Protein AF-0000000083951510 (afdb_homodimer)

Sequence (556 aa):
MFELKSGAHQLLLDEPKVMGILNVTPDSFSDGGRFSSFELACRHADQMVADGAVFIDIGGESTRPGAADVSVDEERSRVVPLVEYIVAKYPQIWISLDTSKAEVMRAGINAGAHLINDVRALQEPGALQAAAELQVPVCLMHMQGQPRTMQNAPHYEDLLAEVNDFFAKRIEACIDAGIAREAILLDPGFGFGKTLEHNYHLLAHLQELAKFDLPLLIGLSRKSMIGNLLERSVDNRLAGSLAGAMLAAQRGAHIIRVHDVAETSDVLKVMAATKQFGMFELKSGAHQLLLDEPKVMGILNVTPDSFSDGGRFSSFELACRHADQMVADGAVFIDIGGESTRPGAADVSVDEERSRVVPLVEYIVAKYPQIWISLDTSKAEVMRAGINAGAHLINDVRALQEPGALQAAAELQVPVCLMHMQGQPRTMQNAPHYEDLLAEVNDFFAKRIEACIDAGIAREAILLDPGFGFGKTLEHNYHLLAHLQELAKFDLPLLIGLSRKSMIGNLLERSVDNRLAGSLAGAMLAAQRGAHIIRVHDVAETSDVLKVMAATKQFG

Structure (mmCIF, N/CA/C/O backbone):
data_AF-0000000083951510-model_v1
#
loop_
_entity.id
_entity.type
_entity.pdbx_description
1 polymer 'Dihydropteroate synthase'
#
loop_
_atom_site.group_PDB
_atom_site.id
_atom_site.type_symbol
_atom_site.label_atom_id
_atom_site.label_alt_id
_atom_site.label_comp_id
_atom_site.label_asym_id
_atom_site.label_entity_id
_atom_site.label_seq_id
_atom_site.pdbx_PDB_ins_code
_atom_site.Cartn_x
_atom_site.Cartn_y
_atom_site.Cartn_z
_atom_site.occupancy
_atom_site.B_iso_or_equiv
_atom_site.auth_seq_id
_atom_site.auth_comp_id
_atom_site.auth_asym_id
_atom_site.auth_atom_id
_atom_site.pdbx_PDB_model_num
ATOM 1 N N . MET A 1 1 ? -11.211 5.391 22.188 1 87.81 1 MET A N 1
ATOM 2 C CA . MET A 1 1 ? -11.75 6.016 20.984 1 87.81 1 MET A CA 1
ATOM 3 C C . MET A 1 1 ? -11.781 7.535 21.125 1 87.81 1 MET A C 1
ATOM 5 O O . MET A 1 1 ? -12.125 8.055 22.188 1 87.81 1 MET A O 1
ATOM 9 N N . PHE A 1 2 ? -11.234 8.25 20.094 1 96.75 2 PHE A N 1
ATOM 10 C CA . PHE A 1 2 ? -11.117 9.695 20.156 1 96.75 2 PHE A CA 1
ATOM 11 C C . PHE A 1 2 ? -12.234 10.375 19.375 1 96.75 2 PHE A C 1
ATOM 13 O O . PHE A 1 2 ? -12.719 9.828 18.375 1 96.75 2 PHE A O 1
ATOM 20 N N . GLU A 1 3 ? -12.633 11.508 19.875 1 97.94 3 GLU A N 1
ATOM 21 C CA . GLU A 1 3 ? -13.617 12.352 19.203 1 97.94 3 GLU A CA 1
ATOM 22 C C . GLU A 1 3 ? -13.117 13.789 19.062 1 97.94 3 GLU A C 1
ATOM 24 O O . GLU A 1 3 ? -12.602 14.359 20.031 1 97.94 3 GLU A O 1
ATOM 29 N N . LEU A 1 4 ? -13.242 14.359 17.875 1 98.25 4 LEU A N 1
ATOM 30 C CA . LEU A 1 4 ? -12.914 15.766 17.641 1 98.25 4 LEU A CA 1
ATOM 31 C C . LEU A 1 4 ? -14.18 16.609 17.625 1 98.25 4 LEU A C 1
ATOM 33 O O . LEU A 1 4 ? -15.203 16.203 17.078 1 98.25 4 LEU A O 1
ATOM 37 N N . LYS A 1 5 ? -14.047 17.75 18.219 1 98.06 5 LYS A N 1
ATOM 38 C CA . LYS A 1 5 ? -15.156 18.703 18.234 1 98.06 5 LYS A CA 1
ATOM 39 C C . LYS A 1 5 ? -14.68 20.094 17.844 1 98.06 5 LYS A C 1
ATOM 41 O O . LYS A 1 5 ? -13.617 20.547 18.281 1 98.06 5 LYS A O 1
ATOM 46 N N . SER A 1 6 ? -15.383 20.766 16.984 1 97.75 6 SER A N 1
ATOM 47 C CA . SER A 1 6 ? -15.172 22.156 16.562 1 97.75 6 SER A CA 1
ATOM 48 C C . SER A 1 6 ? -16.5 22.844 16.234 1 97.75 6 SER A C 1
ATOM 50 O O . SER A 1 6 ? -17.047 22.656 15.156 1 97.75 6 SER A O 1
ATOM 52 N N . GLY A 1 7 ? -16.953 23.641 17.172 1 94.94 7 GLY A N 1
ATOM 53 C CA . GLY A 1 7 ? -18.297 24.172 17.016 1 94.94 7 GLY A CA 1
ATOM 54 C C . GLY A 1 7 ? -19.359 23.094 16.922 1 94.94 7 GLY A C 1
ATOM 55 O O . GLY A 1 7 ? -19.438 22.219 17.781 1 94.94 7 GLY A O 1
ATOM 56 N N . ALA A 1 8 ? -20 23.109 15.82 1 93.56 8 ALA A N 1
ATOM 57 C CA . ALA A 1 8 ? -21.094 22.141 15.641 1 93.56 8 ALA A CA 1
ATOM 58 C C . ALA A 1 8 ? -20.578 20.844 15.039 1 93.56 8 ALA A C 1
ATOM 60 O O . ALA A 1 8 ? -21.297 19.844 14.969 1 93.56 8 ALA A O 1
ATOM 61 N N . HIS A 1 9 ? -19.359 20.828 14.688 1 96.31 9 HIS A N 1
ATOM 62 C CA . HIS A 1 9 ? -18.781 19.641 14.055 1 96.31 9 HIS A CA 1
ATOM 63 C C . HIS A 1 9 ? -18.281 18.656 15.102 1 96.31 9 HIS A C 1
ATOM 65 O O . HIS A 1 9 ? -17.656 19.047 16.094 1 96.31 9 HIS A O 1
ATOM 71 N N . GLN A 1 10 ? -18.609 17.422 14.844 1 97.56 10 GLN A N 1
ATOM 72 C CA . GLN A 1 10 ? -18.125 16.312 15.648 1 97.56 10 GLN A CA 1
ATOM 73 C C . GLN A 1 10 ? -17.688 15.148 14.766 1 97.56 10 GLN A C 1
ATOM 75 O O . GLN A 1 10 ? -18.344 14.828 13.773 1 97.56 10 GLN A O 1
ATOM 80 N N . LEU A 1 11 ? -16.562 14.562 15.133 1 98.19 11 LEU A N 1
ATOM 81 C CA . LEU A 1 11 ? -16.031 13.453 14.344 1 98.19 11 LEU A CA 1
ATOM 82 C C . LEU A 1 11 ? -15.406 12.391 15.242 1 98.19 11 LEU A C 1
ATOM 84 O O . LEU A 1 11 ? -14.5 12.688 16.031 1 98.19 11 LEU A O 1
ATOM 88 N N . LEU A 1 12 ? -15.93 11.172 15.141 1 98.12 12 LEU A N 1
ATOM 89 C CA . LEU A 1 12 ? -15.32 10.031 15.82 1 98.12 12 LEU A CA 1
ATOM 90 C C . LEU A 1 12 ? -14.141 9.492 15.023 1 98.12 12 LEU A C 1
ATOM 92 O O . LEU A 1 12 ? -14.25 9.266 13.82 1 98.12 12 LEU A O 1
ATOM 96 N N . LEU A 1 13 ? -13.023 9.367 15.695 1 98 13 LEU A N 1
ATOM 97 C CA . LEU A 1 13 ? -11.836 8.789 15.07 1 98 13 LEU A CA 1
ATOM 98 C C . LEU A 1 13 ? -11.727 7.301 15.375 1 98 13 LEU A C 1
ATOM 100 O O . LEU A 1 13 ? -10.734 6.852 15.953 1 98 13 LEU A O 1
ATOM 104 N N . ASP A 1 14 ? -12.656 6.5 14.883 1 95.88 14 ASP A N 1
ATOM 105 C CA . ASP A 1 14 ? -12.781 5.07 15.141 1 95.88 14 ASP A CA 1
ATOM 106 C C . ASP A 1 14 ? -12.031 4.25 14.094 1 95.88 14 ASP A C 1
ATOM 108 O O . ASP A 1 14 ? -11.766 3.064 14.297 1 95.88 14 ASP A O 1
ATOM 112 N N . GLU A 1 15 ? -11.734 4.828 13.031 1 97.06 15 GLU A N 1
ATOM 113 C CA . GLU A 1 15 ? -10.883 4.324 11.961 1 97.06 15 GLU A CA 1
ATOM 114 C C . GLU A 1 15 ? -10.047 5.445 11.344 1 97.06 15 GLU A C 1
ATOM 116 O O . GLU A 1 15 ? -10.383 6.621 11.484 1 97.06 15 GLU A O 1
ATOM 121 N N . PRO A 1 16 ? -8.977 5.117 10.688 1 98.44 16 PRO A N 1
ATOM 122 C CA . PRO A 1 16 ? -8.156 6.172 10.086 1 98.44 16 PRO A CA 1
ATOM 123 C C . PRO A 1 16 ? -8.922 7.016 9.07 1 98.44 16 PRO A C 1
ATOM 125 O O . PRO A 1 16 ? -9.664 6.469 8.242 1 98.44 16 PRO A O 1
ATOM 128 N N . LYS A 1 17 ? -8.789 8.305 9.211 1 98.81 17 LYS A N 1
ATOM 129 C CA . LYS A 1 17 ? -9.43 9.242 8.297 1 98.81 17 LYS A CA 1
ATOM 130 C C . LYS A 1 17 ? -8.406 9.875 7.355 1 98.81 17 LYS A C 1
ATOM 132 O O . LYS A 1 17 ? -7.273 10.156 7.754 1 98.81 17 LYS A O 1
ATOM 137 N N . VAL A 1 18 ? -8.852 10.125 6.129 1 98.94 18 VAL A N 1
ATOM 138 C CA . VAL A 1 18 ? -7.953 10.688 5.125 1 98.94 18 VAL A CA 1
ATOM 139 C C . VAL A 1 18 ? -8.062 12.211 5.141 1 98.94 18 VAL A C 1
ATOM 141 O O . VAL A 1 18 ? -9.164 12.766 5.125 1 98.94 18 VAL A O 1
ATOM 144 N N . MET A 1 19 ? -6.914 12.859 5.219 1 98.94 19 MET A N 1
ATOM 145 C CA . MET A 1 19 ? -6.785 14.305 5.102 1 98.94 19 MET A CA 1
ATOM 146 C C . MET A 1 19 ? -6.039 14.68 3.824 1 98.94 19 MET A C 1
ATOM 148 O O . MET A 1 19 ? -4.855 14.375 3.678 1 98.94 19 MET A O 1
ATOM 152 N N . GLY A 1 20 ? -6.762 15.328 2.932 1 98.81 20 GLY A N 1
ATOM 153 C CA . GLY A 1 20 ? -6.129 15.766 1.698 1 98.81 20 GLY A CA 1
ATOM 154 C C . GLY A 1 20 ? -5.355 17.062 1.852 1 98.81 20 GLY A C 1
ATOM 155 O O . GLY A 1 20 ? -5.836 18 2.475 1 98.81 20 GLY A O 1
ATOM 156 N N . ILE A 1 21 ? -4.184 17.125 1.292 1 98.06 21 ILE A N 1
ATOM 157 C CA . ILE A 1 21 ? -3.34 18.312 1.32 1 98.06 21 ILE A CA 1
ATOM 158 C C . ILE A 1 21 ? -3.715 19.234 0.167 1 98.06 21 ILE A C 1
ATOM 160 O O . ILE A 1 21 ? -3.719 18.828 -0.995 1 98.06 21 ILE A O 1
ATOM 164 N N . LEU A 1 22 ? -4.016 20.422 0.43 1 96.62 22 LEU A N 1
ATOM 165 C CA . LEU A 1 22 ? -4.324 21.438 -0.576 1 96.62 22 LEU A CA 1
ATOM 166 C C . LEU A 1 22 ? -3.484 22.688 -0.359 1 96.62 22 LEU A C 1
ATOM 168 O O . LEU A 1 22 ? -3.877 23.578 0.399 1 96.62 22 LEU A O 1
ATOM 172 N N . ASN A 1 23 ? -2.4 22.75 -1.039 1 91.44 23 ASN A N 1
ATOM 173 C CA . ASN A 1 23 ? -1.545 23.938 -0.99 1 91.44 23 ASN A CA 1
ATOM 174 C C . ASN A 1 23 ? -1.95 24.969 -2.041 1 91.44 23 ASN A C 1
ATOM 176 O O . ASN A 1 23 ? -2.09 24.625 -3.221 1 91.44 23 ASN A O 1
ATOM 180 N N . VAL A 1 24 ? -2.135 26.125 -1.587 1 88.88 24 VAL A N 1
ATOM 181 C CA . VAL A 1 24 ? -2.477 27.219 -2.502 1 88.88 24 VAL A CA 1
ATOM 182 C C . VAL A 1 24 ? -1.268 28.125 -2.697 1 88.88 24 VAL A C 1
ATOM 184 O O . VAL A 1 24 ? -1.132 29.141 -2.014 1 88.88 24 VAL A O 1
ATOM 187 N N . THR A 1 25 ? -0.385 27.719 -3.512 1 77.94 25 THR A N 1
ATOM 188 C CA . THR A 1 25 ? 0.802 28.5 -3.848 1 77.94 25 THR A CA 1
ATOM 189 C C . THR A 1 25 ? 0.841 28.797 -5.344 1 77.94 25 THR A C 1
ATOM 191 O O . THR A 1 25 ? 0.183 28.125 -6.137 1 77.94 25 THR A O 1
ATOM 194 N N . PRO A 1 26 ? 1.405 29.906 -5.641 1 69.75 26 PRO A N 1
ATOM 195 C CA . PRO A 1 26 ? 1.471 30.25 -7.062 1 69.75 26 PRO A CA 1
ATOM 196 C C . PRO A 1 26 ? 2.059 29.125 -7.914 1 69.75 26 PRO A C 1
ATOM 198 O O . PRO A 1 26 ? 1.636 28.922 -9.055 1 69.75 26 PRO A O 1
ATOM 201 N N . ASP A 1 27 ? 2.977 28.422 -7.406 1 61.5 27 ASP A N 1
ATOM 202 C CA . ASP A 1 27 ? 3.654 27.375 -8.188 1 61.5 27 ASP A CA 1
ATOM 203 C C . ASP A 1 27 ? 2.797 26.125 -8.289 1 61.5 27 ASP A C 1
ATOM 205 O O . ASP A 1 27 ? 2.979 25.312 -9.203 1 61.5 27 ASP A O 1
ATOM 209 N N . SER A 1 28 ? 1.996 25.953 -7.391 1 58.12 28 SER A N 1
ATOM 210 C CA . SER A 1 28 ? 1.27 24.688 -7.305 1 58.12 28 SER A CA 1
ATOM 211 C C . SER A 1 28 ? 0.313 24.516 -8.477 1 58.12 28 SER A C 1
ATOM 213 O O . SER A 1 28 ? -0.035 23.391 -8.844 1 58.12 28 SER A O 1
ATOM 215 N N . PHE A 1 29 ? -0.101 25.672 -9.047 1 55.56 29 PHE A N 1
ATOM 216 C CA . PHE A 1 29 ? -1.169 25.562 -10.031 1 55.56 29 PHE A CA 1
ATOM 217 C C . PHE A 1 29 ? -0.756 26.188 -11.359 1 55.56 29 PHE A C 1
ATOM 219 O O . PHE A 1 29 ? -1.608 26.578 -12.156 1 55.56 29 PHE A O 1
ATOM 226 N N . SER A 1 30 ? 0.591 26.297 -11.469 1 46.09 30 SER A N 1
ATOM 227 C CA . SER A 1 30 ? 0.967 26.969 -12.703 1 46.09 30 SER A CA 1
ATOM 228 C C . SER A 1 30 ? 0.752 26.078 -13.914 1 46.09 30 SER A C 1
ATOM 230 O O . SER A 1 30 ? 1.595 25.219 -14.227 1 46.09 30 SER A O 1
ATOM 232 N N . ASP A 1 31 ? -0.191 25.453 -13.945 1 46.09 31 ASP A N 1
ATOM 233 C CA . ASP A 1 31 ? -0.296 24.672 -15.18 1 46.09 31 ASP A CA 1
ATOM 234 C C . ASP A 1 31 ? -0.375 25.594 -16.391 1 46.09 31 ASP A C 1
ATOM 236 O O . ASP A 1 31 ? -0.829 25.172 -17.469 1 46.09 31 ASP A O 1
ATOM 240 N N . GLY A 1 32 ? 0.352 26.672 -16.391 1 46.19 32 GLY A N 1
ATOM 241 C CA . GLY A 1 32 ? 0.413 27.484 -17.594 1 46.19 32 GLY A CA 1
ATOM 242 C C . GLY A 1 32 ? -0.856 28.281 -17.844 1 46.19 32 GLY A C 1
ATOM 243 O O . GLY A 1 32 ? -0.875 29.188 -18.688 1 46.19 32 GLY A O 1
ATOM 244 N N . GLY A 1 33 ? -2.057 27.656 -17.969 1 44.34 33 GLY A N 1
ATOM 245 C CA . GLY A 1 33 ? -3.168 28.234 -18.703 1 44.34 33 GLY A CA 1
ATOM 246 C C . GLY A 1 33 ? -4.008 29.188 -17.875 1 44.34 33 GLY A C 1
ATOM 247 O O . GLY A 1 33 ? -3.547 29.688 -16.844 1 44.34 33 GLY A O 1
ATOM 248 N N . ARG A 1 34 ? -5.547 29 -18.078 1 51.5 34 ARG A N 1
ATOM 249 C CA . ARG A 1 34 ? -6.711 29.875 -18.125 1 51.5 34 ARG A CA 1
ATOM 250 C C . ARG A 1 34 ? -7.281 30.094 -16.719 1 51.5 34 ARG A C 1
ATOM 252 O O . ARG A 1 34 ? -8.117 30.984 -16.516 1 51.5 34 ARG A O 1
ATOM 259 N N . PHE A 1 35 ? -6.918 29.25 -15.727 1 55.75 35 PHE A N 1
ATOM 260 C CA . PHE A 1 35 ? -7.621 29.391 -14.461 1 55.75 35 PHE A CA 1
ATOM 261 C C . PHE A 1 35 ? -6.727 30.047 -13.406 1 55.75 35 PHE A C 1
ATOM 263 O O . PHE A 1 35 ? -5.508 29.875 -13.43 1 55.75 35 PHE A O 1
ATOM 270 N N . SER A 1 36 ? -7.398 30.781 -12.68 1 74.38 36 SER A N 1
ATOM 271 C CA . SER A 1 36 ? -6.699 31.375 -11.539 1 74.38 36 SER A CA 1
ATOM 272 C C . SER A 1 36 ? -6.289 30.297 -10.531 1 74.38 36 SER A C 1
ATOM 274 O O . SER A 1 36 ? -6.801 29.172 -10.562 1 74.38 36 SER A O 1
ATOM 276 N N . SER A 1 37 ? -5.289 30.578 -9.859 1 81.56 37 SER A N 1
ATOM 277 C CA . SER A 1 37 ? -4.832 29.734 -8.773 1 81.56 37 SER A CA 1
ATOM 278 C C . SER A 1 37 ? -5.984 29.344 -7.855 1 81.56 37 SER A C 1
ATOM 280 O O . SER A 1 37 ? -6.066 28.203 -7.398 1 81.56 37 SER A O 1
ATOM 282 N N . PHE A 1 38 ? -6.898 30.234 -7.758 1 89 38 PHE A N 1
ATOM 283 C CA . PHE A 1 38 ? -8.047 30 -6.898 1 89 38 PHE A CA 1
ATOM 284 C C . PHE A 1 38 ? -8.984 28.969 -7.52 1 89 38 PHE A C 1
ATOM 286 O O . PHE A 1 38 ? -9.414 28.031 -6.848 1 89 38 PHE A O 1
ATOM 293 N N . GLU A 1 39 ? -9.273 29.109 -8.742 1 91.69 39 GLU A N 1
ATOM 294 C CA . GLU A 1 39 ? -10.172 28.188 -9.422 1 91.69 39 GLU A CA 1
ATOM 295 C C . GLU A 1 39 ? -9.602 26.766 -9.438 1 91.69 39 GLU A C 1
ATOM 297 O O . GLU A 1 39 ? -10.336 25.797 -9.258 1 91.69 39 GLU A O 1
ATOM 302 N N . LEU A 1 40 ? -8.367 26.703 -9.641 1 92.38 40 LEU A N 1
ATOM 303 C CA . LEU A 1 40 ? -7.711 25.406 -9.641 1 92.38 40 LEU A CA 1
ATOM 304 C C . LEU A 1 40 ? -7.766 24.766 -8.258 1 92.38 40 LEU A C 1
ATOM 306 O O . LEU A 1 40 ? -8 23.562 -8.125 1 92.38 40 LEU A O 1
ATOM 310 N N . ALA A 1 41 ? -7.547 25.547 -7.246 1 94.75 41 ALA A N 1
ATOM 311 C CA . ALA A 1 41 ? -7.633 25.078 -5.867 1 94.75 41 ALA A CA 1
ATOM 312 C C . ALA A 1 41 ? -9.039 24.562 -5.551 1 94.75 41 ALA A C 1
ATOM 314 O O . ALA A 1 41 ? -9.203 23.531 -4.902 1 94.75 41 ALA A O 1
ATOM 315 N N . CYS A 1 42 ? -10.016 25.297 -6.043 1 96.62 42 CYS A N 1
ATOM 316 C CA . CYS A 1 42 ? -11.398 24.875 -5.836 1 96.62 42 CYS A CA 1
ATOM 317 C C . CYS A 1 42 ? -11.664 23.531 -6.492 1 96.62 42 CYS A C 1
ATOM 319 O O . CYS A 1 42 ? -12.258 22.641 -5.879 1 96.62 42 CYS A O 1
ATOM 321 N N . ARG A 1 43 ? -11.203 23.406 -7.656 1 96.44 43 ARG A N 1
ATOM 322 C CA . ARG A 1 43 ? -11.391 22.141 -8.375 1 96.44 43 ARG A CA 1
ATOM 323 C C . ARG A 1 43 ? -10.703 21 -7.656 1 96.44 43 ARG A C 1
ATOM 325 O O . ARG A 1 43 ? -11.242 19.891 -7.59 1 96.44 43 ARG A O 1
ATOM 332 N N . HIS A 1 44 ? -9.586 21.281 -7.191 1 96.62 44 HIS A N 1
ATOM 333 C CA . HIS A 1 44 ? -8.859 20.25 -6.449 1 96.62 44 HIS A CA 1
ATOM 334 C C . HIS A 1 44 ? -9.609 19.859 -5.18 1 96.62 44 HIS A C 1
ATOM 336 O O . HIS A 1 44 ? -9.68 18.672 -4.84 1 96.62 44 HIS A O 1
ATOM 342 N N . ALA A 1 45 ? -10.094 20.828 -4.492 1 98.12 45 ALA A N 1
ATOM 343 C CA . ALA A 1 45 ? -10.906 20.547 -3.309 1 98.12 45 ALA A CA 1
ATOM 344 C C . ALA A 1 45 ? -12.102 19.672 -3.658 1 98.12 45 ALA A C 1
ATOM 346 O O . ALA A 1 45 ? -12.391 18.703 -2.961 1 98.12 45 ALA A O 1
ATOM 347 N N . ASP A 1 46 ? -12.742 20.031 -4.777 1 98.69 46 ASP A N 1
ATOM 348 C CA . ASP A 1 46 ? -13.891 19.25 -5.242 1 98.69 46 ASP A CA 1
ATOM 349 C C . ASP A 1 46 ? -13.5 17.797 -5.477 1 98.69 46 ASP A C 1
ATOM 351 O O . ASP A 1 46 ? -14.227 16.891 -5.078 1 98.69 46 ASP A O 1
ATOM 355 N N . GLN A 1 47 ? -12.391 17.672 -6.086 1 98.25 47 GLN A N 1
ATOM 356 C CA . GLN A 1 47 ? -11.914 16.328 -6.398 1 98.25 47 GLN A CA 1
ATOM 357 C C . GLN A 1 47 ? -11.602 15.547 -5.125 1 98.25 47 GLN A C 1
ATOM 359 O O . GLN A 1 47 ? -11.906 14.352 -5.027 1 98.25 47 GLN A O 1
ATOM 364 N N . MET A 1 48 ? -10.984 16.172 -4.164 1 98.56 48 MET A N 1
ATOM 365 C CA . MET A 1 48 ? -10.641 15.508 -2.91 1 98.56 48 MET A CA 1
ATOM 366 C C . MET A 1 48 ? -11.891 15.016 -2.193 1 98.56 48 MET A C 1
ATOM 368 O O . MET A 1 48 ? -11.906 13.914 -1.636 1 98.56 48 MET A O 1
ATOM 372 N N . VAL A 1 49 ? -12.891 15.852 -2.182 1 98.62 49 VAL A N 1
ATOM 373 C CA . VAL A 1 49 ? -14.148 15.461 -1.565 1 98.62 49 VAL A CA 1
ATOM 374 C C . VAL A 1 49 ? -14.719 14.234 -2.281 1 98.62 49 VAL A C 1
ATOM 376 O O . VAL A 1 49 ? -15.109 13.258 -1.641 1 98.62 49 VAL A O 1
ATOM 379 N N . ALA A 1 50 ? -14.695 14.266 -3.611 1 98.19 50 ALA A N 1
ATOM 380 C CA . ALA A 1 50 ? -15.195 13.148 -4.41 1 98.19 50 ALA A CA 1
ATOM 381 C C . ALA A 1 50 ? -14.383 11.883 -4.156 1 98.19 50 ALA A C 1
ATOM 383 O O . ALA A 1 50 ? -14.914 10.773 -4.199 1 98.19 50 ALA A O 1
ATOM 384 N N . ASP A 1 51 ? -13.156 12.078 -3.834 1 98.19 51 ASP A N 1
ATOM 385 C CA . ASP A 1 51 ? -12.227 10.969 -3.646 1 98.19 51 ASP A CA 1
ATOM 386 C C . ASP A 1 51 ? -12.344 10.391 -2.238 1 98.19 51 ASP A C 1
ATOM 388 O O . ASP A 1 51 ? -11.742 9.359 -1.935 1 98.19 51 ASP A O 1
ATOM 392 N N . GLY A 1 52 ? -13.047 11.078 -1.318 1 97.56 52 GLY A N 1
ATOM 393 C CA . GLY A 1 52 ? -13.336 10.477 -0.025 1 97.56 52 GLY A CA 1
ATOM 394 C C . GLY A 1 52 ? -12.625 11.164 1.124 1 97.56 52 GLY A C 1
ATOM 395 O O . GLY A 1 52 ? -12.578 10.641 2.236 1 97.56 52 GLY A O 1
ATOM 396 N N . ALA A 1 53 ? -12.117 12.352 0.925 1 98.75 53 ALA A N 1
ATOM 397 C CA . ALA A 1 53 ? -11.461 13.086 2.004 1 98.75 53 ALA A CA 1
ATOM 398 C C . ALA A 1 53 ? -12.453 13.453 3.104 1 98.75 53 ALA A C 1
ATOM 400 O O . ALA A 1 53 ? -13.562 13.906 2.82 1 98.75 53 ALA A O 1
ATOM 401 N N . VAL A 1 54 ? -12.016 13.188 4.336 1 98.69 54 VAL A N 1
ATOM 402 C CA . VAL A 1 54 ? -12.789 13.617 5.492 1 98.69 54 VAL A CA 1
ATOM 403 C C . VAL A 1 54 ? -12.328 15.008 5.938 1 98.69 54 VAL A C 1
ATOM 405 O O . VAL A 1 54 ? -13.133 15.812 6.418 1 98.69 54 VAL A O 1
ATOM 408 N N . PHE A 1 55 ? -11.023 15.227 5.715 1 98.88 55 PHE A N 1
ATOM 409 C CA . PHE A 1 55 ? -10.383 16.5 5.996 1 98.88 55 PHE A CA 1
ATOM 410 C C . PHE A 1 55 ? -9.742 17.078 4.738 1 98.88 55 PHE A C 1
ATOM 412 O O . PHE A 1 55 ? -9.273 16.328 3.877 1 98.88 55 PHE A O 1
ATOM 419 N N . ILE A 1 56 ? -9.719 18.344 4.66 1 98.81 56 ILE A N 1
ATOM 420 C CA . ILE A 1 56 ? -8.859 19.047 3.719 1 98.81 56 ILE A CA 1
ATOM 421 C C . ILE A 1 56 ? -7.949 20.016 4.477 1 98.81 56 ILE A C 1
ATOM 423 O O . ILE A 1 56 ? -8.422 20.859 5.238 1 98.81 56 ILE A O 1
ATOM 427 N N . ASP A 1 57 ? -6.672 19.844 4.324 1 98.75 57 ASP A N 1
ATOM 428 C CA . ASP A 1 57 ? -5.664 20.688 4.961 1 98.75 57 ASP A CA 1
ATOM 429 C C . ASP A 1 57 ? -5.176 21.781 4.012 1 98.75 57 ASP A C 1
ATOM 431 O O . ASP A 1 57 ? -4.434 21.5 3.066 1 98.75 57 ASP A O 1
ATOM 435 N N . ILE A 1 58 ? -5.52 22.969 4.312 1 98 58 ILE A N 1
ATOM 436 C CA . ILE A 1 58 ? -5.23 24.109 3.438 1 98 58 ILE A CA 1
ATOM 437 C C . ILE A 1 58 ? -4 24.859 3.949 1 98 58 ILE A C 1
ATOM 439 O O . ILE A 1 58 ? -3.941 25.234 5.121 1 98 58 ILE A O 1
ATOM 443 N N . GLY A 1 59 ? -3.066 24.969 3.121 1 95.94 59 GLY A N 1
ATOM 444 C CA . GLY A 1 59 ? -1.871 25.75 3.43 1 95.94 59 GLY A CA 1
ATOM 445 C C . GLY A 1 59 ? -1.59 26.844 2.42 1 95.94 59 GLY A C 1
ATOM 446 O O . GLY A 1 59 ? -1.689 26.625 1.21 1 95.94 59 GLY A O 1
ATOM 447 N N . GLY A 1 60 ? -1.248 27.969 2.904 1 93 60 GLY A N 1
ATOM 448 C CA . GLY A 1 60 ? -0.922 29.078 2.033 1 93 60 GLY A CA 1
ATOM 449 C C . GLY A 1 60 ? 0.567 29.359 1.952 1 93 60 GLY A C 1
ATOM 450 O O . GLY A 1 60 ? 1.002 30.219 1.184 1 93 60 GLY A O 1
ATOM 451 N N . GLU A 1 61 ? 1.313 28.656 2.762 1 90.12 61 GLU A N 1
ATOM 452 C CA . GLU A 1 61 ? 2.768 28.781 2.818 1 90.12 61 GLU A CA 1
ATOM 453 C C . GLU A 1 61 ? 3.439 27.406 2.781 1 90.12 61 GLU A C 1
ATOM 455 O O . GLU A 1 61 ? 3.051 26.5 3.516 1 90.12 61 GLU A O 1
ATOM 460 N N . SER A 1 62 ? 4.43 27.344 1.884 1 82 62 SER A N 1
ATOM 461 C CA . SER A 1 62 ? 5.172 26.094 1.846 1 82 62 SER A CA 1
ATOM 462 C C . SER A 1 62 ? 6.125 25.984 3.031 1 82 62 SER A C 1
ATOM 464 O O . SER A 1 62 ? 6.777 26.953 3.404 1 82 62 SER A O 1
ATOM 466 N N . THR A 1 63 ? 6.035 24.781 3.623 1 77.81 63 THR A N 1
ATOM 467 C CA . THR A 1 63 ? 6.941 24.516 4.738 1 77.81 63 THR A CA 1
ATOM 468 C C . THR A 1 63 ? 8.023 23.531 4.336 1 77.81 63 THR A C 1
ATOM 470 O O . THR A 1 63 ? 8.75 23 5.191 1 77.81 63 THR A O 1
ATOM 473 N N . ARG A 1 64 ? 8.102 23.344 3.062 1 72.88 64 ARG A N 1
ATOM 474 C CA . ARG A 1 64 ? 9.195 22.516 2.57 1 72.88 64 ARG A CA 1
ATOM 475 C C . ARG A 1 64 ? 10.547 23.125 2.92 1 72.88 64 ARG A C 1
ATOM 477 O O . ARG A 1 64 ? 10.664 24.344 3.049 1 72.88 64 ARG A O 1
ATOM 484 N N . PRO A 1 65 ? 11.438 22.25 3.033 1 70.12 65 PRO A N 1
ATOM 485 C CA . PRO A 1 65 ? 12.773 22.797 3.289 1 70.12 65 PRO A CA 1
ATOM 486 C C . PRO A 1 65 ? 13.219 23.797 2.223 1 70.12 65 PRO A C 1
ATOM 488 O O . PRO A 1 65 ? 13.125 23.516 1.026 1 70.12 65 PRO A O 1
ATOM 491 N N . GLY A 1 66 ? 13.586 24.969 2.568 1 68.81 66 GLY A N 1
ATOM 492 C CA . GLY A 1 66 ? 14.109 25.984 1.659 1 68.81 66 GLY A CA 1
ATOM 493 C C . GLY A 1 66 ? 13.039 26.906 1.121 1 68.81 66 GLY A C 1
ATOM 494 O O . GLY A 1 66 ? 13.336 27.844 0.381 1 68.81 66 GLY A O 1
ATOM 495 N N . ALA A 1 67 ? 11.828 26.719 1.479 1 73.62 67 ALA A N 1
ATOM 496 C CA . ALA A 1 67 ? 10.734 27.531 0.961 1 73.62 67 ALA A CA 1
ATOM 497 C C . ALA A 1 67 ? 10.789 28.953 1.514 1 73.62 67 ALA A C 1
ATOM 499 O O . ALA A 1 67 ? 11.242 29.172 2.641 1 73.62 67 ALA A O 1
ATOM 500 N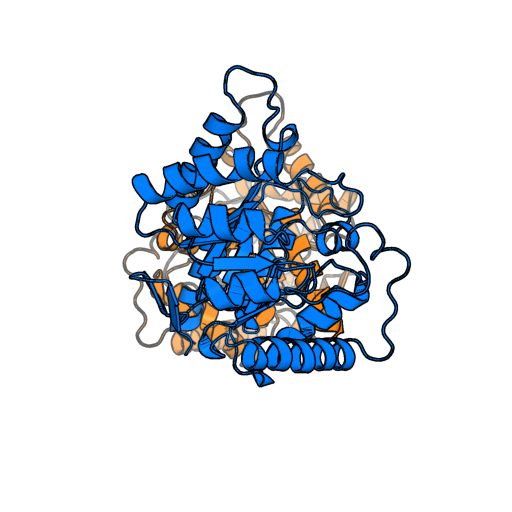 N . ALA A 1 68 ? 10.367 29.922 0.688 1 76.31 68 ALA A N 1
ATOM 501 C CA . ALA A 1 68 ? 10.375 31.344 1.069 1 76.31 68 ALA A CA 1
ATOM 502 C C . ALA A 1 68 ? 9.219 31.656 2.014 1 76.31 68 ALA A C 1
ATOM 504 O O . ALA A 1 68 ? 8.156 31.047 1.93 1 76.31 68 ALA A O 1
ATOM 505 N N . ASP A 1 69 ? 9.453 32.656 2.846 1 81.5 69 ASP A N 1
ATOM 506 C CA . ASP A 1 69 ? 8.406 33.125 3.744 1 81.5 69 ASP A CA 1
ATOM 507 C C . ASP A 1 69 ? 7.336 33.906 2.98 1 81.5 69 ASP A C 1
ATOM 509 O O . ASP A 1 69 ? 7.617 34.5 1.932 1 81.5 69 ASP A O 1
ATOM 513 N N . VAL A 1 70 ? 6.176 33.812 3.5 1 89.44 70 VAL A N 1
ATOM 514 C CA . VAL A 1 70 ? 5.031 34.531 2.963 1 89.44 70 VAL A CA 1
ATOM 515 C C . VAL A 1 70 ? 4.461 35.469 4.035 1 89.44 70 VAL A C 1
ATOM 517 O O . VAL A 1 70 ? 4.387 35.094 5.211 1 89.44 70 VAL A O 1
ATOM 520 N N . SER A 1 71 ? 4.09 36.656 3.641 1 93.88 71 SER A N 1
ATOM 521 C CA . SER A 1 71 ? 3.523 37.594 4.605 1 93.88 71 SER A CA 1
ATOM 522 C C . SER A 1 71 ? 2.166 37.094 5.109 1 93.88 71 SER A C 1
ATOM 524 O O . SER A 1 71 ? 1.522 36.281 4.473 1 93.88 71 SER A O 1
ATOM 526 N N . VAL A 1 72 ? 1.79 37.594 6.273 1 96.25 72 VAL A N 1
ATOM 527 C CA . VAL A 1 72 ? 0.493 37.281 6.863 1 96.25 72 VAL A CA 1
ATOM 528 C C . VAL A 1 72 ? -0.62 37.625 5.871 1 96.25 72 VAL A C 1
ATOM 530 O O . VAL A 1 72 ? -1.504 36.781 5.629 1 96.25 72 VAL A O 1
ATOM 533 N N . ASP A 1 73 ? -0.546 38.812 5.281 1 96.06 73 ASP A N 1
ATOM 534 C CA . ASP A 1 73 ? -1.589 39.25 4.363 1 96.06 73 ASP A CA 1
ATOM 535 C C . ASP A 1 73 ? -1.664 38.344 3.131 1 96.06 73 ASP A C 1
ATOM 537 O O . ASP A 1 73 ? -2.756 38 2.678 1 96.06 73 ASP A O 1
ATOM 541 N N . GLU A 1 74 ? -0.618 38.031 2.654 1 93.88 74 GLU A N 1
ATOM 542 C CA . GLU A 1 74 ? -0.567 37.156 1.485 1 93.88 74 GLU A CA 1
ATOM 543 C C . GLU A 1 74 ? -1.119 35.781 1.807 1 93.88 74 GLU A C 1
ATOM 545 O O . GLU A 1 74 ? -1.915 35.219 1.042 1 93.88 74 GLU A O 1
ATOM 550 N N . GLU A 1 75 ? -0.665 35.219 2.879 1 95.69 75 GLU A N 1
ATOM 551 C CA . GLU A 1 75 ? -1.159 33.906 3.273 1 95.69 75 GLU A CA 1
ATOM 552 C C . GLU A 1 75 ? -2.664 33.906 3.518 1 95.69 75 GLU A C 1
ATOM 554 O O . GLU A 1 75 ? -3.385 33 3.088 1 95.69 75 GLU A O 1
ATOM 559 N N . ARG A 1 76 ? -3.117 34.938 4.16 1 96 76 ARG A N 1
ATOM 560 C CA . ARG A 1 76 ? -4.547 35.094 4.418 1 96 76 ARG A CA 1
ATOM 561 C C . ARG A 1 76 ? -5.336 35.156 3.115 1 96 76 ARG A C 1
ATOM 563 O O . ARG A 1 76 ? -6.375 34.5 2.99 1 96 76 ARG A O 1
ATOM 570 N N . SER A 1 77 ? -4.828 35.906 2.174 1 94.5 77 SER A N 1
ATOM 571 C CA . SER A 1 77 ? -5.52 36.094 0.9 1 94.5 77 SER A CA 1
ATOM 572 C C . SER A 1 77 ? -5.582 34.781 0.114 1 94.5 77 SER A C 1
ATOM 574 O O . SER A 1 77 ? -6.496 34.594 -0.687 1 94.5 77 SER A O 1
ATOM 576 N N . ARG A 1 78 ? -4.645 33.938 0.389 1 93.12 78 ARG A N 1
ATOM 577 C CA . ARG A 1 78 ? -4.586 32.656 -0.295 1 93.12 78 ARG A CA 1
ATOM 578 C C . ARG A 1 78 ? -5.551 31.656 0.337 1 93.12 78 ARG A C 1
ATOM 580 O O . ARG A 1 78 ? -6.238 30.922 -0.369 1 93.12 78 ARG A O 1
ATOM 587 N N . VAL A 1 79 ? -5.672 31.656 1.655 1 96.25 79 VAL A N 1
ATOM 588 C CA . VAL A 1 79 ? -6.305 30.531 2.346 1 96.25 79 VAL A CA 1
ATOM 589 C C . VAL A 1 79 ? -7.77 30.875 2.629 1 96.25 79 VAL A C 1
ATOM 591 O O . VAL A 1 79 ? -8.641 30 2.504 1 96.25 79 VAL A O 1
ATOM 594 N N . VAL A 1 80 ? -8.102 32.094 2.98 1 97.69 80 VAL A N 1
ATOM 595 C CA . VAL A 1 80 ? -9.414 32.469 3.521 1 97.69 80 VAL A CA 1
ATOM 596 C C . VAL A 1 80 ? -10.484 32.25 2.459 1 97.69 80 VAL A C 1
ATOM 598 O O . VAL A 1 80 ? -11.5 31.594 2.717 1 97.69 80 VAL A O 1
ATOM 601 N N . PRO A 1 81 ? -10.281 32.688 1.145 1 97.06 81 PRO A N 1
ATOM 602 C CA . PRO A 1 81 ? -11.312 32.469 0.132 1 97.06 81 PRO A CA 1
ATOM 603 C C . PRO A 1 81 ? -11.594 30.984 -0.102 1 97.06 81 PRO A C 1
ATOM 605 O O . PRO A 1 81 ? -12.742 30.609 -0.347 1 97.06 81 PRO A O 1
ATOM 608 N N . LEU A 1 82 ? -10.578 30.234 -0.008 1 97.25 82 LEU A N 1
ATOM 609 C CA . LEU A 1 82 ? -10.734 28.797 -0.235 1 97.25 82 LEU A CA 1
ATOM 610 C C . LEU A 1 82 ? -11.484 28.141 0.915 1 97.25 82 LEU A C 1
ATOM 612 O O . LEU A 1 82 ? -12.32 27.266 0.693 1 97.25 82 LEU A O 1
ATOM 616 N N . VAL A 1 83 ? -11.219 28.531 2.145 1 98.38 83 VAL A N 1
ATOM 617 C CA . VAL A 1 83 ? -11.961 28.062 3.307 1 98.38 83 VAL A CA 1
ATOM 618 C C . VAL A 1 83 ? -13.445 28.359 3.131 1 98.38 83 VAL A C 1
ATOM 620 O O . VAL A 1 83 ? -14.289 27.484 3.277 1 98.38 83 VAL A O 1
ATOM 623 N N . GLU A 1 84 ? -13.727 29.562 2.766 1 98.44 84 GLU A N 1
ATOM 624 C CA . GLU A 1 84 ? -15.109 29.984 2.58 1 98.44 84 GLU A CA 1
ATOM 625 C C . GLU A 1 84 ? -15.797 29.156 1.498 1 98.44 84 GLU A C 1
ATOM 627 O O . GLU A 1 84 ? -16.953 28.766 1.651 1 98.44 84 GLU A O 1
ATOM 632 N N . TYR A 1 85 ? -15.055 28.922 0.437 1 98.12 85 TYR A N 1
ATOM 633 C CA . TYR A 1 85 ? -15.594 28.141 -0.668 1 98.12 85 TYR A CA 1
ATOM 634 C C . TYR A 1 85 ? -15.984 26.734 -0.203 1 98.12 85 TYR A C 1
ATOM 636 O O . TYR A 1 85 ? -17.109 26.281 -0.457 1 98.12 85 TYR A O 1
ATOM 644 N N . ILE A 1 86 ? -15.125 26.078 0.506 1 98.56 86 ILE A N 1
ATOM 645 C CA . ILE A 1 86 ? -15.344 24.688 0.892 1 98.56 86 ILE A CA 1
ATOM 646 C C . ILE A 1 86 ? -16.453 24.609 1.933 1 98.56 86 ILE A C 1
ATOM 648 O O . ILE A 1 86 ? -17.312 23.734 1.869 1 98.56 86 ILE A O 1
ATOM 652 N N . VAL A 1 87 ? -16.484 25.547 2.885 1 97.94 87 VAL A N 1
ATOM 653 C CA . VAL A 1 87 ? -17.516 25.547 3.924 1 97.94 87 VAL A CA 1
ATOM 654 C C . VAL A 1 87 ? -18.891 25.703 3.289 1 97.94 87 VAL A C 1
ATOM 656 O O . VAL A 1 87 ? -19.844 25.047 3.709 1 97.94 87 VAL A O 1
ATOM 659 N N . ALA A 1 88 ? -18.953 26.5 2.316 1 98.25 88 ALA A N 1
ATOM 660 C CA . ALA A 1 88 ? -20.234 26.781 1.667 1 98.25 88 ALA A CA 1
ATOM 661 C C . ALA A 1 88 ? -20.688 25.562 0.856 1 98.25 88 ALA A C 1
ATOM 663 O O . ALA A 1 88 ? -21.875 25.219 0.89 1 98.25 88 ALA A O 1
ATOM 664 N N . LYS A 1 89 ? -19.797 24.969 0.18 1 98.38 89 LYS A N 1
ATOM 665 C CA . LYS A 1 89 ? -20.172 23.922 -0.771 1 98.38 89 LYS A CA 1
ATOM 666 C C . LYS A 1 89 ? -20.234 22.562 -0.092 1 98.38 89 LYS A C 1
ATOM 668 O O . LYS A 1 89 ? -21.047 21.719 -0.453 1 98.38 89 LYS A O 1
ATOM 673 N N . TYR A 1 90 ? -19.344 22.359 0.851 1 98.44 90 TYR A N 1
ATOM 674 C CA . TYR A 1 90 ? -19.219 21.062 1.509 1 98.44 90 TYR A CA 1
ATOM 675 C C . TYR A 1 90 ? -19.219 21.219 3.025 1 98.44 90 TYR A C 1
ATOM 677 O O . TYR A 1 90 ? -18.203 20.938 3.684 1 98.44 90 TYR A O 1
ATOM 685 N N . PRO A 1 91 ? -20.281 21.5 3.688 1 97.38 91 PRO A N 1
ATOM 686 C CA . PRO A 1 91 ? -20.344 21.797 5.121 1 97.38 91 PRO A CA 1
ATOM 687 C C . PRO A 1 91 ? -19.938 20.609 5.988 1 97.38 91 PRO A C 1
ATOM 689 O O . PRO A 1 91 ? -19.641 20.766 7.172 1 97.38 91 PRO A O 1
ATOM 692 N N . GLN A 1 92 ? -19.906 19.391 5.41 1 97.25 92 GLN A N 1
ATOM 693 C CA . GLN A 1 92 ? -19.578 18.203 6.195 1 97.25 92 GLN A CA 1
ATOM 694 C C . GLN A 1 92 ? -18.062 18 6.277 1 97.25 92 GLN A C 1
ATOM 696 O O . GLN A 1 92 ? -17.578 17.234 7.109 1 97.25 92 GLN A O 1
ATOM 701 N N . ILE A 1 93 ? -17.312 18.672 5.395 1 98.56 93 ILE A N 1
ATOM 702 C CA . ILE A 1 93 ? -15.867 18.469 5.32 1 98.56 93 ILE A CA 1
ATOM 703 C C . ILE A 1 93 ? -15.188 19.234 6.453 1 98.56 93 ILE A C 1
ATOM 705 O O . ILE A 1 93 ? -15.547 20.375 6.742 1 98.56 93 ILE A O 1
ATOM 709 N N . TRP A 1 94 ? -14.289 18.594 7.102 1 98.88 94 TRP A N 1
ATOM 710 C CA . TRP A 1 94 ? -13.438 19.25 8.094 1 98.88 94 TRP A CA 1
ATOM 711 C C . TRP A 1 94 ? -12.297 20 7.422 1 98.88 94 TRP A C 1
ATOM 713 O O . TRP A 1 94 ? -11.539 19.422 6.641 1 98.88 94 TRP A O 1
ATOM 723 N N . ILE A 1 95 ? -12.188 21.234 7.695 1 98.81 95 ILE A N 1
ATOM 724 C CA . ILE A 1 95 ? -11.109 22.031 7.121 1 98.81 95 ILE A CA 1
ATOM 725 C C . ILE A 1 95 ? -10.016 22.25 8.164 1 98.81 95 ILE A C 1
ATOM 727 O O . ILE A 1 95 ? -10.281 22.75 9.258 1 98.81 95 ILE A O 1
ATOM 731 N N . SER A 1 96 ? -8.844 21.781 7.863 1 98.88 96 SER A N 1
ATOM 732 C CA . SER A 1 96 ? -7.625 22.031 8.625 1 98.88 96 SER A CA 1
ATOM 733 C C . SER A 1 96 ? -6.816 23.172 8.023 1 98.88 96 SER A C 1
ATOM 735 O O . SER A 1 96 ? -6.656 23.266 6.805 1 98.88 96 SER A O 1
ATOM 737 N N . LEU A 1 97 ? -6.363 24.062 8.891 1 98.44 97 LEU A N 1
ATOM 738 C CA . LEU A 1 97 ? -5.516 25.172 8.453 1 98.44 97 LEU A CA 1
ATOM 739 C C . LEU A 1 97 ? -4.055 24.891 8.781 1 98.44 97 LEU A C 1
ATOM 741 O O . LEU A 1 97 ? -3.672 24.844 9.953 1 98.44 97 LEU A O 1
ATOM 745 N N . ASP A 1 98 ? -3.27 24.734 7.75 1 98.06 98 ASP A N 1
ATOM 746 C CA . ASP A 1 98 ? -1.827 24.578 7.91 1 98.06 98 ASP A CA 1
ATOM 747 C C . ASP A 1 98 ? -1.128 25.938 7.996 1 98.06 98 ASP A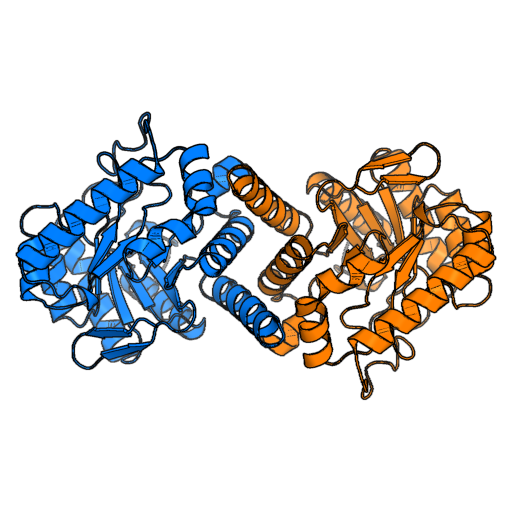 C 1
ATOM 749 O O . ASP A 1 98 ? -0.792 26.531 6.969 1 98.06 98 ASP A O 1
ATOM 753 N N . THR A 1 99 ? -0.883 26.406 9.211 1 97.75 99 THR A N 1
ATOM 754 C CA . THR A 1 99 ? -0.242 27.703 9.414 1 97.75 99 THR A CA 1
ATOM 755 C C . THR A 1 99 ? 0.373 27.797 10.805 1 97.75 99 THR A C 1
ATOM 757 O O . THR A 1 99 ? -0.028 27.062 11.711 1 97.75 99 THR A O 1
ATOM 760 N N . SER A 1 100 ? 1.333 28.656 10.945 1 97 100 SER A N 1
ATOM 761 C CA . SER A 1 100 ? 1.952 28.938 12.234 1 97 100 SER A CA 1
ATOM 762 C C . SER A 1 100 ? 1.719 30.375 12.664 1 97 100 SER A C 1
ATOM 764 O O . SER A 1 100 ? 2.221 30.812 13.703 1 97 100 SER A O 1
ATOM 766 N N . LYS A 1 101 ? 0.951 31.156 11.891 1 97.94 101 LYS A N 1
ATOM 767 C CA . LYS A 1 101 ? 0.75 32.562 12.148 1 97.94 101 LYS A CA 1
ATOM 768 C C . LYS A 1 101 ? -0.586 32.812 12.844 1 97.94 101 LYS A C 1
ATOM 770 O O . LYS A 1 101 ? -1.643 32.469 12.312 1 97.94 101 LYS A O 1
ATOM 775 N N . ALA A 1 102 ? -0.496 33.469 13.914 1 98.56 102 ALA A N 1
ATOM 776 C CA . ALA A 1 102 ? -1.656 33.719 14.766 1 98.56 102 ALA A CA 1
ATOM 777 C C . ALA A 1 102 ? -2.768 34.438 13.984 1 98.56 102 ALA A C 1
ATOM 779 O O . ALA A 1 102 ? -3.939 34.062 14.102 1 98.56 102 ALA A O 1
ATOM 780 N N . GLU A 1 103 ? -2.4 35.375 13.211 1 98.44 103 GLU A N 1
ATOM 781 C CA . GLU A 1 103 ? -3.387 36.156 12.469 1 98.44 103 GLU A CA 1
ATOM 782 C C . GLU A 1 103 ? -4.094 35.312 11.422 1 98.44 103 GLU A C 1
ATOM 784 O O . GLU A 1 103 ? -5.297 35.469 11.195 1 98.44 103 GLU A O 1
ATOM 789 N N . VAL A 1 104 ? -3.389 34.438 10.805 1 98.31 104 VAL A N 1
ATOM 790 C CA . VAL A 1 104 ? -3.957 33.531 9.797 1 98.31 104 VAL A CA 1
ATOM 791 C C . VAL A 1 104 ? -4.852 32.5 10.477 1 98.31 104 VAL A C 1
ATOM 793 O O . VAL A 1 104 ? -5.91 32.156 9.953 1 98.31 104 VAL A O 1
ATOM 796 N N . MET A 1 105 ? -4.461 32.031 11.672 1 98.75 105 MET A N 1
ATOM 797 C CA . MET A 1 105 ? -5.305 31.156 12.461 1 98.75 105 MET A CA 1
ATOM 798 C C . MET A 1 105 ? -6.672 31.766 12.711 1 98.75 105 MET A C 1
ATOM 800 O O . MET A 1 105 ? -7.703 31.156 12.414 1 98.75 105 MET A O 1
ATOM 804 N N . ARG A 1 106 ? -6.621 33 13.227 1 98.75 106 ARG A N 1
ATOM 805 C CA . ARG A 1 106 ? -7.859 33.688 13.578 1 98.75 106 ARG A CA 1
ATOM 806 C C . ARG A 1 106 ? -8.734 33.906 12.352 1 98.75 106 ARG A C 1
ATOM 808 O O . ARG A 1 106 ? -9.93 33.594 12.367 1 98.75 106 ARG A O 1
ATOM 815 N N . ALA A 1 107 ? -8.094 34.375 11.273 1 98.62 107 ALA A N 1
ATOM 816 C CA . ALA A 1 107 ? -8.844 34.688 10.055 1 98.62 107 ALA A CA 1
ATOM 817 C C . ALA A 1 107 ? -9.461 33.406 9.477 1 98.62 107 ALA A C 1
ATOM 819 O O . ALA A 1 107 ? -10.625 33.406 9.07 1 98.62 107 ALA A O 1
ATOM 820 N N . GLY A 1 108 ? -8.711 32.344 9.422 1 98.44 108 GLY A N 1
ATOM 821 C CA . GLY A 1 108 ? -9.172 31.094 8.852 1 98.44 108 GLY A CA 1
ATOM 822 C C . GLY A 1 108 ? -10.281 30.453 9.656 1 98.44 108 GLY A C 1
ATOM 823 O O . GLY A 1 108 ? -11.273 29.984 9.094 1 98.44 108 GLY A O 1
ATOM 824 N N . ILE A 1 109 ? -10.133 30.391 11 1 98.69 109 ILE A N 1
ATOM 825 C CA . ILE A 1 109 ? -11.148 29.797 11.852 1 98.69 109 ILE A CA 1
ATOM 826 C C . ILE A 1 109 ? -12.438 30.609 11.789 1 98.69 109 ILE A C 1
ATOM 828 O O . ILE A 1 109 ? -13.531 30.062 11.719 1 98.69 109 ILE A O 1
ATOM 832 N N . ASN A 1 110 ? -12.258 31.922 11.781 1 98.25 110 ASN A N 1
ATOM 833 C CA . ASN A 1 110 ? -13.422 32.781 11.664 1 98.25 110 ASN A CA 1
ATOM 834 C C . ASN A 1 110 ? -14.133 32.594 10.336 1 98.25 110 ASN A C 1
ATOM 836 O O . ASN A 1 110 ? -15.352 32.781 10.242 1 98.25 110 ASN A O 1
ATOM 840 N N . ALA A 1 111 ? -13.359 32.188 9.312 1 98.25 111 ALA A N 1
ATOM 841 C CA . ALA A 1 111 ? -13.93 31.953 7.984 1 98.25 111 ALA A CA 1
ATOM 842 C C . ALA A 1 111 ? -14.641 30.609 7.941 1 98.25 111 ALA A C 1
ATOM 844 O O . ALA A 1 111 ? -15.406 30.328 7.012 1 98.25 111 ALA A O 1
ATOM 845 N N . GLY A 1 112 ? -14.328 29.688 8.922 1 98.38 112 GLY A N 1
ATOM 846 C CA . GLY A 1 112 ? -15.086 28.453 8.992 1 98.38 112 GLY A CA 1
ATOM 847 C C . GLY A 1 112 ? -14.211 27.219 9.125 1 98.38 112 GLY A C 1
ATOM 848 O O . GLY A 1 112 ? -14.711 26.094 9.164 1 98.38 112 GLY A O 1
ATOM 849 N N . ALA A 1 113 ? -12.891 27.344 9.18 1 98.69 113 ALA A N 1
ATOM 850 C CA . ALA A 1 113 ? -12.016 26.203 9.375 1 98.69 113 ALA A CA 1
ATOM 851 C C . ALA A 1 113 ? -12.242 25.562 10.742 1 98.69 113 ALA A C 1
ATOM 853 O O . ALA A 1 113 ? -12.766 26.203 11.656 1 98.69 113 ALA A O 1
ATOM 854 N N . HIS A 1 114 ? -11.781 24.297 10.898 1 98.81 114 HIS A N 1
ATOM 855 C CA . HIS A 1 114 ? -12.211 23.5 12.047 1 98.81 114 HIS A CA 1
ATOM 856 C C . HIS A 1 114 ? -11.023 23.109 12.914 1 98.81 114 HIS A C 1
ATOM 858 O O . HIS A 1 114 ? -11.195 22.688 14.062 1 98.81 114 HIS A O 1
ATOM 864 N N . LEU A 1 115 ? -9.844 23.188 12.391 1 98.75 115 LEU A N 1
ATOM 865 C CA . LEU A 1 115 ? -8.648 22.641 13.008 1 98.75 115 LEU A CA 1
ATOM 866 C C . LEU A 1 115 ? -7.41 23.453 12.633 1 98.75 115 LEU A C 1
ATOM 868 O O . LEU A 1 115 ? -7.297 23.922 11.5 1 98.75 115 LEU A O 1
ATOM 872 N N . ILE A 1 116 ? -6.547 23.688 13.594 1 98.88 116 ILE A N 1
ATOM 873 C CA . ILE A 1 116 ? -5.254 24.312 13.336 1 98.88 116 ILE A CA 1
ATOM 874 C C . ILE A 1 116 ? -4.164 23.25 13.281 1 98.88 116 ILE A C 1
ATOM 876 O O . ILE A 1 116 ? -3.992 22.484 14.227 1 98.88 116 ILE A O 1
ATOM 880 N N . ASN A 1 117 ? -3.525 23.125 12.172 1 98.81 117 ASN A N 1
ATOM 881 C CA . ASN A 1 117 ? -2.377 22.25 11.961 1 98.81 117 ASN A CA 1
ATOM 882 C C . ASN A 1 117 ? -1.073 23.031 11.891 1 98.81 117 ASN A C 1
ATOM 884 O O . ASN A 1 117 ? -0.747 23.609 10.859 1 98.81 117 ASN A O 1
ATOM 888 N N . ASP A 1 118 ? -0.308 23.031 12.984 1 98.19 118 ASP A N 1
ATOM 889 C CA . ASP A 1 118 ? 0.852 23.922 13.07 1 98.19 118 ASP A CA 1
ATOM 890 C C . ASP A 1 118 ? 2.146 23.109 13.172 1 98.19 118 ASP A C 1
ATOM 892 O O . ASP A 1 118 ? 2.432 22.516 14.211 1 98.19 118 ASP A O 1
ATOM 896 N N . VAL A 1 119 ? 2.98 23.219 12.203 1 96.06 119 VAL A N 1
ATOM 897 C CA . VAL A 1 119 ? 4.227 22.453 12.141 1 96.06 119 VAL A CA 1
ATOM 898 C C . VAL A 1 119 ? 5.207 22.984 13.188 1 96.06 119 VAL A C 1
ATOM 900 O O . VAL A 1 119 ? 6.199 22.328 13.5 1 96.06 119 VAL A O 1
ATOM 903 N N . ARG A 1 120 ? 4.883 24.172 13.789 1 96 120 ARG A N 1
ATOM 904 C CA . ARG A 1 120 ? 5.773 24.75 14.797 1 96 120 ARG A CA 1
ATOM 905 C C . ARG A 1 120 ? 5.227 24.531 16.203 1 96 120 ARG A C 1
ATOM 907 O O . ARG A 1 120 ? 5.758 25.062 17.172 1 96 120 ARG A O 1
ATOM 914 N N . ALA A 1 121 ? 4.152 23.875 16.297 1 98.25 121 ALA A N 1
ATOM 915 C CA . ALA A 1 121 ? 3.568 23.422 17.562 1 98.25 121 ALA A CA 1
ATOM 916 C C . ALA A 1 121 ? 3.219 24.625 18.453 1 98.25 121 ALA A C 1
ATOM 918 O O . ALA A 1 121 ? 3.475 24.609 19.656 1 98.25 121 ALA A O 1
ATOM 919 N N . LEU A 1 122 ? 2.732 25.609 17.828 1 98.38 122 LEU A N 1
ATOM 920 C CA . LEU A 1 122 ? 2.229 26.797 18.516 1 98.38 122 LEU A CA 1
ATOM 921 C C . LEU A 1 122 ? 3.342 27.5 19.281 1 98.38 122 LEU A C 1
ATOM 923 O O . LEU A 1 122 ? 3.098 28.078 20.344 1 98.38 122 LEU A O 1
ATOM 927 N N . GLN A 1 123 ? 4.516 27.406 18.781 1 97.44 123 GLN A N 1
ATOM 928 C CA . GLN A 1 123 ? 5.645 28.047 19.453 1 97.44 123 GLN A CA 1
ATOM 929 C C . GLN A 1 123 ? 5.918 29.438 18.891 1 97.44 123 GLN A C 1
ATOM 931 O O . GLN A 1 123 ? 6.676 30.203 19.469 1 97.44 123 GLN A O 1
ATOM 936 N N . GLU A 1 124 ? 5.34 29.797 17.734 1 96.44 124 GLU A N 1
ATOM 937 C CA . GLU A 1 124 ? 5.508 31.141 17.172 1 96.44 124 GLU A CA 1
ATOM 938 C C . GLU A 1 124 ? 4.766 32.188 18 1 96.44 124 GLU A C 1
ATOM 940 O O . GLU A 1 124 ? 3.781 31.875 18.672 1 96.44 124 GLU A O 1
ATOM 945 N N . PRO A 1 125 ? 5.246 33.375 17.844 1 97.25 125 PRO A N 1
ATOM 946 C CA . PRO A 1 125 ? 4.629 34.438 18.656 1 97.25 125 PRO A CA 1
ATOM 947 C C . PRO A 1 125 ? 3.123 34.531 18.422 1 97.25 125 PRO A C 1
ATOM 949 O O . PRO A 1 125 ? 2.676 34.656 17.281 1 97.25 125 PRO A O 1
ATOM 952 N N . GLY A 1 126 ? 2.365 34.438 19.531 1 98.38 126 GLY A N 1
ATOM 953 C CA . GLY A 1 126 ? 0.929 34.688 19.5 1 98.38 126 GLY A CA 1
ATOM 954 C C . GLY A 1 126 ? 0.134 33.438 19.125 1 98.38 126 GLY A C 1
ATOM 955 O O . GLY A 1 126 ? -1.09 33.406 19.281 1 98.38 126 GLY A O 1
ATOM 956 N N . ALA A 1 127 ? 0.775 32.438 18.672 1 98.56 127 ALA A N 1
ATOM 957 C CA . ALA A 1 127 ? 0.083 31.266 18.156 1 98.56 127 ALA A CA 1
ATOM 958 C C . ALA A 1 127 ? -0.658 30.547 19.266 1 98.56 127 ALA A C 1
ATOM 960 O O . ALA A 1 127 ? -1.824 30.172 19.109 1 98.56 127 ALA A O 1
ATOM 961 N N . LEU A 1 128 ? 0.035 30.344 20.359 1 98.69 128 LEU A N 1
ATOM 962 C CA . LEU A 1 128 ? -0.562 29.641 21.484 1 98.69 128 LEU A CA 1
ATOM 963 C C . LEU A 1 128 ? -1.79 30.391 22 1 98.69 128 LEU A C 1
ATOM 965 O O . LEU A 1 128 ? -2.84 29.781 22.234 1 98.69 128 LEU A O 1
ATOM 969 N N . GLN A 1 129 ? -1.676 31.625 22.141 1 98.5 129 GLN A N 1
ATOM 970 C CA . GLN A 1 129 ? -2.781 32.469 22.609 1 98.5 129 GLN A CA 1
ATOM 971 C C . GLN A 1 129 ? -3.947 32.438 21.625 1 98.5 129 GLN A C 1
ATOM 973 O O . GLN A 1 129 ? -5.105 32.312 22.031 1 98.5 129 GLN A O 1
ATOM 978 N N . ALA A 1 130 ? -3.598 32.562 20.375 1 98.75 130 ALA A N 1
ATOM 979 C CA . ALA A 1 130 ? -4.633 32.5 19.344 1 98.75 130 ALA A CA 1
ATOM 980 C C . ALA A 1 130 ? -5.395 31.188 19.406 1 98.75 130 ALA A C 1
ATOM 982 O O . ALA A 1 130 ? -6.629 31.188 19.406 1 98.75 130 ALA A O 1
ATOM 983 N N . ALA A 1 131 ? -4.719 30.125 19.516 1 98.69 131 ALA A N 1
ATOM 984 C CA . ALA A 1 131 ? -5.332 28.797 19.578 1 98.69 131 ALA A CA 1
ATOM 985 C C . ALA A 1 131 ? -6.223 28.672 20.812 1 98.69 131 ALA A C 1
ATOM 987 O O . ALA A 1 131 ? -7.332 28.125 20.734 1 98.69 131 ALA A O 1
ATOM 988 N N . ALA A 1 132 ? -5.715 29.125 21.922 1 98.56 132 ALA A N 1
ATOM 989 C CA . ALA A 1 132 ? -6.469 29.062 23.172 1 98.56 132 ALA A CA 1
ATOM 990 C C . ALA A 1 132 ? -7.77 29.844 23.078 1 98.56 132 ALA A C 1
ATOM 992 O O . ALA A 1 132 ? -8.781 29.469 23.656 1 98.56 132 ALA A O 1
ATOM 993 N N . GLU A 1 133 ? -7.699 30.938 22.406 1 98.31 133 GLU A N 1
ATOM 994 C CA . GLU A 1 133 ? -8.867 31.797 22.234 1 98.31 133 GLU A CA 1
ATOM 995 C C . GLU A 1 133 ? -9.883 31.156 21.297 1 98.31 133 GLU A C 1
ATOM 997 O O . GLU A 1 133 ? -11.094 31.266 21.516 1 98.31 133 GLU A O 1
ATOM 1002 N N . LEU A 1 134 ? -9.469 30.516 20.266 1 98.19 134 LEU A N 1
ATOM 1003 C CA . LEU A 1 134 ? -10.305 30.031 19.172 1 98.19 134 LEU A CA 1
ATOM 1004 C C . LEU A 1 134 ? -11.008 28.734 19.562 1 98.19 134 LEU A C 1
ATOM 1006 O O . LEU A 1 134 ? -12.062 28.406 19.016 1 98.19 134 LEU A O 1
ATOM 1010 N N . GLN A 1 135 ? -10.422 27.938 20.422 1 96.81 135 GLN A N 1
ATOM 1011 C CA . GLN A 1 135 ? -11.023 26.734 21.016 1 96.81 135 GLN A CA 1
ATOM 1012 C C . GLN A 1 135 ? -11.406 25.734 19.938 1 96.81 135 GLN A C 1
ATOM 1014 O O . GLN A 1 135 ? -12.523 25.219 19.938 1 96.81 135 GLN A O 1
ATOM 1019 N N . VAL A 1 136 ? -10.586 25.5 18.984 1 98.38 136 VAL A N 1
ATOM 1020 C CA . VAL A 1 136 ? -10.688 24.422 18 1 98.38 136 VAL A CA 1
ATOM 1021 C C . VAL A 1 136 ? -9.555 23.422 18.219 1 98.38 136 VAL A C 1
ATOM 1023 O O . VAL A 1 136 ? -8.57 23.719 18.891 1 98.38 136 VAL A O 1
ATOM 1026 N N . PRO A 1 137 ? -9.703 22.156 17.672 1 98.88 137 PRO A N 1
ATOM 1027 C CA . PRO A 1 137 ? -8.594 21.203 17.781 1 98.88 137 PRO A CA 1
ATOM 1028 C C . PRO A 1 137 ? -7.297 21.734 17.188 1 98.88 137 PRO A C 1
ATOM 1030 O O . PRO A 1 137 ? -7.324 22.516 16.219 1 98.88 137 PRO A O 1
ATOM 1033 N N . VAL A 1 138 ? -6.172 21.359 17.812 1 98.94 138 VAL A N 1
ATOM 1034 C CA . VAL A 1 138 ? -4.852 21.781 17.344 1 98.94 138 VAL A CA 1
ATOM 1035 C C . VAL A 1 138 ? -3.949 20.562 17.188 1 98.94 138 VAL A C 1
ATOM 1037 O O . VAL A 1 138 ? -3.994 19.625 17.984 1 98.94 138 VAL A O 1
ATOM 1040 N N . CYS A 1 139 ? -3.258 20.531 16.078 1 98.94 139 CYS A N 1
ATOM 1041 C CA . CYS A 1 139 ? -2.24 19.516 15.867 1 98.94 139 CYS A CA 1
ATOM 1042 C C . CYS A 1 139 ? -0.842 20.078 16.078 1 98.94 139 CYS A C 1
ATOM 1044 O O . CYS A 1 139 ? -0.467 21.062 15.438 1 98.94 139 CYS A O 1
ATOM 1046 N N . LEU A 1 140 ? -0.116 19.453 16.969 1 98.75 140 LEU A N 1
ATOM 1047 C CA . LEU A 1 140 ? 1.245 19.844 17.312 1 98.75 140 LEU A CA 1
ATOM 1048 C C . LEU A 1 140 ? 2.264 18.906 16.672 1 98.75 140 LEU A C 1
ATOM 1050 O O . LEU A 1 140 ? 2.234 17.703 16.891 1 98.75 140 LEU A O 1
ATOM 1054 N N . MET A 1 141 ? 3.146 19.516 15.906 1 98.31 141 MET A N 1
ATOM 1055 C CA . MET A 1 141 ? 4.137 18.672 15.25 1 98.31 141 MET A CA 1
ATOM 1056 C C . MET A 1 141 ? 5.492 18.781 15.938 1 98.31 141 MET A C 1
ATOM 1058 O O . MET A 1 141 ? 5.875 19.844 16.406 1 98.31 141 MET A O 1
ATOM 1062 N N . HIS A 1 142 ? 6.168 17.688 16 1 97.5 142 HIS A N 1
ATOM 1063 C CA . HIS A 1 142 ? 7.551 17.688 16.469 1 97.5 142 HIS A CA 1
ATOM 1064 C C . HIS A 1 142 ? 8.516 18 15.328 1 97.5 142 HIS A C 1
ATOM 1066 O O . HIS A 1 142 ? 8.406 17.422 14.242 1 97.5 142 HIS A O 1
ATOM 1072 N N . MET A 1 143 ? 9.414 18.859 15.57 1 92.06 143 MET A N 1
ATOM 1073 C CA . MET A 1 143 ? 10.531 19.125 14.672 1 92.06 143 MET A CA 1
ATOM 1074 C C . MET A 1 143 ? 11.734 19.656 15.438 1 92.06 143 MET A C 1
ATOM 1076 O O . MET A 1 143 ? 11.578 20.438 16.391 1 92.06 143 MET A O 1
ATOM 1080 N N . GLN A 1 144 ? 12.898 19.109 15.094 1 86.44 144 GLN A N 1
ATOM 1081 C CA . GLN A 1 144 ? 14.102 19.766 15.594 1 86.44 144 GLN A CA 1
ATOM 1082 C C . GLN A 1 144 ? 14.539 20.906 14.672 1 86.44 144 GLN A C 1
ATOM 1084 O O . GLN A 1 144 ? 14.602 20.734 13.453 1 86.44 144 GLN A O 1
ATOM 1089 N N . GLY A 1 145 ? 14.844 22 15.242 1 78.88 145 GLY A N 1
ATOM 1090 C CA . GLY A 1 145 ? 15.273 23.141 14.453 1 78.88 145 GLY A CA 1
ATOM 1091 C C . GLY A 1 145 ? 14.125 23.875 13.781 1 78.88 145 GLY A C 1
ATOM 1092 O O . GLY A 1 145 ? 13.031 23.953 14.336 1 78.88 145 GLY A O 1
ATOM 1093 N N . GLN A 1 146 ? 14.508 24.562 12.711 1 74.38 146 GLN A N 1
ATOM 1094 C CA . GLN A 1 146 ? 13.516 25.281 11.914 1 74.38 146 GLN A CA 1
ATOM 1095 C C . GLN A 1 146 ? 13.367 24.656 10.531 1 74.38 146 GLN A C 1
ATOM 1097 O O . GLN A 1 146 ? 14.32 24.078 9.992 1 74.38 146 GLN A O 1
ATOM 1102 N N . PRO A 1 147 ? 12.18 24.75 9.953 1 70.81 147 PRO A N 1
ATOM 1103 C CA . PRO A 1 147 ? 11.906 24.094 8.672 1 70.81 147 PRO A CA 1
ATOM 1104 C C . PRO A 1 147 ? 12.953 24.406 7.609 1 70.81 147 PRO A C 1
ATOM 1106 O O . PRO A 1 147 ? 13.344 23.516 6.844 1 70.81 147 PRO A O 1
ATOM 1109 N N . ARG A 1 148 ? 13.523 25.484 7.582 1 71.12 148 ARG A N 1
ATOM 1110 C CA . ARG A 1 148 ? 14.453 25.891 6.535 1 71.12 148 ARG A CA 1
ATOM 1111 C C . ARG A 1 148 ? 15.844 25.328 6.785 1 71.12 148 ARG A C 1
ATOM 1113 O O . ARG A 1 148 ? 16.625 25.156 5.848 1 71.12 148 ARG A O 1
ATOM 1120 N N . THR A 1 149 ? 16.125 24.938 8.078 1 70.25 149 THR A N 1
ATOM 1121 C CA . THR A 1 149 ? 17.5 24.578 8.383 1 70.25 149 THR A CA 1
ATOM 1122 C C . THR A 1 149 ? 17.562 23.188 9.031 1 70.25 149 THR A C 1
ATOM 1124 O O . THR A 1 149 ? 18.656 22.641 9.227 1 70.25 149 THR A O 1
ATOM 1127 N N . MET A 1 150 ? 16.5 22.656 9.18 1 73.75 150 MET A N 1
ATOM 1128 C CA . MET A 1 150 ? 16.391 21.484 10.047 1 73.75 150 MET A CA 1
ATOM 1129 C C . MET A 1 150 ? 17.047 20.266 9.406 1 73.75 150 MET A C 1
ATOM 1131 O O . MET A 1 150 ? 17.422 19.328 10.102 1 73.75 150 MET A O 1
ATOM 1135 N N . GLN A 1 151 ? 17.172 20.281 8.203 1 73.06 151 GLN A N 1
ATOM 1136 C CA . GLN A 1 151 ? 17.703 19.078 7.547 1 73.06 151 GLN A CA 1
ATOM 1137 C C . GLN A 1 151 ? 19.219 19.109 7.5 1 73.06 151 GLN A C 1
ATOM 1139 O O . GLN A 1 151 ? 19.859 18.141 7.074 1 73.06 151 GLN A O 1
ATOM 1144 N N . ASN A 1 152 ? 19.609 20.219 8.023 1 74.5 152 ASN A N 1
ATOM 1145 C CA . ASN A 1 152 ? 21.062 20.297 8.117 1 74.5 152 ASN A CA 1
ATOM 1146 C C . ASN A 1 152 ? 21.594 19.516 9.32 1 74.5 152 ASN A C 1
ATOM 1148 O O . ASN A 1 152 ? 21.672 20.047 10.43 1 74.5 152 ASN A O 1
ATOM 1152 N N . ALA A 1 153 ? 21.891 18.312 9.211 1 78.31 153 ALA A N 1
ATOM 1153 C CA . ALA A 1 153 ? 22.547 17.344 10.086 1 78.31 153 ALA A CA 1
ATOM 1154 C C . ALA A 1 153 ? 21.719 17.109 11.352 1 78.31 153 ALA A C 1
ATOM 1156 O O . ALA A 1 153 ? 22.203 17.344 12.469 1 78.31 153 ALA A O 1
ATOM 1157 N N . PRO A 1 154 ? 20.469 16.703 11.148 1 86.06 154 PRO A N 1
ATOM 1158 C CA . PRO A 1 154 ? 19.703 16.375 12.359 1 86.06 154 PRO A CA 1
ATOM 1159 C C . PRO A 1 154 ? 20.375 15.273 13.188 1 86.06 154 PRO A C 1
ATOM 1161 O O . PRO A 1 154 ? 20.938 14.328 12.625 1 86.06 154 PRO A O 1
ATOM 1164 N N . HIS A 1 155 ? 20.438 15.531 14.578 1 89.25 155 HIS A N 1
ATOM 1165 C CA . HIS A 1 155 ? 21.062 14.578 15.492 1 89.25 155 HIS A CA 1
ATOM 1166 C C . HIS A 1 155 ? 20.172 14.328 16.703 1 89.25 155 HIS A C 1
ATOM 1168 O O . HIS A 1 155 ? 19.656 15.273 17.297 1 89.25 155 HIS A O 1
ATOM 1174 N N . TYR A 1 156 ? 19.938 13.07 16.969 1 93.19 156 TYR A N 1
ATOM 1175 C CA . TYR A 1 156 ? 19.234 12.625 18.172 1 93.19 156 TYR A CA 1
ATOM 1176 C C . TYR A 1 156 ? 20.094 11.648 18.969 1 93.19 156 TYR A C 1
ATOM 1178 O O . TYR A 1 156 ? 20.672 10.719 18.406 1 93.19 156 TYR A O 1
ATOM 1186 N N . GLU A 1 157 ? 20.25 11.93 20.25 1 93.75 157 GLU A N 1
ATOM 1187 C CA . GLU A 1 157 ? 20.828 10.898 21.109 1 93.75 157 GLU A CA 1
ATOM 1188 C C . GLU A 1 157 ? 19.859 9.727 21.281 1 93.75 157 GLU A C 1
ATOM 1190 O O . GLU A 1 157 ? 20.266 8.57 21.172 1 93.75 157 GLU A O 1
ATOM 1195 N N . ASP A 1 158 ? 18.672 10.023 21.562 1 96.25 158 ASP A N 1
ATOM 1196 C CA . ASP A 1 158 ? 17.547 9.102 21.641 1 96.25 158 ASP A CA 1
ATOM 1197 C C . ASP A 1 158 ? 16.312 9.695 20.969 1 96.25 158 ASP A C 1
ATOM 1199 O O . ASP A 1 158 ? 15.594 10.492 21.578 1 96.25 158 ASP A O 1
ATOM 1203 N N . LEU A 1 159 ? 16.062 9.242 19.797 1 96.31 159 LEU A N 1
ATOM 1204 C CA . LEU A 1 159 ? 15.023 9.812 18.938 1 96.31 159 LEU A CA 1
ATOM 1205 C C . LEU A 1 159 ? 13.672 9.781 19.641 1 96.31 159 LEU A C 1
ATOM 1207 O O . LEU A 1 159 ? 13.031 10.828 19.812 1 96.31 159 LEU A O 1
ATOM 1211 N N . LEU A 1 160 ? 13.266 8.625 20.109 1 97.44 160 LEU A N 1
ATOM 1212 C CA . LEU A 1 160 ? 11.938 8.453 20.688 1 97.44 160 LEU A CA 1
ATOM 1213 C C . LEU A 1 160 ? 11.812 9.219 22.016 1 97.44 160 LEU A C 1
ATOM 1215 O O . LEU A 1 160 ? 10.789 9.852 22.266 1 97.44 160 LEU A O 1
ATOM 1219 N N . ALA A 1 161 ? 12.867 9.195 22.766 1 97.5 161 ALA A N 1
ATOM 1220 C CA . ALA A 1 161 ? 12.852 9.906 24.047 1 97.5 161 ALA A CA 1
ATOM 1221 C C . ALA A 1 161 ? 12.719 11.414 23.828 1 97.5 161 ALA A C 1
ATOM 1223 O O . ALA A 1 161 ? 11.977 12.086 24.547 1 97.5 161 ALA A O 1
ATOM 1224 N N . GLU A 1 162 ? 13.422 11.898 22.875 1 97.31 162 GLU A N 1
ATOM 1225 C CA . GLU A 1 162 ? 13.406 13.336 22.625 1 97.31 162 GLU A CA 1
ATOM 1226 C C . GLU A 1 162 ? 12.07 13.781 22.031 1 97.31 162 GLU A C 1
ATOM 1228 O O . GLU A 1 162 ? 11.562 14.852 22.375 1 97.31 162 GLU A O 1
ATOM 1233 N N . VAL A 1 163 ? 11.492 12.969 21.188 1 97.94 163 VAL A N 1
ATOM 1234 C CA . VAL A 1 163 ? 10.164 13.258 20.656 1 97.94 163 VAL A CA 1
ATOM 1235 C C . VAL A 1 163 ? 9.133 13.258 21.781 1 97.94 163 VAL A C 1
ATOM 1237 O O . VAL A 1 163 ? 8.312 14.164 21.891 1 97.94 163 VAL A O 1
ATOM 1240 N N . ASN A 1 164 ? 9.266 12.297 22.672 1 98.12 164 ASN A N 1
ATOM 1241 C CA . ASN A 1 164 ? 8.375 12.18 23.812 1 98.12 164 ASN A CA 1
ATOM 1242 C C . ASN A 1 164 ? 8.484 13.383 24.734 1 98.12 164 ASN A C 1
ATOM 1244 O O . ASN A 1 164 ? 7.477 13.93 25.188 1 98.12 164 ASN A O 1
ATOM 1248 N N . ASP A 1 165 ? 9.695 13.734 24.969 1 98 165 ASP A N 1
ATOM 1249 C CA . ASP A 1 165 ? 9.93 14.867 25.859 1 98 165 ASP A CA 1
ATOM 1250 C C . ASP A 1 165 ? 9.344 16.156 25.281 1 98 165 ASP A C 1
ATOM 1252 O O . ASP A 1 165 ? 8.734 16.938 26 1 98 165 ASP A O 1
ATOM 1256 N N . PHE A 1 166 ? 9.539 16.312 24.031 1 98 166 PHE A N 1
ATOM 1257 C CA . PHE A 1 166 ? 8.992 17.469 23.344 1 98 166 PHE A CA 1
ATOM 1258 C C . PHE A 1 166 ? 7.477 17.516 23.5 1 98 166 PHE A C 1
ATOM 1260 O O . PHE A 1 166 ? 6.918 18.547 23.875 1 98 166 PHE A O 1
ATOM 1267 N N . PHE A 1 167 ? 6.766 16.422 23.219 1 98.69 167 PHE A N 1
ATOM 1268 C CA . PHE A 1 167 ? 5.309 16.375 23.266 1 98.69 167 PHE A CA 1
ATOM 1269 C C . PHE A 1 167 ? 4.801 16.578 24.688 1 98.69 167 PHE A C 1
ATOM 1271 O O . PHE A 1 167 ? 3.818 17.281 24.906 1 98.69 167 PHE A O 1
ATOM 1278 N N . ALA A 1 168 ? 5.488 15.992 25.641 1 98.5 168 ALA A N 1
ATOM 1279 C CA . ALA A 1 168 ? 5.074 16.172 27.031 1 98.5 168 ALA A CA 1
ATOM 1280 C C . ALA A 1 168 ? 5.07 17.656 27.406 1 98.5 168 ALA A C 1
ATOM 1282 O O . ALA A 1 168 ? 4.09 18.156 27.953 1 98.5 168 ALA A O 1
ATOM 1283 N N . LYS A 1 169 ? 6.125 18.297 27.047 1 98.38 169 LYS A N 1
ATOM 1284 C CA . LYS A 1 169 ? 6.258 19.719 27.375 1 98.38 169 LYS A CA 1
ATOM 1285 C C . LYS A 1 169 ? 5.238 20.562 26.609 1 98.38 169 LYS A C 1
ATOM 1287 O O . LYS A 1 169 ? 4.625 21.469 27.172 1 98.38 169 LYS A O 1
ATOM 1292 N N . ARG A 1 170 ? 5.062 20.234 25.375 1 98.31 170 ARG A N 1
ATOM 1293 C CA . ARG A 1 170 ? 4.176 21.031 24.531 1 98.31 170 ARG A CA 1
ATOM 1294 C C . ARG A 1 170 ? 2.719 20.844 24.938 1 98.31 170 ARG A C 1
ATOM 1296 O O . ARG A 1 170 ? 1.941 21.797 24.953 1 98.31 170 ARG A O 1
ATOM 1303 N N . ILE A 1 171 ? 2.297 19.609 25.25 1 98.69 171 ILE A N 1
ATOM 1304 C CA . ILE A 1 171 ? 0.952 19.312 25.734 1 98.69 171 ILE A CA 1
ATOM 1305 C C . ILE A 1 171 ? 0.669 20.109 27.016 1 98.69 171 ILE A C 1
ATOM 1307 O O . ILE A 1 171 ? -0.369 20.766 27.125 1 98.69 171 ILE A O 1
ATOM 1311 N N . GLU A 1 172 ? 1.64 20.109 27.891 1 98.62 172 GLU A N 1
ATOM 1312 C CA . GLU A 1 172 ? 1.482 20.844 29.156 1 98.62 172 GLU A CA 1
ATOM 1313 C C . GLU A 1 172 ? 1.322 22.344 28.891 1 98.62 172 GLU A C 1
ATOM 1315 O O . GLU A 1 172 ? 0.462 22.984 29.5 1 98.62 172 GLU A O 1
ATOM 1320 N N . ALA A 1 173 ? 2.125 22.859 28 1 98.62 173 ALA A N 1
ATOM 1321 C CA . ALA A 1 173 ? 2.039 24.266 27.672 1 98.62 173 ALA A CA 1
ATOM 1322 C C . ALA A 1 173 ? 0.664 24.625 27.109 1 98.62 173 ALA A C 1
ATOM 1324 O O . ALA A 1 173 ? 0.101 25.672 27.422 1 98.62 173 ALA A O 1
ATOM 1325 N N . CYS A 1 174 ? 0.13 23.797 26.281 1 98.81 174 CYS A N 1
ATOM 1326 C CA . CYS A 1 174 ? -1.179 24.016 25.688 1 98.81 174 CYS A CA 1
ATOM 1327 C C . CYS A 1 174 ? -2.281 23.969 26.734 1 98.81 174 CYS A C 1
ATOM 1329 O O . CYS A 1 174 ? -3.154 24.828 26.766 1 98.81 174 CYS A O 1
ATOM 1331 N N . ILE A 1 175 ? -2.207 22.984 27.625 1 98.69 175 ILE A N 1
ATOM 1332 C CA . ILE A 1 175 ? -3.205 22.844 28.672 1 98.69 175 ILE A CA 1
ATOM 1333 C C . ILE A 1 175 ? -3.148 24.047 29.609 1 98.69 175 ILE A C 1
ATOM 1335 O O . ILE A 1 175 ? -4.184 24.625 29.953 1 98.69 175 ILE A O 1
ATOM 1339 N N . ASP A 1 176 ? -1.975 24.469 29.922 1 98.62 176 ASP A N 1
ATOM 1340 C CA . ASP A 1 176 ? -1.783 25.609 30.797 1 98.62 176 ASP A CA 1
ATOM 1341 C C . ASP A 1 176 ? -2.35 26.891 30.172 1 98.62 176 ASP A C 1
ATOM 1343 O O . ASP A 1 176 ? -2.805 27.781 30.875 1 98.62 176 ASP A O 1
ATOM 1347 N N . ALA A 1 177 ? -2.322 26.938 28.844 1 98.44 177 ALA A N 1
ATOM 1348 C CA . ALA A 1 177 ? -2.803 28.109 28.125 1 98.44 177 ALA A CA 1
ATOM 1349 C C . ALA A 1 177 ? -4.32 28.078 27.984 1 98.44 177 ALA A C 1
ATOM 1351 O O . ALA A 1 177 ? -4.926 29.062 27.531 1 98.44 177 ALA A O 1
ATOM 1352 N N . GLY A 1 178 ? -4.926 26.906 28.312 1 98.38 178 GLY A N 1
ATOM 1353 C CA . GLY A 1 178 ? -6.379 26.844 28.312 1 98.38 178 GLY A CA 1
ATOM 1354 C C . GLY A 1 178 ? -6.93 25.984 27.188 1 98.38 178 GLY A C 1
ATOM 1355 O O . GLY A 1 178 ? -8.141 25.922 26.984 1 98.38 178 GLY A O 1
ATOM 1356 N N . ILE A 1 179 ? -6.141 25.328 26.484 1 98.56 179 ILE A N 1
ATOM 1357 C CA . ILE A 1 179 ? -6.59 24.391 25.453 1 98.56 179 ILE A CA 1
ATOM 1358 C C . ILE A 1 179 ? -6.953 23.047 26.078 1 98.56 179 ILE A C 1
ATOM 1360 O O . ILE A 1 179 ? -6.16 22.484 26.844 1 98.56 179 ILE A O 1
ATOM 1364 N N . ALA A 1 180 ? -8.188 22.609 25.828 1 98.12 180 ALA A N 1
ATOM 1365 C CA . ALA A 1 180 ? -8.609 21.312 26.359 1 98.12 180 ALA A CA 1
ATOM 1366 C C . ALA A 1 180 ? -7.727 20.203 25.828 1 98.12 180 ALA A C 1
ATOM 1368 O O . ALA A 1 180 ? -7.371 20.188 24.641 1 98.12 180 ALA A O 1
ATOM 1369 N N . ARG A 1 181 ? -7.387 19.266 26.656 1 98.12 181 ARG A N 1
ATOM 1370 C CA . ARG A 1 181 ? -6.527 18.156 26.266 1 98.12 181 ARG A CA 1
ATOM 1371 C C . ARG A 1 181 ? -7.125 17.406 25.078 1 98.12 181 ARG A C 1
ATOM 1373 O O . ARG A 1 181 ? -6.406 17 24.172 1 98.12 181 ARG A O 1
ATOM 1380 N N . GLU A 1 182 ? -8.461 17.188 25.078 1 97.62 182 GLU A N 1
ATOM 1381 C CA . GLU A 1 182 ? -9.156 16.406 24.062 1 97.62 182 GLU A CA 1
ATOM 1382 C C . GLU A 1 182 ? -9.094 17.109 22.703 1 97.62 182 GLU A C 1
ATOM 1384 O O . GLU A 1 182 ? -9.398 16.5 21.672 1 97.62 182 GLU A O 1
ATOM 1389 N N . ALA A 1 183 ? -8.641 18.328 22.672 1 98.5 183 ALA A N 1
ATOM 1390 C CA . ALA A 1 183 ? -8.555 19.094 21.438 1 98.5 183 ALA A CA 1
ATOM 1391 C C . ALA A 1 183 ? -7.156 19 20.828 1 98.5 183 ALA A C 1
ATOM 1393 O O . ALA A 1 183 ? -6.887 19.594 19.766 1 98.5 183 ALA A O 1
ATOM 1394 N N . ILE A 1 184 ? -6.281 18.25 21.453 1 98.88 184 ILE A N 1
ATOM 1395 C CA . ILE A 1 184 ? -4.887 18.219 21.016 1 98.88 184 ILE A CA 1
ATOM 1396 C C . ILE A 1 184 ? -4.633 16.953 20.203 1 98.88 184 ILE A C 1
ATOM 1398 O O . ILE A 1 184 ? -5.051 15.859 20.594 1 98.88 184 ILE A O 1
ATOM 1402 N N . LEU A 1 185 ? -4.02 17.094 19.031 1 98.88 185 LEU A N 1
ATOM 1403 C CA . LEU A 1 185 ? -3.463 16.031 18.203 1 98.88 185 LEU A CA 1
ATOM 1404 C C . LEU A 1 185 ? -1.945 16.156 18.125 1 98.88 185 LEU A C 1
ATOM 1406 O O . LEU A 1 185 ? -1.388 17.234 18.281 1 98.88 185 LEU A O 1
ATOM 1410 N N . LEU A 1 186 ? -1.347 15.016 17.828 1 98.88 186 LEU A N 1
ATOM 1411 C CA . LEU A 1 186 ? 0.109 15.008 17.719 1 98.88 186 LEU A CA 1
ATOM 1412 C C . LEU A 1 186 ? 0.547 14.539 16.344 1 98.88 186 LEU A C 1
ATOM 1414 O O . LEU A 1 186 ? -0.046 13.617 15.773 1 98.88 186 LEU A O 1
ATOM 1418 N N . ASP A 1 187 ? 1.516 15.172 15.805 1 98.81 187 ASP A N 1
ATOM 1419 C CA . ASP A 1 187 ? 2.25 14.789 14.602 1 98.81 187 ASP A CA 1
ATOM 1420 C C . ASP A 1 187 ? 3.744 14.664 14.891 1 98.81 187 ASP A C 1
ATOM 1422 O O . ASP A 1 187 ? 4.418 15.664 15.148 1 98.81 187 ASP A O 1
ATOM 1426 N N . PRO A 1 188 ? 4.273 13.477 14.758 1 98.38 188 PRO A N 1
ATOM 1427 C CA . PRO A 1 188 ? 5.68 13.305 15.133 1 98.38 188 PRO A CA 1
ATOM 1428 C C . PRO A 1 188 ? 6.637 13.969 14.141 1 98.38 188 PRO A C 1
ATOM 1430 O O . PRO A 1 188 ? 7.832 14.086 14.414 1 98.38 188 PRO A O 1
ATOM 1433 N N . GLY A 1 189 ? 6.137 14.391 13.031 1 97.25 189 GLY A N 1
ATOM 1434 C CA . GLY A 1 189 ? 6.887 15.266 12.148 1 97.25 189 GLY A CA 1
ATOM 1435 C C . GLY A 1 189 ? 7.848 14.516 11.242 1 97.25 189 GLY A C 1
ATOM 1436 O O . GLY A 1 189 ? 9.023 14.867 11.148 1 97.25 189 GLY A O 1
ATOM 1437 N N . PHE A 1 190 ? 7.367 13.516 10.523 1 96.94 190 PHE A N 1
ATOM 1438 C CA . PHE A 1 190 ? 8.203 12.82 9.547 1 96.94 190 PHE A CA 1
ATOM 1439 C C . PHE A 1 190 ? 8.789 13.805 8.539 1 96.94 190 PHE A C 1
ATOM 1441 O O . PHE A 1 190 ? 8.078 14.68 8.039 1 96.94 190 PHE A O 1
ATOM 1448 N N . GLY A 1 191 ? 10.055 13.648 8.281 1 92.88 191 GLY A N 1
ATOM 1449 C CA . GLY A 1 191 ? 10.727 14.492 7.301 1 92.88 191 GLY A CA 1
ATOM 1450 C C . GLY A 1 191 ? 11.133 15.844 7.852 1 92.88 191 GLY A C 1
ATOM 1451 O O . GLY A 1 191 ? 11.734 16.656 7.148 1 92.88 191 GLY A O 1
ATOM 1452 N N . PHE A 1 192 ? 10.82 16.141 9.031 1 92.56 192 PHE A N 1
ATOM 1453 C CA . PHE A 1 192 ? 11.164 17.422 9.641 1 92.56 192 PHE A CA 1
ATOM 1454 C C . PHE A 1 192 ? 12.266 17.234 10.68 1 92.56 192 PHE A C 1
ATOM 1456 O O . PHE A 1 192 ? 12 16.828 11.812 1 92.56 192 PHE A O 1
ATOM 1463 N N . GLY A 1 193 ? 13.492 17.562 10.242 1 91.75 193 GLY A N 1
ATOM 1464 C CA . GLY A 1 193 ? 14.633 17.453 11.141 1 91.75 193 GLY A CA 1
ATOM 1465 C C . GLY A 1 193 ? 14.984 16.016 11.477 1 91.75 193 GLY A C 1
ATOM 1466 O O . GLY A 1 193 ? 15.352 15.719 12.617 1 91.75 193 GLY A O 1
ATOM 1467 N N . LYS A 1 194 ? 14.852 15.172 10.641 1 95 194 LYS A N 1
ATOM 1468 C CA . LYS A 1 194 ? 15.094 13.742 10.828 1 95 194 LYS A CA 1
ATOM 1469 C C . LYS A 1 194 ? 15.766 13.133 9.602 1 95 194 LYS A C 1
ATOM 1471 O O . LYS A 1 194 ? 15.414 13.461 8.469 1 95 194 LYS A O 1
ATOM 1476 N N . THR A 1 195 ? 16.719 12.289 9.852 1 94.69 195 THR A N 1
ATOM 1477 C CA . THR A 1 195 ? 17.359 11.555 8.773 1 94.69 195 THR A CA 1
ATOM 1478 C C . THR A 1 195 ? 16.469 10.438 8.25 1 94.69 195 THR A C 1
ATOM 1480 O O . THR A 1 195 ? 15.391 10.195 8.812 1 94.69 195 THR A O 1
ATOM 1483 N N . LEU A 1 196 ? 16.953 9.922 7.152 1 95.94 196 LEU A N 1
ATOM 1484 C CA . LEU A 1 196 ? 16.234 8.773 6.602 1 95.94 196 LEU A CA 1
ATOM 1485 C C . LEU A 1 196 ? 16.062 7.691 7.66 1 95.94 196 LEU A C 1
ATOM 1487 O O . LEU A 1 196 ? 14.945 7.188 7.848 1 95.94 196 LEU A O 1
ATOM 1491 N N . GLU A 1 197 ? 17.078 7.391 8.383 1 96.31 197 GLU A N 1
ATOM 1492 C CA . GLU A 1 197 ? 17.047 6.375 9.43 1 96.31 197 GLU A CA 1
ATOM 1493 C C . GLU A 1 197 ? 16.109 6.777 10.562 1 96.31 197 GLU A C 1
ATOM 1495 O O . GLU A 1 197 ? 15.344 5.953 11.062 1 96.31 197 GLU A O 1
ATOM 1500 N N . HIS A 1 198 ? 16.156 8.055 10.961 1 97.12 198 HIS A N 1
ATOM 1501 C CA . HIS A 1 198 ? 15.258 8.547 12.008 1 97.12 198 HIS A CA 1
ATOM 1502 C C . HIS A 1 198 ? 13.797 8.336 11.633 1 97.12 198 HIS A C 1
ATOM 1504 O O . HIS A 1 198 ? 13 7.891 12.461 1 97.12 198 HIS A O 1
ATOM 1510 N N . ASN A 1 199 ? 13.469 8.648 10.398 1 97.81 199 ASN A N 1
ATOM 1511 C CA . ASN A 1 199 ? 12.086 8.57 9.938 1 97.81 199 ASN A CA 1
ATOM 1512 C C . ASN A 1 199 ? 11.562 7.141 9.977 1 97.81 199 ASN A C 1
ATOM 1514 O O . ASN A 1 199 ? 10.453 6.895 10.469 1 97.81 199 ASN A O 1
ATOM 1518 N N . TYR A 1 200 ? 12.312 6.219 9.508 1 98.44 200 TYR A N 1
ATOM 1519 C CA . TYR A 1 200 ? 11.844 4.84 9.5 1 98.44 200 TYR A CA 1
ATOM 1520 C C . TYR A 1 200 ? 11.852 4.246 10.906 1 98.44 200 TYR A C 1
ATOM 1522 O O . TYR A 1 200 ? 11.008 3.418 11.242 1 98.44 200 TYR A O 1
ATOM 1530 N N . HIS A 1 201 ? 12.805 4.664 11.766 1 98.12 201 HIS A N 1
ATOM 1531 C CA . HIS A 1 201 ? 12.789 4.293 13.172 1 98.12 201 HIS A CA 1
ATOM 1532 C C . HIS A 1 201 ? 11.516 4.781 13.859 1 98.12 201 HIS A C 1
ATOM 1534 O O . HIS A 1 201 ? 10.867 4.023 14.578 1 98.12 201 HIS A O 1
ATOM 1540 N N . LEU A 1 202 ? 11.195 5.996 13.586 1 98.25 202 LEU A N 1
ATOM 1541 C CA . LEU A 1 202 ? 9.984 6.602 14.141 1 98.25 202 LEU A CA 1
ATOM 1542 C C . LEU A 1 202 ? 8.742 5.863 13.656 1 98.25 202 LEU A C 1
ATOM 1544 O O . LEU A 1 202 ? 7.844 5.57 14.453 1 98.25 202 LEU A O 1
ATOM 1548 N N . LEU A 1 203 ? 8.695 5.531 12.375 1 98.62 203 LEU A N 1
ATOM 1549 C CA . LEU A 1 203 ? 7.559 4.809 11.812 1 98.62 203 LEU A CA 1
ATOM 1550 C C . LEU A 1 203 ? 7.426 3.424 12.438 1 98.62 203 LEU A C 1
ATOM 1552 O O . LEU A 1 203 ? 6.32 2.988 12.766 1 98.62 203 LEU A O 1
ATOM 1556 N N . ALA A 1 204 ? 8.562 2.787 12.688 1 98.5 204 ALA A N 1
ATOM 1557 C CA . ALA A 1 204 ? 8.586 1.447 13.266 1 98.5 204 ALA A CA 1
ATOM 1558 C C . ALA A 1 204 ? 8.016 1.454 14.68 1 98.5 204 ALA A C 1
ATOM 1560 O O . ALA A 1 204 ? 7.43 0.465 15.125 1 98.5 204 ALA A O 1
ATOM 1561 N N . HIS A 1 205 ? 8.156 2.574 15.375 1 98.31 205 HIS A N 1
ATOM 1562 C CA . HIS A 1 205 ? 7.766 2.639 16.781 1 98.31 205 HIS A CA 1
ATOM 1563 C C . HIS A 1 205 ? 6.656 3.662 17 1 98.31 205 HIS A C 1
ATOM 1565 O O . HIS A 1 205 ? 6.531 4.223 18.094 1 98.31 205 HIS A O 1
ATOM 1571 N N . LEU A 1 206 ? 5.895 3.877 16 1 98.44 206 LEU A N 1
ATOM 1572 C CA . LEU A 1 206 ? 4.844 4.891 16.031 1 98.44 206 LEU A CA 1
ATOM 1573 C C . LEU A 1 206 ? 3.855 4.605 17.172 1 98.44 206 LEU A C 1
ATOM 1575 O O . LEU A 1 206 ? 3.367 5.531 17.812 1 98.44 206 LEU A O 1
ATOM 1579 N N . GLN A 1 207 ? 3.576 3.346 17.453 1 97.44 207 GLN A N 1
ATOM 1580 C CA . GLN A 1 207 ? 2.59 2.93 18.453 1 97.44 207 GLN A CA 1
ATOM 1581 C C . GLN A 1 207 ? 2.984 3.393 19.844 1 97.44 207 GLN A C 1
ATOM 1583 O O . GLN A 1 207 ? 2.141 3.473 20.75 1 97.44 207 GLN A O 1
ATOM 1588 N N . GLU A 1 208 ? 4.199 3.693 20.031 1 97.38 208 GLU A N 1
ATOM 1589 C CA . GLU A 1 208 ? 4.672 4.129 21.344 1 97.38 208 GLU A CA 1
ATOM 1590 C C . GLU A 1 208 ? 4.098 5.492 21.719 1 97.38 208 GLU A C 1
ATOM 1592 O O . GLU A 1 208 ? 3.996 5.828 22.906 1 97.38 208 GLU A O 1
ATOM 1597 N N . LEU A 1 209 ? 3.723 6.266 20.766 1 98.06 209 LEU A N 1
ATOM 1598 C CA . LEU A 1 209 ? 3.168 7.59 21.016 1 98.06 209 LEU A CA 1
ATOM 1599 C C . LEU A 1 209 ? 1.753 7.488 21.578 1 98.06 209 LEU A C 1
ATOM 1601 O O . LEU A 1 209 ? 1.195 8.484 22.047 1 98.06 209 LEU A O 1
ATOM 1605 N N . ALA A 1 210 ? 1.184 6.258 21.625 1 96.25 210 ALA A N 1
ATOM 1606 C CA . ALA A 1 210 ? -0.145 6.027 22.188 1 96.25 210 ALA A CA 1
ATOM 1607 C C . ALA A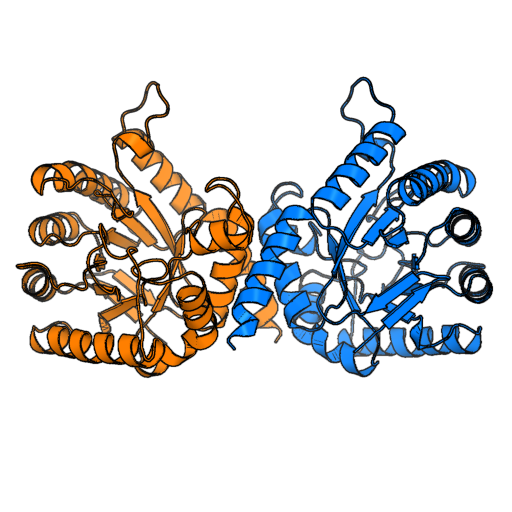 1 210 ? -0.175 6.348 23.672 1 96.25 210 ALA A C 1
ATOM 1609 O O . ALA A 1 210 ? -1.246 6.547 24.25 1 96.25 210 ALA A O 1
ATOM 1610 N N . LYS A 1 211 ? 0.977 6.395 24.25 1 97.31 211 LYS A N 1
ATOM 1611 C CA . LYS A 1 211 ? 1.065 6.645 25.688 1 97.31 211 LYS A CA 1
ATOM 1612 C C . LYS A 1 211 ? 0.465 8 26.047 1 97.31 211 LYS A C 1
ATOM 1614 O O . LYS A 1 211 ? 0.021 8.203 27.172 1 97.31 211 LYS A O 1
ATOM 1619 N N . PHE A 1 212 ? 0.464 8.93 25.109 1 98.38 212 PHE A N 1
ATOM 1620 C CA . PHE A 1 212 ? -0.077 10.258 25.375 1 98.38 212 PHE A CA 1
ATOM 1621 C C . PHE A 1 212 ? -1.601 10.242 25.344 1 98.38 212 PHE A C 1
ATOM 1623 O O . PHE A 1 212 ? -2.248 11.188 25.781 1 98.38 212 PHE A O 1
ATOM 1630 N N . ASP A 1 213 ? -2.213 9.172 24.797 1 98.19 213 ASP A N 1
ATOM 1631 C CA . ASP A 1 213 ? -3.662 9.039 24.688 1 98.19 213 ASP A CA 1
ATOM 1632 C C . ASP A 1 213 ? -4.27 10.219 23.938 1 98.19 213 ASP A C 1
ATOM 1634 O O . ASP A 1 213 ? -5.223 10.844 24.406 1 98.19 213 ASP A O 1
ATOM 1638 N N . LEU A 1 214 ? -3.645 10.602 22.859 1 98.75 214 LEU A N 1
ATOM 1639 C CA . LEU A 1 214 ? -4.082 11.641 21.938 1 98.75 214 LEU A CA 1
ATOM 1640 C C . LEU A 1 214 ? -4.062 11.133 20.5 1 98.75 214 LEU A C 1
ATOM 1642 O O . LEU A 1 214 ? -3.273 10.242 20.156 1 98.75 214 LEU A O 1
ATOM 1646 N N . PRO A 1 215 ? -4.965 11.656 19.656 1 98.75 215 PRO A N 1
ATOM 1647 C CA . PRO A 1 215 ? -4.945 11.219 18.25 1 98.75 215 PRO A CA 1
ATOM 1648 C C . PRO A 1 215 ? -3.643 11.57 17.547 1 98.75 215 PRO A C 1
ATOM 1650 O O . PRO A 1 215 ? -3.041 12.609 17.828 1 98.75 215 PRO A O 1
ATOM 1653 N N . LEU A 1 216 ? -3.246 10.688 16.625 1 98.88 216 LEU A N 1
ATOM 1654 C CA . LEU A 1 216 ? -2.035 10.891 15.828 1 98.88 216 LEU A CA 1
ATOM 1655 C C . LEU A 1 216 ? -2.381 11.258 14.391 1 98.88 216 LEU A C 1
ATOM 1657 O O . LEU A 1 216 ? -3.186 10.586 13.75 1 98.88 216 LEU A O 1
ATOM 1661 N N . LEU A 1 217 ? -1.851 12.367 13.891 1 98.94 217 LEU A N 1
ATOM 1662 C CA . LEU A 1 217 ? -1.881 12.781 12.492 1 98.94 217 LEU A CA 1
ATOM 1663 C C . LEU A 1 217 ? -0.548 12.492 11.812 1 98.94 217 LEU A C 1
ATOM 1665 O O . LEU A 1 217 ? 0.496 12.984 12.242 1 98.94 217 LEU A O 1
ATOM 1669 N N . ILE A 1 218 ? -0.598 11.695 10.75 1 98.81 218 ILE A N 1
ATOM 1670 C CA . ILE A 1 218 ? 0.639 11.234 10.125 1 98.81 218 ILE A CA 1
ATOM 1671 C C . ILE A 1 218 ? 0.672 11.672 8.664 1 98.81 218 ILE A C 1
ATOM 1673 O O . ILE A 1 218 ? -0.264 11.406 7.91 1 98.81 218 ILE A O 1
ATOM 1677 N N . GLY A 1 219 ? 1.692 12.383 8.266 1 98.12 219 GLY A N 1
ATOM 1678 C CA . GLY A 1 219 ? 1.942 12.758 6.887 1 98.12 219 GLY A CA 1
ATOM 1679 C C . GLY A 1 219 ? 3.242 12.195 6.34 1 98.12 219 GLY A C 1
ATOM 1680 O O . GLY A 1 219 ? 4.324 12.672 6.695 1 98.12 219 GLY A O 1
ATOM 1681 N N . LEU A 1 220 ? 3.107 11.234 5.469 1 97.75 220 LEU A N 1
ATOM 1682 C CA . LEU A 1 220 ? 4.277 10.617 4.859 1 97.75 220 LEU A CA 1
ATOM 1683 C C . LEU A 1 220 ? 4.266 10.805 3.344 1 97.75 220 LEU A C 1
ATOM 1685 O O . LEU A 1 220 ? 5.266 10.539 2.672 1 97.75 220 LEU A O 1
ATOM 1689 N N . SER A 1 221 ? 3.213 11.258 2.807 1 97.5 221 SER A N 1
ATOM 1690 C CA . SER A 1 221 ? 2.938 11.25 1.374 1 97.5 221 SER A CA 1
ATOM 1691 C C . SER A 1 221 ? 4.008 12.016 0.602 1 97.5 221 SER A C 1
ATOM 1693 O O . SER A 1 221 ? 4.223 13.211 0.846 1 97.5 221 SER A O 1
ATOM 1695 N N . ARG A 1 222 ? 4.75 11.328 -0.258 1 96.56 222 ARG A N 1
ATOM 1696 C CA . ARG A 1 222 ? 5.699 11.828 -1.249 1 96.56 222 ARG A CA 1
ATOM 1697 C C . ARG A 1 222 ? 6.891 12.5 -0.577 1 96.56 222 ARG A C 1
ATOM 1699 O O . ARG A 1 222 ? 7.59 13.297 -1.202 1 96.56 222 ARG A O 1
ATOM 1706 N N . LYS A 1 223 ? 7.109 12.258 0.637 1 96.19 223 LYS A N 1
ATOM 1707 C CA . LYS A 1 223 ? 8.211 12.875 1.372 1 96.19 223 LYS A CA 1
ATOM 1708 C C . LYS A 1 223 ? 9.555 12.32 0.917 1 96.19 223 LYS A C 1
ATOM 1710 O O . LYS A 1 223 ? 9.617 11.258 0.29 1 96.19 223 LYS A O 1
ATOM 1715 N N . SER A 1 224 ? 10.531 13.023 1.261 1 95.06 224 SER A N 1
ATOM 1716 C CA . SER A 1 224 ? 11.883 12.672 0.832 1 95.06 224 SER A CA 1
ATOM 1717 C C . SER A 1 224 ? 12.312 11.32 1.39 1 95.06 224 SER A C 1
ATOM 1719 O O . SER A 1 224 ? 13.086 10.602 0.757 1 95.06 224 SER A O 1
ATOM 1721 N N . MET A 1 225 ? 11.797 10.898 2.531 1 96.38 225 MET A N 1
ATOM 1722 C CA . MET A 1 225 ? 12.172 9.594 3.066 1 96.38 225 MET A CA 1
ATOM 1723 C C . MET A 1 225 ? 11.773 8.477 2.104 1 96.38 225 MET A C 1
ATOM 1725 O O . MET A 1 225 ? 12.508 7.496 1.952 1 96.38 225 MET A O 1
ATOM 1729 N N . ILE A 1 226 ? 10.656 8.664 1.424 1 98.06 226 ILE A N 1
ATOM 1730 C CA . ILE A 1 226 ? 10.203 7.695 0.428 1 98.06 226 ILE A CA 1
ATOM 1731 C C . ILE A 1 226 ? 11.117 7.746 -0.793 1 98.06 226 ILE A C 1
ATOM 1733 O O . ILE A 1 226 ? 11.609 6.711 -1.257 1 98.06 226 ILE A O 1
ATOM 1737 N N . GLY A 1 227 ? 11.359 8.93 -1.272 1 97.94 227 GLY A N 1
ATOM 1738 C CA . GLY A 1 227 ? 12.195 9.109 -2.449 1 97.94 227 GLY A CA 1
ATOM 1739 C C . GLY A 1 227 ? 13.617 8.617 -2.252 1 97.94 227 GLY A C 1
ATOM 1740 O O . GLY A 1 227 ? 14.172 7.941 -3.123 1 97.94 227 GLY A O 1
ATOM 1741 N N . ASN A 1 228 ? 14.18 8.977 -1.104 1 97.12 228 ASN A N 1
ATOM 1742 C CA . ASN A 1 228 ? 15.562 8.609 -0.827 1 97.12 228 ASN A CA 1
ATOM 1743 C C . ASN A 1 228 ? 15.734 7.105 -0.68 1 97.12 228 ASN A C 1
ATOM 1745 O O . ASN A 1 228 ? 16.719 6.535 -1.151 1 97.12 228 ASN A O 1
ATOM 1749 N N . LEU A 1 229 ? 14.812 6.488 -0.061 1 97.81 229 LEU A N 1
ATOM 1750 C CA . LEU A 1 229 ? 14.875 5.039 0.102 1 97.81 229 LEU A CA 1
ATOM 1751 C C . LEU A 1 229 ? 14.75 4.336 -1.245 1 97.81 229 LEU A C 1
ATOM 1753 O O . LEU A 1 229 ? 15.508 3.404 -1.535 1 97.81 229 LEU A O 1
ATOM 1757 N N . LEU A 1 230 ? 13.852 4.84 -2.088 1 98.25 230 LEU A N 1
ATOM 1758 C CA . LEU A 1 230 ? 13.453 4.121 -3.291 1 98.25 230 LEU A CA 1
ATOM 1759 C C . LEU A 1 230 ? 14.188 4.652 -4.516 1 98.25 230 LEU A C 1
ATOM 1761 O O . LEU A 1 230 ? 14.086 4.078 -5.605 1 98.25 230 LEU A O 1
ATOM 1765 N N . GLU A 1 231 ? 14.891 5.727 -4.297 1 97.25 231 GLU A N 1
ATOM 1766 C CA . GLU A 1 231 ? 15.531 6.418 -5.414 1 97.25 231 GLU A CA 1
ATOM 1767 C C . GLU A 1 231 ? 14.508 6.812 -6.477 1 97.25 231 GLU A C 1
ATOM 1769 O O . GLU A 1 231 ? 14.68 6.504 -7.656 1 97.25 231 GLU A O 1
ATOM 1774 N N . ARG A 1 232 ? 13.469 7.457 -6 1 97.06 232 ARG A N 1
ATOM 1775 C CA . ARG A 1 232 ? 12.375 7.887 -6.863 1 97.06 232 ARG A CA 1
ATOM 1776 C C . ARG A 1 232 ? 12.188 9.398 -6.801 1 97.06 232 ARG A C 1
ATOM 1778 O O . ARG A 1 232 ? 12.289 10 -5.727 1 97.06 232 ARG A O 1
ATOM 1785 N N . SER A 1 233 ? 11.875 9.992 -7.922 1 96.62 233 SER A N 1
ATOM 1786 C CA . SER A 1 233 ? 11.469 11.391 -7.949 1 96.62 233 SER A CA 1
ATOM 1787 C C . SER A 1 233 ? 10.102 11.578 -7.301 1 96.62 233 SER A C 1
ATOM 1789 O O . SER A 1 233 ? 9.375 10.609 -7.074 1 96.62 233 SER A O 1
ATOM 1791 N N . VAL A 1 234 ? 9.758 12.75 -6.98 1 94.62 234 VAL A N 1
ATOM 1792 C CA . VAL A 1 234 ? 8.555 13.094 -6.227 1 94.62 234 VAL A CA 1
ATOM 1793 C C . VAL A 1 234 ? 7.324 12.539 -6.934 1 94.62 234 VAL A C 1
ATOM 1795 O O . VAL A 1 234 ? 6.406 12.031 -6.285 1 94.62 234 VAL A O 1
ATOM 1798 N N . ASP A 1 235 ? 7.289 12.508 -8.234 1 95 235 ASP A N 1
ATOM 1799 C CA . ASP A 1 235 ? 6.125 12.094 -9.008 1 95 235 ASP A CA 1
ATOM 1800 C C . ASP A 1 235 ? 6.012 10.57 -9.062 1 95 235 ASP A C 1
ATOM 1802 O O . ASP A 1 235 ? 4.996 10.031 -9.508 1 95 235 ASP A O 1
ATOM 1806 N N . ASN A 1 236 ? 6.992 9.867 -8.578 1 97.25 236 ASN A N 1
ATOM 1807 C CA . ASN A 1 236 ? 7.012 8.414 -8.656 1 97.25 236 ASN A CA 1
ATOM 1808 C C . ASN A 1 236 ? 7.031 7.777 -7.266 1 97.25 236 ASN A C 1
ATOM 1810 O O . ASN A 1 236 ? 7.477 6.637 -7.109 1 97.25 236 ASN A O 1
ATOM 1814 N N . ARG A 1 237 ? 6.48 8.555 -6.281 1 98.44 237 ARG A N 1
ATOM 1815 C CA . ARG A 1 237 ? 6.566 8.086 -4.902 1 98.44 237 ARG A CA 1
ATOM 1816 C C . ARG A 1 237 ? 5.223 7.539 -4.43 1 98.44 237 ARG A C 1
ATOM 1818 O O . ARG A 1 237 ? 5.047 7.254 -3.242 1 98.44 237 ARG A O 1
ATOM 1825 N N . LEU A 1 238 ? 4.262 7.332 -5.375 1 98.56 238 LEU A N 1
ATOM 1826 C CA . LEU A 1 238 ? 2.91 6.945 -4.977 1 98.56 238 LEU A CA 1
ATOM 1827 C C . LEU A 1 238 ? 2.928 5.637 -4.195 1 98.56 238 LEU A C 1
ATOM 1829 O O . LEU A 1 238 ? 2.408 5.57 -3.078 1 98.56 238 LEU A O 1
ATOM 1833 N N . ALA A 1 239 ? 3.541 4.59 -4.719 1 98.75 239 ALA A N 1
ATOM 1834 C CA . ALA A 1 239 ? 3.521 3.264 -4.102 1 98.75 239 ALA A CA 1
ATOM 1835 C C . ALA A 1 239 ? 4.152 3.299 -2.711 1 98.75 239 ALA A C 1
ATOM 1837 O O . ALA A 1 239 ? 3.592 2.754 -1.756 1 98.75 239 ALA A O 1
ATOM 1838 N N . GLY A 1 240 ? 5.297 3.971 -2.656 1 98.81 240 GLY A N 1
ATOM 1839 C CA . GLY A 1 240 ? 5.934 4.109 -1.356 1 98.81 240 GLY A CA 1
ATOM 1840 C C . GLY A 1 240 ? 5.102 4.895 -0.362 1 98.81 240 GLY A C 1
ATOM 1841 O O . GLY A 1 240 ? 5.047 4.551 0.82 1 98.81 240 GLY A O 1
ATOM 1842 N N . SER A 1 241 ? 4.441 5.93 -0.812 1 98.81 241 SER A N 1
ATOM 1843 C CA . SER A 1 241 ? 3.555 6.738 0.018 1 98.81 241 SER A CA 1
ATOM 1844 C C . SER A 1 241 ? 2.398 5.906 0.564 1 98.81 241 SER A C 1
ATOM 1846 O O . SER A 1 241 ? 2.045 6.023 1.739 1 98.81 241 SER A O 1
ATOM 1848 N N . LEU A 1 242 ? 1.853 5.078 -0.323 1 98.88 242 LEU A N 1
ATOM 1849 C CA . LEU A 1 242 ? 0.73 4.238 0.077 1 98.88 242 LEU A CA 1
ATOM 1850 C C . LEU A 1 242 ? 1.165 3.209 1.115 1 98.88 242 LEU A C 1
ATOM 1852 O O . LEU A 1 242 ? 0.435 2.941 2.072 1 98.88 242 LEU A O 1
ATOM 1856 N N . ALA A 1 243 ? 2.357 2.658 0.966 1 98.88 243 ALA A N 1
ATOM 1857 C CA . ALA A 1 243 ? 2.898 1.735 1.96 1 98.88 243 ALA A CA 1
ATOM 1858 C C . ALA A 1 243 ? 3.064 2.422 3.312 1 98.88 243 ALA A C 1
ATOM 1860 O O . ALA A 1 243 ? 2.68 1.869 4.348 1 98.88 243 ALA A O 1
ATOM 1861 N N . GLY A 1 244 ? 3.623 3.607 3.264 1 98.81 244 GLY A N 1
ATOM 1862 C CA . GLY A 1 244 ? 3.785 4.375 4.488 1 98.81 244 GLY A CA 1
ATOM 1863 C C . GLY A 1 244 ? 2.469 4.68 5.18 1 98.81 244 GLY A C 1
ATOM 1864 O O . GLY A 1 244 ? 2.355 4.551 6.398 1 98.81 244 GLY A O 1
ATOM 1865 N N . ALA A 1 245 ? 1.492 5.066 4.406 1 98.81 245 ALA A N 1
ATOM 1866 C CA . ALA A 1 245 ? 0.168 5.363 4.945 1 98.81 245 ALA A CA 1
ATOM 1867 C C . ALA A 1 245 ? -0.429 4.141 5.641 1 98.81 245 ALA A C 1
ATOM 1869 O O . ALA A 1 245 ? -0.974 4.25 6.742 1 98.81 245 ALA A O 1
ATOM 1870 N N . MET A 1 246 ? -0.31 3.008 5.012 1 98.81 246 MET A N 1
ATOM 1871 C CA . MET A 1 246 ? -0.872 1.78 5.57 1 98.81 246 MET A CA 1
ATOM 1872 C C . MET A 1 246 ? -0.142 1.379 6.848 1 98.81 246 MET A C 1
ATOM 1874 O O . MET A 1 246 ? -0.774 0.998 7.832 1 98.81 246 MET A O 1
ATOM 1878 N N . LEU A 1 247 ? 1.201 1.47 6.84 1 98.81 247 LEU A N 1
ATOM 1879 C CA . LEU A 1 247 ? 1.977 1.151 8.039 1 98.81 247 LEU A CA 1
ATOM 1880 C C . LEU A 1 247 ? 1.595 2.068 9.195 1 98.81 247 LEU A C 1
ATOM 1882 O O . LEU A 1 247 ? 1.438 1.611 10.328 1 98.81 247 LEU A O 1
ATOM 1886 N N . ALA A 1 248 ? 1.449 3.336 8.867 1 98.81 248 ALA A N 1
ATOM 1887 C CA . ALA A 1 248 ? 1.054 4.293 9.898 1 98.81 248 ALA A CA 1
ATOM 1888 C C . ALA A 1 248 ? -0.318 3.945 10.469 1 98.81 248 ALA A C 1
ATOM 1890 O O . ALA A 1 248 ? -0.504 3.938 11.688 1 98.81 248 ALA A O 1
ATOM 1891 N N . ALA A 1 249 ? -1.259 3.645 9.609 1 98.75 249 ALA A N 1
ATOM 1892 C CA . ALA A 1 249 ? -2.604 3.275 10.039 1 98.75 249 ALA A CA 1
ATOM 1893 C C . ALA A 1 249 ? -2.574 2.035 10.93 1 98.75 249 ALA A C 1
ATOM 1895 O O . ALA A 1 249 ? -3.258 1.983 11.953 1 98.75 249 ALA A O 1
ATOM 1896 N N . GLN A 1 250 ? -1.772 1.114 10.586 1 98.12 250 GLN A N 1
ATOM 1897 C CA . GLN A 1 250 ? -1.662 -0.133 11.336 1 98.12 250 GLN A CA 1
ATOM 1898 C C . GLN A 1 250 ? -1.007 0.097 12.695 1 98.12 250 GLN A C 1
ATOM 1900 O O . GLN A 1 250 ? -1.124 -0.736 13.594 1 98.12 250 GLN A O 1
ATOM 1905 N N . ARG A 1 251 ? -0.351 1.215 12.805 1 98 251 ARG A N 1
ATOM 1906 C CA . ARG A 1 251 ? 0.413 1.462 14.023 1 98 251 ARG A CA 1
ATOM 1907 C C . ARG A 1 251 ? -0.202 2.598 14.828 1 98 251 ARG A C 1
ATOM 1909 O O . ARG A 1 251 ? 0.482 3.232 15.641 1 98 251 ARG A O 1
ATOM 1916 N N . GLY A 1 252 ? -1.407 2.967 14.523 1 97.75 252 GLY A N 1
ATOM 1917 C CA . GLY A 1 252 ? -2.164 3.787 15.453 1 97.75 252 GLY A CA 1
ATOM 1918 C C . GLY A 1 252 ? -2.447 5.184 14.922 1 97.75 252 GLY A C 1
ATOM 1919 O O . GLY A 1 252 ? -2.984 6.027 15.648 1 97.75 252 GLY A O 1
ATOM 1920 N N . ALA A 1 253 ? -2.1 5.449 13.68 1 98.69 253 ALA A N 1
ATOM 1921 C CA . ALA A 1 253 ? -2.453 6.746 13.109 1 98.69 253 ALA A CA 1
ATOM 1922 C C . ALA A 1 253 ? -3.967 6.906 13 1 98.69 253 ALA A C 1
ATOM 1924 O O . ALA A 1 253 ? -4.668 5.969 12.602 1 98.69 253 ALA A O 1
ATOM 1925 N N . HIS A 1 254 ? -4.465 8.062 13.375 1 98.81 254 HIS A N 1
ATOM 1926 C CA . HIS A 1 254 ? -5.898 8.328 13.32 1 98.81 254 HIS A CA 1
ATOM 1927 C C . HIS A 1 254 ? -6.258 9.148 12.086 1 98.81 254 HIS A C 1
ATOM 1929 O O . HIS A 1 254 ? -7.363 9.023 11.555 1 98.81 254 HIS A O 1
ATOM 1935 N N . ILE A 1 255 ? -5.395 9.984 11.688 1 98.88 255 ILE A N 1
ATOM 1936 C CA . ILE A 1 255 ? -5.551 10.805 10.492 1 98.88 255 ILE A CA 1
ATOM 1937 C C . ILE A 1 255 ? -4.32 10.648 9.602 1 98.88 255 ILE A C 1
ATOM 1939 O O . ILE A 1 255 ? -3.188 10.758 10.07 1 98.88 255 ILE A O 1
ATOM 1943 N N . ILE A 1 256 ? -4.562 10.32 8.352 1 98.94 256 ILE A N 1
ATOM 1944 C CA . ILE A 1 256 ? -3.496 10.172 7.363 1 98.94 256 ILE A CA 1
ATOM 1945 C C . ILE A 1 256 ? -3.533 11.352 6.387 1 98.94 256 ILE A C 1
ATOM 1947 O O . ILE A 1 256 ? -4.484 11.492 5.617 1 98.94 256 ILE A O 1
ATOM 1951 N N . ARG A 1 257 ? -2.525 12.188 6.434 1 98.88 257 ARG A N 1
ATOM 1952 C CA . ARG A 1 257 ? -2.404 13.383 5.609 1 98.88 257 ARG A CA 1
ATOM 1953 C C . ARG A 1 257 ? -1.688 13.078 4.301 1 98.88 257 ARG A C 1
ATOM 1955 O O . ARG A 1 257 ? -0.538 12.633 4.305 1 98.88 257 ARG A O 1
ATOM 1962 N N . VAL A 1 258 ? -2.408 13.352 3.145 1 98.75 258 VAL A N 1
ATOM 1963 C CA . VAL A 1 258 ? -1.857 12.781 1.92 1 98.75 258 VAL A CA 1
ATOM 1964 C C . VAL A 1 258 ? -2.127 13.719 0.746 1 98.75 258 VAL A C 1
ATOM 1966 O O . VAL A 1 258 ? -3.051 14.539 0.794 1 98.75 258 VAL A O 1
ATOM 1969 N N . HIS A 1 259 ? -1.358 13.555 -0.329 1 97.56 259 HIS A N 1
ATOM 1970 C CA . HIS A 1 259 ? -1.616 14.172 -1.626 1 97.56 259 HIS A CA 1
ATOM 1971 C C . HIS A 1 259 ? -2.592 13.336 -2.447 1 97.56 259 HIS A C 1
ATOM 1973 O O . HIS A 1 259 ? -3.441 13.883 -3.154 1 97.56 259 HIS A O 1
ATOM 1979 N N . ASP A 1 260 ? -2.516 12.07 -2.361 1 98.19 260 ASP A N 1
ATOM 1980 C CA . ASP A 1 260 ? -3.27 11.125 -3.184 1 98.19 260 ASP A CA 1
ATOM 1981 C C . ASP A 1 260 ? -4.453 10.547 -2.414 1 98.19 260 ASP A C 1
ATOM 1983 O O . ASP A 1 260 ? -4.402 9.414 -1.941 1 98.19 260 ASP A O 1
ATOM 1987 N N . VAL A 1 261 ? -5.504 11.273 -2.432 1 98.81 261 VAL A N 1
ATOM 1988 C CA . VAL A 1 261 ? -6.648 10.977 -1.574 1 98.81 261 VAL A CA 1
ATOM 1989 C C . VAL A 1 261 ? -7.324 9.688 -2.039 1 98.81 261 VAL A C 1
ATOM 1991 O O . VAL A 1 261 ? -7.547 8.773 -1.242 1 98.81 261 VAL A O 1
ATOM 1994 N N . ALA A 1 262 ? -7.578 9.547 -3.309 1 98.69 262 ALA A N 1
ATOM 1995 C CA . ALA A 1 262 ? -8.312 8.398 -3.834 1 98.69 262 ALA A CA 1
ATOM 1996 C C . ALA A 1 262 ? -7.562 7.098 -3.568 1 98.69 262 ALA A C 1
ATOM 1998 O O . ALA A 1 262 ? -8.141 6.133 -3.059 1 98.69 262 ALA A O 1
ATOM 1999 N N . GLU A 1 263 ? -6.312 7.105 -3.9 1 98.75 263 GLU A N 1
ATOM 2000 C CA . GLU A 1 263 ? -5.492 5.906 -3.752 1 98.75 263 GLU A CA 1
ATOM 2001 C C . GLU A 1 263 ? -5.336 5.523 -2.285 1 98.75 263 GLU A C 1
ATOM 2003 O O . GLU A 1 263 ? -5.387 4.34 -1.938 1 98.75 263 GLU A O 1
ATOM 2008 N N . THR A 1 264 ? -5.156 6.527 -1.427 1 98.88 264 THR A N 1
ATOM 2009 C CA . THR A 1 264 ? -5.023 6.238 -0.003 1 98.88 264 THR A CA 1
ATOM 2010 C C . THR A 1 264 ? -6.332 5.699 0.563 1 98.88 264 THR A C 1
ATOM 2012 O O . THR A 1 264 ? -6.328 4.762 1.367 1 98.88 264 THR A O 1
ATOM 2015 N N . SER A 1 265 ? -7.418 6.266 0.134 1 98.75 265 SER A N 1
ATOM 2016 C CA . SER A 1 265 ? -8.719 5.754 0.551 1 98.75 265 SER A CA 1
ATOM 2017 C C . SER A 1 265 ? -8.891 4.289 0.154 1 98.75 265 SER A C 1
ATOM 2019 O O . SER A 1 265 ? -9.391 3.482 0.939 1 98.75 265 SER A O 1
ATOM 2021 N N . ASP A 1 266 ? -8.484 3.959 -1.023 1 98.75 266 ASP A N 1
ATOM 2022 C CA . ASP A 1 266 ? -8.562 2.58 -1.498 1 98.75 266 ASP A CA 1
ATOM 2023 C C . ASP A 1 266 ? -7.762 1.645 -0.595 1 98.75 266 ASP A C 1
ATOM 2025 O O . ASP A 1 266 ? -8.242 0.572 -0.224 1 98.75 266 ASP A O 1
ATOM 2029 N N . VAL A 1 267 ? -6.574 2.062 -0.235 1 98.88 267 VAL A N 1
ATOM 2030 C CA . VAL A 1 267 ? -5.695 1.264 0.614 1 98.88 267 VAL A CA 1
ATOM 2031 C C . VAL A 1 267 ? -6.363 1.021 1.965 1 98.88 267 VAL A C 1
ATOM 2033 O O . VAL A 1 267 ? -6.402 -0.112 2.451 1 98.88 267 VAL A O 1
ATOM 2036 N N . LEU A 1 268 ? -6.918 2.037 2.537 1 98.75 268 LEU A N 1
ATOM 2037 C CA . LEU A 1 268 ? -7.52 1.93 3.861 1 98.75 268 LEU A CA 1
ATOM 2038 C C . LEU A 1 268 ? -8.781 1.068 3.816 1 98.75 268 LEU A C 1
ATOM 2040 O O . LEU A 1 268 ? -9.086 0.356 4.777 1 98.75 268 LEU A O 1
ATOM 2044 N N . LYS A 1 269 ? -9.492 1.135 2.725 1 98.56 269 LYS A N 1
ATOM 2045 C CA . LYS A 1 269 ? -10.688 0.309 2.576 1 98.56 269 LYS A CA 1
ATOM 2046 C C . LYS A 1 269 ? -10.328 -1.172 2.504 1 98.56 269 LYS A C 1
ATOM 2048 O O . LYS A 1 269 ? -10.992 -2.008 3.115 1 98.56 269 LYS A O 1
ATOM 2053 N N . VAL A 1 270 ? -9.281 -1.522 1.772 1 98.75 270 VAL A N 1
ATOM 2054 C CA . VAL A 1 270 ? -8.828 -2.906 1.682 1 98.75 270 VAL A CA 1
ATOM 2055 C C . VAL A 1 270 ? -8.359 -3.387 3.053 1 98.75 270 VAL A C 1
ATOM 2057 O O . VAL A 1 270 ? -8.68 -4.5 3.473 1 98.75 270 VAL A O 1
ATOM 2060 N N . MET A 1 271 ? -7.605 -2.529 3.717 1 98.44 271 MET A N 1
ATOM 2061 C CA . MET A 1 271 ? -7.148 -2.854 5.062 1 98.44 271 MET A CA 1
ATOM 2062 C C . MET A 1 271 ? -8.328 -3.117 5.992 1 98.44 271 MET A C 1
ATOM 2064 O O . MET A 1 271 ? -8.336 -4.105 6.734 1 98.44 271 MET A O 1
ATOM 2068 N N . ALA A 1 272 ? -9.328 -2.264 5.926 1 98.12 272 ALA A N 1
ATOM 2069 C CA . ALA A 1 272 ? -10.508 -2.385 6.789 1 98.12 272 ALA A CA 1
ATOM 2070 C C . ALA A 1 272 ? -11.297 -3.65 6.465 1 98.12 272 ALA A C 1
ATOM 2072 O O . ALA A 1 272 ? -11.742 -4.359 7.371 1 98.12 272 ALA A O 1
ATOM 2073 N N . ALA A 1 273 ? -11.453 -3.928 5.184 1 98.12 273 ALA A N 1
ATOM 2074 C CA . ALA A 1 273 ? -12.195 -5.113 4.754 1 98.12 273 ALA A CA 1
ATOM 2075 C C . ALA A 1 273 ? -11.531 -6.387 5.273 1 98.12 273 ALA A C 1
ATOM 2077 O O . ALA A 1 273 ? -12.219 -7.328 5.68 1 98.12 273 ALA A O 1
ATOM 2078 N N . THR A 1 274 ? -10.211 -6.43 5.23 1 98.12 274 THR A N 1
ATOM 2079 C CA . THR A 1 274 ? -9.477 -7.59 5.719 1 98.12 274 THR A CA 1
ATOM 2080 C C . THR A 1 274 ? -9.586 -7.707 7.234 1 98.12 274 THR A C 1
ATOM 2082 O O . THR A 1 274 ? -9.781 -8.805 7.762 1 98.12 274 THR A O 1
ATOM 2085 N N . LYS A 1 275 ? -9.516 -6.613 7.926 1 96.06 275 LYS A N 1
ATOM 2086 C CA . LYS A 1 275 ? -9.547 -6.574 9.383 1 96.06 275 LYS A CA 1
ATOM 2087 C C . LYS A 1 275 ? -10.883 -7.074 9.93 1 96.06 275 LYS A C 1
ATOM 2089 O O . LYS A 1 275 ? -10.938 -7.637 11.023 1 96.06 275 LYS A O 1
ATOM 2094 N N . GLN A 1 276 ? -11.906 -6.914 9.148 1 94.5 276 GLN A N 1
ATOM 2095 C CA . GLN A 1 276 ? -13.242 -7.32 9.57 1 94.5 276 GLN A CA 1
ATOM 2096 C C . GLN A 1 276 ? -13.297 -8.812 9.867 1 94.5 276 GLN A C 1
ATOM 2098 O O . GLN A 1 276 ? -14.133 -9.266 10.656 1 94.5 276 GLN A O 1
ATOM 2103 N N . PHE A 1 277 ? -12.438 -9.562 9.234 1 91.5 277 PHE A N 1
ATOM 2104 C CA . PHE A 1 277 ? -12.469 -11.016 9.383 1 91.5 277 PHE A CA 1
ATOM 2105 C C . PHE A 1 277 ? -11.375 -11.484 10.336 1 91.5 277 PHE A C 1
ATOM 2107 O O . PHE A 1 277 ? -11.266 -12.68 10.617 1 91.5 277 PHE A O 1
ATOM 2114 N N . GLY A 1 278 ? -10.508 -10.664 10.695 1 84.38 278 GLY A N 1
ATOM 2115 C CA . GLY A 1 278 ? -9.398 -11.023 11.562 1 84.38 278 GLY A CA 1
ATOM 2116 C C . GLY A 1 278 ? -9.719 -10.836 13.039 1 84.38 278 GLY A C 1
ATOM 2117 O O . GLY A 1 278 ? -10.68 -10.148 13.383 1 84.38 278 GLY A O 1
ATOM 2118 N N . MET B 1 1 ? 12.953 -20.875 7.527 1 87.94 1 MET B N 1
ATOM 2119 C CA . MET B 1 1 ? 13.359 -20.234 6.277 1 87.94 1 MET B CA 1
ATOM 2120 C C . MET B 1 1 ? 13.336 -21.234 5.125 1 87.94 1 MET B C 1
ATOM 2122 O O . MET B 1 1 ? 13.75 -22.375 5.285 1 87.94 1 MET B O 1
ATOM 2126 N N . PHE B 1 2 ? 12.672 -20.828 3.994 1 96.75 2 PHE B N 1
ATOM 2127 C CA . PHE B 1 2 ? 12.492 -21.734 2.869 1 96.75 2 PHE B CA 1
ATOM 2128 C C . PHE B 1 2 ? 13.523 -21.453 1.778 1 96.75 2 PHE B C 1
ATOM 2130 O O . PHE B 1 2 ? 13.945 -20.312 1.604 1 96.75 2 PHE B O 1
ATOM 2137 N N . GLU B 1 3 ? 13.906 -22.5 1.122 1 97.88 3 GLU B N 1
ATOM 2138 C CA . GLU B 1 3 ? 14.805 -22.422 -0.028 1 97.88 3 GLU B CA 1
ATOM 2139 C C . GLU B 1 3 ? 14.234 -23.172 -1.229 1 97.88 3 GLU B C 1
ATOM 2141 O O . GLU B 1 3 ? 13.773 -24.297 -1.096 1 97.88 3 GLU B O 1
ATOM 2146 N N . LEU B 1 4 ? 14.242 -22.531 -2.395 1 98.25 4 LEU B N 1
ATOM 2147 C CA . LEU B 1 4 ? 13.844 -23.172 -3.643 1 98.25 4 LEU B CA 1
ATOM 2148 C C . LEU B 1 4 ? 15.07 -23.609 -4.445 1 98.25 4 LEU B C 1
ATOM 2150 O O . LEU B 1 4 ? 16.062 -22.891 -4.496 1 98.25 4 LEU B O 1
ATOM 2154 N N . LYS B 1 5 ? 14.93 -24.766 -4.996 1 98.12 5 LYS B N 1
ATOM 2155 C CA . LYS B 1 5 ? 16 -25.297 -5.848 1 98.12 5 LYS B CA 1
ATOM 2156 C C . LYS B 1 5 ? 15.438 -25.812 -7.168 1 98.12 5 LYS B C 1
ATOM 2158 O O . LYS B 1 5 ? 14.398 -26.484 -7.191 1 98.12 5 LYS B O 1
ATOM 2163 N N . SER B 1 6 ? 16.031 -25.484 -8.266 1 97.81 6 SER B N 1
ATOM 2164 C CA . SER B 1 6 ? 15.742 -25.953 -9.617 1 97.81 6 SER B CA 1
ATOM 2165 C C . SER B 1 6 ? 17.016 -26.047 -10.453 1 97.81 6 SER B C 1
ATOM 2167 O O . SER B 1 6 ? 17.484 -25.047 -10.984 1 97.81 6 SER B O 1
ATOM 2169 N N . GLY B 1 7 ? 17.5 -27.25 -10.594 1 95 7 GLY B N 1
ATOM 2170 C CA . GLY B 1 7 ? 18.812 -27.391 -11.219 1 95 7 GLY B CA 1
ATOM 2171 C C . GLY B 1 7 ? 19.906 -26.641 -10.484 1 95 7 GLY B C 1
ATOM 2172 O O . GLY B 1 7 ? 20.094 -26.828 -9.281 1 95 7 GLY B O 1
ATOM 2173 N N . ALA B 1 8 ? 20.469 -25.734 -11.18 1 93.56 8 ALA B N 1
ATOM 2174 C CA . ALA B 1 8 ? 21.578 -24.969 -10.594 1 93.56 8 ALA B CA 1
ATOM 2175 C C . ALA B 1 8 ? 21.062 -23.75 -9.844 1 93.56 8 ALA B C 1
ATOM 2177 O O . ALA B 1 8 ? 21.828 -23.078 -9.141 1 93.56 8 ALA B O 1
ATOM 2178 N N . HIS B 1 9 ? 19.828 -23.5 -9.945 1 96.38 9 HIS B N 1
ATOM 2179 C CA . HIS B 1 9 ? 19.25 -22.312 -9.312 1 96.38 9 HIS B CA 1
ATOM 2180 C C . HIS B 1 9 ? 18.875 -22.594 -7.859 1 96.38 9 HIS B C 1
ATOM 2182 O O . HIS B 1 9 ? 18.312 -23.641 -7.551 1 96.38 9 HIS B O 1
ATOM 2188 N N . GLN B 1 10 ? 19.25 -21.656 -7.043 1 97.56 10 GLN B N 1
ATOM 2189 C CA . GLN B 1 10 ? 18.875 -21.688 -5.633 1 97.56 10 GLN B CA 1
ATOM 2190 C C . GLN B 1 10 ? 18.406 -20.297 -5.168 1 97.56 10 GLN B C 1
ATOM 2192 O O . GLN B 1 10 ? 19 -19.281 -5.535 1 97.56 10 GLN B O 1
ATOM 2197 N N . LEU B 1 11 ? 17.328 -20.297 -4.398 1 98.19 11 LEU B N 1
ATOM 2198 C CA . LEU B 1 11 ? 16.781 -19.031 -3.924 1 98.19 11 LEU B CA 1
ATOM 2199 C C . LEU B 1 11 ? 16.281 -19.156 -2.492 1 98.19 11 LEU B C 1
ATOM 2201 O O . LEU B 1 11 ? 15.422 -20 -2.203 1 98.19 11 LEU B O 1
ATOM 2205 N N . LEU B 1 12 ? 16.844 -18.359 -1.604 1 98.12 12 LEU B N 1
ATOM 2206 C CA . LEU B 1 12 ? 16.344 -18.25 -0.238 1 98.12 12 LEU B CA 1
ATOM 2207 C C . LEU B 1 12 ? 15.125 -17.344 -0.17 1 98.12 12 LEU B C 1
ATOM 2209 O O . LEU B 1 12 ? 15.148 -16.234 -0.701 1 98.12 12 LEU B O 1
ATOM 2213 N N . LEU B 1 13 ? 14.062 -17.859 0.411 1 97.94 13 LEU B N 1
ATOM 2214 C CA . LEU B 1 13 ? 12.859 -17.062 0.601 1 97.94 13 LEU B CA 1
ATOM 2215 C C . LEU B 1 13 ? 12.836 -16.438 1.993 1 97.94 13 LEU B C 1
ATOM 2217 O O . LEU B 1 13 ? 11.906 -16.688 2.77 1 97.94 13 LEU B O 1
ATOM 2221 N N . ASP B 1 14 ? 13.75 -15.531 2.291 1 95.75 14 ASP B N 1
ATOM 2222 C CA . ASP B 1 14 ? 13.953 -14.906 3.594 1 95.75 14 ASP B CA 1
ATOM 2223 C C . ASP B 1 14 ? 13.156 -13.602 3.703 1 95.75 14 ASP B C 1
ATOM 2225 O O . ASP B 1 14 ? 12.953 -13.086 4.801 1 95.75 14 ASP B O 1
ATOM 2229 N N . GLU B 1 15 ? 12.75 -13.094 2.643 1 97.06 15 GLU B N 1
ATOM 2230 C CA . GLU B 1 15 ? 11.844 -11.969 2.49 1 97.06 15 GLU B CA 1
ATOM 2231 C C . GLU B 1 15 ? 10.922 -12.156 1.289 1 97.06 15 GLU B C 1
ATOM 2233 O O . GLU B 1 15 ? 11.219 -12.945 0.391 1 97.06 15 GLU B O 1
ATOM 2238 N N . PRO B 1 16 ? 9.812 -11.477 1.249 1 98.44 16 PRO B N 1
ATOM 2239 C CA . PRO B 1 16 ? 8.906 -11.648 0.11 1 98.44 16 PRO B CA 1
ATOM 2240 C C . PRO B 1 16 ? 9.555 -11.281 -1.222 1 98.44 16 PRO B C 1
ATOM 2242 O O . PRO B 1 16 ? 10.25 -10.266 -1.314 1 98.44 16 PRO B O 1
ATOM 2245 N N . LYS B 1 17 ? 9.383 -12.156 -2.176 1 98.81 17 LYS B N 1
ATOM 2246 C CA . LYS B 1 17 ? 9.914 -11.938 -3.52 1 98.81 17 LYS B CA 1
ATOM 2247 C C . LYS B 1 17 ? 8.797 -11.578 -4.496 1 98.81 17 LYS B C 1
ATOM 2249 O O . LYS B 1 17 ? 7.684 -12.109 -4.398 1 98.81 17 LYS B O 1
ATOM 2254 N N . VAL B 1 18 ? 9.133 -10.719 -5.441 1 98.94 18 VAL B N 1
ATOM 2255 C CA . VAL B 1 18 ? 8.141 -10.273 -6.41 1 98.94 18 VAL B CA 1
ATOM 2256 C C . VAL B 1 18 ? 8.188 -11.172 -7.645 1 98.94 18 VAL B C 1
ATOM 2258 O O . VAL B 1 18 ? 9.266 -11.438 -8.188 1 98.94 18 VAL B O 1
ATOM 2261 N N . MET B 1 19 ? 7.023 -11.648 -8.031 1 98.94 19 MET B N 1
ATOM 2262 C CA . MET B 1 19 ? 6.824 -12.406 -9.258 1 98.94 19 MET B CA 1
ATOM 2263 C C . MET B 1 19 ? 5.965 -11.617 -10.25 1 98.94 19 MET B C 1
ATOM 2265 O O . MET B 1 19 ? 4.785 -11.367 -9.984 1 98.94 19 MET B O 1
ATOM 2269 N N . GLY B 1 20 ? 6.594 -11.25 -11.336 1 98.81 20 GLY B N 1
ATOM 2270 C CA . GLY B 1 20 ? 5.848 -10.531 -12.359 1 98.81 20 GLY B CA 1
ATOM 2271 C C . GLY B 1 20 ? 5.039 -11.445 -13.258 1 98.81 20 GLY B C 1
ATOM 2272 O O . GLY B 1 20 ? 5.531 -12.477 -13.703 1 98.81 20 GLY B O 1
ATOM 2273 N N . ILE B 1 21 ? 3.82 -11.078 -13.547 1 98.06 21 ILE B N 1
ATOM 2274 C CA . ILE B 1 21 ? 2.934 -11.828 -14.422 1 98.06 21 ILE B CA 1
ATOM 2275 C C . ILE B 1 21 ? 3.178 -11.422 -15.875 1 98.06 21 ILE B C 1
ATOM 2277 O O . ILE B 1 21 ? 3.105 -10.234 -16.219 1 98.06 21 ILE B O 1
ATOM 2281 N N . LEU B 1 22 ? 3.449 -12.32 -16.719 1 96.62 22 LEU B N 1
ATOM 2282 C CA . LEU B 1 22 ? 3.635 -12.086 -18.141 1 96.62 22 LEU B CA 1
ATOM 2283 C C . LEU B 1 22 ? 2.766 -13.023 -18.969 1 96.62 22 LEU B C 1
ATOM 2285 O O . LEU B 1 22 ? 3.176 -14.148 -19.266 1 96.62 22 LEU B O 1
ATOM 2289 N N . ASN B 1 23 ? 1.629 -12.555 -19.328 1 91.44 23 ASN B N 1
ATOM 2290 C CA . ASN B 1 23 ? 0.731 -13.32 -20.188 1 91.44 23 ASN B CA 1
ATOM 2291 C C . ASN B 1 23 ? 1.008 -13.055 -21.656 1 91.44 23 ASN B C 1
ATOM 2293 O O . ASN B 1 23 ? 1.06 -11.898 -22.094 1 91.44 23 ASN B O 1
ATOM 2297 N N . VAL B 1 24 ? 1.179 -14.094 -22.359 1 88.75 24 VAL B N 1
ATOM 2298 C CA . VAL B 1 24 ? 1.401 -13.977 -23.797 1 88.75 24 VAL B CA 1
ATOM 2299 C C . VAL B 1 24 ? 0.144 -14.406 -24.547 1 88.75 24 VAL B C 1
ATOM 2301 O O . VAL B 1 24 ? 0.012 -15.562 -24.938 1 88.75 24 VAL B O 1
ATOM 2304 N N . THR B 1 25 ? -0.778 -13.531 -24.625 1 78 25 THR B N 1
ATOM 2305 C CA . THR B 1 25 ? -2.018 -13.766 -25.359 1 78 25 THR B CA 1
ATOM 2306 C C . THR B 1 25 ? -2.186 -12.734 -26.469 1 78 25 THR B C 1
ATOM 2308 O O . THR B 1 25 ? -1.561 -11.672 -26.438 1 78 25 THR B O 1
ATOM 2311 N N . PRO B 1 26 ? -2.818 -13.164 -27.5 1 69.62 26 PRO B N 1
ATOM 2312 C CA . PRO B 1 26 ? -3.008 -12.219 -28.609 1 69.62 26 PRO B CA 1
ATOM 2313 C C . PRO B 1 26 ? -3.613 -10.891 -28.141 1 69.62 26 PRO B C 1
ATOM 2315 O O . PRO B 1 26 ? -3.273 -9.836 -28.688 1 69.62 26 PRO B O 1
ATOM 2318 N N . ASP B 1 27 ? -4.461 -10.922 -27.203 1 61.31 27 ASP B N 1
ATOM 2319 C CA . ASP B 1 27 ? -5.156 -9.719 -26.766 1 61.31 27 ASP B CA 1
ATOM 2320 C C . ASP B 1 27 ? -4.258 -8.859 -25.875 1 61.31 27 ASP B C 1
ATOM 2322 O O . ASP B 1 27 ? -4.477 -7.652 -25.75 1 61.31 27 ASP B O 1
ATOM 2326 N N . SER B 1 28 ? -3.377 -9.453 -25.281 1 57.84 28 SER B N 1
ATOM 2327 C CA . SER B 1 28 ? -2.596 -8.758 -24.266 1 57.84 28 SER B CA 1
ATOM 2328 C C . SER B 1 28 ? -1.729 -7.668 -24.891 1 57.84 28 SER B C 1
ATOM 2330 O O . SER B 1 28 ? -1.364 -6.699 -24.219 1 57.84 28 SER B O 1
ATOM 2332 N N . PHE B 1 29 ? -1.411 -7.883 -26.203 1 55.12 29 PHE B N 1
ATOM 2333 C CA . PHE B 1 29 ? -0.414 -6.98 -26.766 1 55.12 29 PHE B CA 1
ATOM 2334 C C . PHE B 1 29 ? -0.95 -6.297 -28.016 1 55.12 29 PHE B C 1
ATOM 2336 O O . PHE B 1 29 ? -0.176 -5.855 -28.859 1 55.12 29 PHE B O 1
ATOM 2343 N N . SER B 1 30 ? -2.309 -6.328 -28.047 1 46 30 SER B N 1
ATOM 2344 C CA . SER B 1 30 ? -2.805 -5.734 -29.281 1 46 30 SER B CA 1
ATOM 2345 C C . SER B 1 30 ? -2.646 -4.219 -29.281 1 46 30 SER B C 1
ATOM 2347 O O . SER B 1 30 ? -3.479 -3.506 -28.703 1 46 30 SER B O 1
ATOM 2349 N N . ASP B 1 31 ? -1.685 -3.814 -28.875 1 46.28 31 ASP B N 1
ATOM 2350 C CA . ASP B 1 31 ? -1.643 -2.359 -28.969 1 46.28 31 ASP B CA 1
ATOM 2351 C C . ASP B 1 31 ? -1.735 -1.897 -30.422 1 46.28 31 ASP B C 1
ATOM 2353 O O . ASP B 1 31 ? -1.383 -0.76 -30.734 1 46.28 31 ASP B O 1
ATOM 2357 N N . GLY B 1 32 ? -2.516 -2.564 -31.234 1 46.31 32 GLY B N 1
ATOM 2358 C CA . GLY B 1 32 ? -2.756 -2.068 -32.594 1 46.31 32 GLY B CA 1
ATOM 2359 C C . GLY B 1 32 ? -1.573 -2.27 -33.531 1 46.31 32 GLY B C 1
ATOM 2360 O O . GLY B 1 32 ? -1.703 -2.125 -34.719 1 46.31 32 GLY B O 1
ATOM 2361 N N . GLY B 1 33 ? -0.312 -1.788 -33.219 1 44.22 33 GLY B N 1
ATOM 2362 C CA . GLY B 1 33 ? 0.659 -1.489 -34.281 1 44.22 33 GLY B CA 1
ATOM 2363 C C . GLY B 1 33 ? 1.606 -2.641 -34.562 1 44.22 33 GLY B C 1
ATOM 2364 O O . GLY B 1 33 ? 1.262 -3.803 -34.344 1 44.22 33 GLY B O 1
ATOM 2365 N N . ARG B 1 34 ? 3.17 -2.238 -34.469 1 50.81 34 ARG B N 1
ATOM 2366 C CA . ARG B 1 34 ? 4.352 -2.602 -35.25 1 50.81 34 ARG B CA 1
ATOM 2367 C C . ARG B 1 34 ? 5.016 -3.854 -34.688 1 50.81 34 ARG B C 1
ATOM 2369 O O . ARG B 1 34 ? 5.875 -4.453 -35.344 1 50.81 34 ARG B O 1
ATOM 2376 N N . PHE B 1 35 ? 4.73 -4.242 -33.438 1 55.97 35 PHE B N 1
ATOM 2377 C CA . PHE B 1 35 ? 5.52 -5.336 -32.875 1 55.97 35 PHE B CA 1
ATOM 2378 C C . PHE B 1 35 ? 4.672 -6.594 -32.719 1 55.97 35 PHE B C 1
ATOM 2380 O O . PHE B 1 35 ? 3.463 -6.516 -32.5 1 55.97 35 PHE B O 1
ATOM 2387 N N . SER B 1 36 ? 5.391 -7.605 -32.969 1 74.94 36 SER B N 1
ATOM 2388 C CA . SER B 1 36 ? 4.746 -8.898 -32.719 1 74.94 36 SER B CA 1
ATOM 2389 C C . SER B 1 36 ? 4.461 -9.109 -31.234 1 74.94 36 SER B C 1
ATOM 2391 O O . SER B 1 36 ? 5.02 -8.414 -30.391 1 74.94 36 SER B O 1
ATOM 2393 N N . SER B 1 37 ? 3.51 -9.867 -31 1 81.69 37 SER B N 1
ATOM 2394 C CA . SER B 1 37 ? 3.174 -10.266 -29.641 1 81.69 37 SER B CA 1
ATOM 2395 C C . SER B 1 37 ? 4.41 -10.742 -28.891 1 81.69 37 SER B C 1
ATOM 2397 O O . SER B 1 37 ? 4.574 -10.438 -27.703 1 81.69 37 SER B O 1
ATOM 2399 N N . PHE B 1 38 ? 5.285 -11.312 -29.656 1 88.62 38 PHE B N 1
ATOM 2400 C CA . PHE B 1 38 ? 6.508 -11.82 -29.047 1 88.62 38 PHE B CA 1
ATOM 2401 C C . PHE B 1 38 ? 7.434 -10.68 -28.656 1 88.62 38 PHE B C 1
ATOM 2403 O O . PHE B 1 38 ? 7.953 -10.664 -27.531 1 88.62 38 PHE B O 1
ATOM 2410 N N . GLU B 1 39 ? 7.617 -9.766 -29.484 1 91.62 39 GLU B N 1
ATOM 2411 C CA . GLU B 1 39 ? 8.5 -8.633 -29.203 1 91.62 39 GLU B CA 1
ATOM 2412 C C . GLU B 1 39 ? 7.988 -7.82 -28.016 1 91.62 39 GLU B C 1
ATOM 2414 O O . GLU B 1 39 ? 8.773 -7.371 -27.188 1 91.62 39 GLU B O 1
ATOM 2419 N N . LEU B 1 40 ? 6.746 -7.676 -27.984 1 92.31 40 LEU B N 1
ATOM 2420 C CA . LEU B 1 40 ? 6.145 -6.938 -26.875 1 92.31 40 LEU B CA 1
ATOM 2421 C C . LEU B 1 40 ? 6.328 -7.684 -25.562 1 92.31 40 LEU B C 1
ATOM 2423 O O . LEU B 1 40 ? 6.625 -7.07 -24.531 1 92.31 40 LEU B O 1
ATOM 2427 N N . ALA B 1 41 ? 6.152 -8.969 -25.594 1 94.81 41 ALA B N 1
ATOM 2428 C CA . ALA B 1 41 ? 6.363 -9.797 -24.422 1 94.81 41 ALA B CA 1
ATOM 2429 C C . ALA B 1 41 ? 7.809 -9.703 -23.938 1 94.81 41 ALA B C 1
ATOM 2431 O O . ALA B 1 41 ? 8.062 -9.609 -22.734 1 94.81 41 ALA B O 1
ATOM 2432 N N . CYS B 1 42 ? 8.719 -9.688 -24.891 1 96.69 42 CYS B N 1
ATOM 2433 C CA . CYS B 1 42 ? 10.125 -9.562 -24.531 1 96.69 42 CYS B CA 1
ATOM 2434 C C . CYS B 1 42 ? 10.391 -8.227 -23.844 1 96.69 42 CYS B C 1
ATOM 2436 O O . CYS B 1 42 ? 11.07 -8.18 -22.812 1 96.69 42 CYS B O 1
ATOM 2438 N N . ARG B 1 43 ? 9.852 -7.223 -24.375 1 96.38 43 ARG B N 1
ATOM 2439 C CA . ARG B 1 43 ? 10.031 -5.898 -23.797 1 96.38 43 ARG B CA 1
ATOM 2440 C C . ARG B 1 43 ? 9.453 -5.832 -22.391 1 96.38 43 ARG B C 1
ATOM 2442 O O . ARG B 1 43 ? 10.039 -5.215 -21.5 1 96.38 43 ARG B O 1
ATOM 2449 N N . HIS B 1 44 ? 8.367 -6.418 -22.266 1 96.62 44 HIS B N 1
ATOM 2450 C CA . HIS B 1 44 ? 7.738 -6.445 -20.938 1 96.62 44 HIS B CA 1
ATOM 2451 C C . HIS B 1 44 ? 8.594 -7.219 -19.953 1 96.62 44 HIS B C 1
ATOM 2453 O O . HIS B 1 44 ? 8.742 -6.797 -18.797 1 96.62 44 HIS B O 1
ATOM 2459 N N . ALA B 1 45 ? 9.109 -8.32 -20.375 1 98.12 45 ALA B N 1
ATOM 2460 C CA . ALA B 1 45 ? 10.016 -9.086 -19.531 1 98.12 45 ALA B CA 1
ATOM 2461 C C . ALA B 1 45 ? 11.219 -8.242 -19.125 1 98.12 45 ALA B C 1
ATOM 2463 O O . ALA B 1 45 ? 11.602 -8.227 -17.953 1 98.12 45 ALA B O 1
ATOM 2464 N N . ASP B 1 46 ? 11.766 -7.523 -20.109 1 98.69 46 ASP B N 1
ATOM 2465 C CA . ASP B 1 46 ? 12.898 -6.645 -19.828 1 98.69 46 ASP B CA 1
ATOM 2466 C C . ASP B 1 46 ? 12.547 -5.617 -18.75 1 98.69 46 ASP B C 1
ATOM 2468 O O . ASP B 1 46 ? 13.328 -5.379 -17.828 1 98.69 46 ASP B O 1
ATOM 2472 N N . GLN B 1 47 ? 11.391 -5.086 -18.906 1 98.25 47 GLN B N 1
ATOM 2473 C CA . GLN B 1 47 ? 10.938 -4.07 -17.969 1 98.25 47 GLN B CA 1
ATOM 2474 C C . GLN B 1 47 ? 10.758 -4.656 -16.578 1 98.25 47 GLN B C 1
ATOM 2476 O O . GLN B 1 47 ? 11.109 -4.027 -15.578 1 98.25 47 GLN B O 1
ATOM 2481 N N . MET B 1 48 ? 10.203 -5.836 -16.484 1 98.56 48 MET B N 1
ATOM 2482 C CA . MET B 1 48 ? 9.984 -6.477 -15.188 1 98.56 48 MET B CA 1
ATOM 2483 C C . MET B 1 48 ? 11.305 -6.715 -14.469 1 98.56 48 MET B C 1
ATOM 2485 O O . MET B 1 48 ? 11.406 -6.52 -13.258 1 98.56 48 MET B O 1
ATOM 2489 N N . VAL B 1 49 ? 12.266 -7.168 -15.219 1 98.56 49 VAL B N 1
ATOM 2490 C CA . VAL B 1 49 ? 13.586 -7.387 -14.641 1 98.56 49 VAL B CA 1
ATOM 2491 C C . VAL B 1 49 ? 14.141 -6.066 -14.117 1 98.56 49 VAL B C 1
ATOM 2493 O O . VAL B 1 49 ? 14.625 -6 -12.977 1 98.56 49 VAL B O 1
ATOM 2496 N N . ALA B 1 50 ? 14.023 -5.012 -14.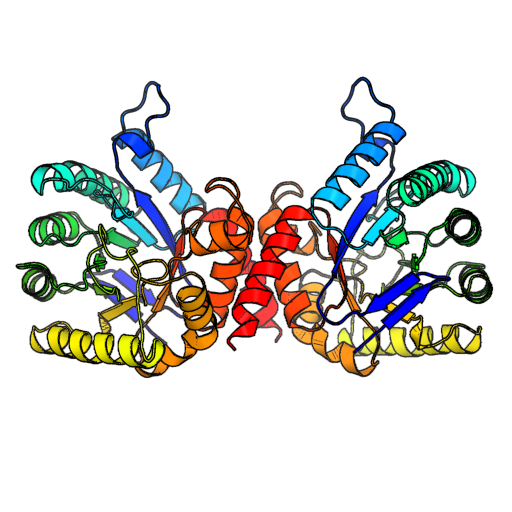898 1 98.19 50 ALA B N 1
ATOM 2497 C CA . ALA B 1 50 ? 14.5 -3.689 -14.492 1 98.19 50 ALA B CA 1
ATOM 2498 C C . ALA B 1 50 ? 13.758 -3.191 -13.258 1 98.19 50 ALA B C 1
ATOM 2500 O O . ALA B 1 50 ? 14.336 -2.484 -12.422 1 98.19 50 ALA B O 1
ATOM 2501 N N . ASP B 1 51 ? 12.555 -3.609 -13.141 1 98.19 51 ASP B N 1
ATOM 2502 C CA . ASP B 1 51 ? 11.688 -3.148 -12.055 1 98.19 51 ASP B CA 1
ATOM 2503 C C . ASP B 1 51 ? 11.93 -3.947 -10.781 1 98.19 51 ASP B C 1
ATOM 2505 O O . ASP B 1 51 ? 11.391 -3.617 -9.719 1 98.19 51 ASP B O 1
ATOM 2509 N N . GLY B 1 52 ? 12.688 -5.062 -10.859 1 97.56 52 GLY B N 1
ATOM 2510 C CA . GLY B 1 52 ? 13.094 -5.746 -9.648 1 97.56 52 GLY B CA 1
ATOM 2511 C C . GLY B 1 52 ? 12.445 -7.109 -9.484 1 97.56 52 GLY B C 1
ATOM 2512 O O . GLY B 1 52 ? 12.508 -7.703 -8.406 1 97.56 52 GLY B O 1
ATOM 2513 N N . ALA B 1 53 ? 11.883 -7.664 -10.531 1 98.69 53 ALA B N 1
ATOM 2514 C CA . ALA B 1 53 ? 11.281 -8.992 -10.445 1 98.69 53 ALA B CA 1
ATOM 2515 C C . ALA B 1 53 ? 12.344 -10.055 -10.18 1 98.69 53 ALA B C 1
ATOM 2517 O O . ALA B 1 53 ? 13.414 -10.047 -10.797 1 98.69 53 ALA B O 1
ATOM 2518 N N . VAL B 1 54 ? 12.008 -10.922 -9.211 1 98.69 54 VAL B N 1
ATOM 2519 C CA . VAL B 1 54 ? 12.859 -12.086 -8.953 1 98.69 54 VAL B CA 1
ATOM 2520 C C . VAL B 1 54 ? 12.375 -13.273 -9.781 1 98.69 54 VAL B C 1
ATOM 2522 O O . VAL B 1 54 ? 13.18 -14.102 -10.211 1 98.69 54 VAL B O 1
ATOM 2525 N N . PHE B 1 55 ? 11.055 -13.273 -9.984 1 98.88 55 PHE B N 1
ATOM 2526 C CA . PHE B 1 55 ? 10.383 -14.273 -10.812 1 98.88 55 PHE B CA 1
ATOM 2527 C C . PHE B 1 55 ? 9.633 -13.617 -11.953 1 98.88 55 PHE B C 1
ATOM 2529 O O . PHE B 1 55 ? 9.133 -12.5 -11.812 1 98.88 55 PHE B O 1
ATOM 2536 N N . ILE B 1 56 ? 9.547 -14.297 -13.016 1 98.81 56 ILE B N 1
ATOM 2537 C CA . ILE B 1 56 ? 8.586 -13.977 -14.07 1 98.81 56 ILE B CA 1
ATOM 2538 C C . ILE B 1 56 ? 7.699 -15.195 -14.336 1 98.81 56 ILE B C 1
ATOM 2540 O O . ILE B 1 56 ? 8.203 -16.281 -14.609 1 98.81 56 ILE B O 1
ATOM 2544 N N . ASP B 1 57 ? 6.426 -15.023 -14.195 1 98.75 57 ASP B N 1
ATOM 2545 C CA . ASP B 1 57 ? 5.434 -16.078 -14.422 1 98.75 57 ASP B CA 1
ATOM 2546 C C . ASP B 1 57 ? 4.832 -15.961 -15.82 1 98.75 57 ASP B C 1
ATOM 2548 O O . ASP B 1 57 ? 4.031 -15.062 -16.094 1 98.75 57 ASP B O 1
ATOM 2552 N N . ILE B 1 58 ? 5.148 -16.891 -16.641 1 98 58 ILE B N 1
ATOM 2553 C CA . ILE B 1 58 ? 4.746 -16.859 -18.047 1 98 58 ILE B CA 1
ATOM 2554 C C . ILE B 1 58 ? 3.535 -17.766 -18.25 1 98 58 ILE B C 1
ATOM 2556 O O . ILE B 1 58 ? 3.555 -18.938 -17.891 1 98 58 ILE B O 1
ATOM 2560 N N . GLY B 1 59 ? 2.541 -17.203 -18.766 1 96 59 GLY B N 1
ATOM 2561 C CA . GLY B 1 59 ? 1.342 -17.938 -19.109 1 96 59 GLY B CA 1
ATOM 2562 C C . GLY B 1 59 ? 0.938 -17.781 -20.562 1 96 59 GLY B C 1
ATOM 2563 O O . GLY B 1 59 ? 0.961 -16.672 -21.094 1 96 59 GLY B O 1
ATOM 2564 N N . GLY B 1 60 ? 0.566 -18.844 -21.156 1 93 60 GLY B N 1
ATOM 2565 C CA . GLY B 1 60 ? 0.129 -18.797 -22.547 1 93 60 GLY B CA 1
ATOM 2566 C C . GLY B 1 60 ? -1.372 -18.953 -22.703 1 93 60 GLY B C 1
ATOM 2567 O O . GLY B 1 60 ? -1.898 -18.859 -23.812 1 93 60 GLY B O 1
ATOM 2568 N N . GLU B 1 61 ? -2.02 -19.219 -21.594 1 90.12 61 GLU B N 1
ATOM 2569 C CA . GLU B 1 61 ? -3.467 -19.391 -21.547 1 90.12 61 GLU B CA 1
ATOM 2570 C C . GLU B 1 61 ? -4.086 -18.594 -20.406 1 90.12 61 GLU B C 1
ATOM 2572 O O . GLU B 1 61 ? -3.604 -18.641 -19.266 1 90.12 61 GLU B O 1
ATOM 2577 N N . SER B 1 62 ? -5.129 -17.875 -20.812 1 81.88 62 SER B N 1
ATOM 2578 C CA . SER B 1 62 ? -5.824 -17.141 -19.75 1 81.88 62 SER B CA 1
ATOM 2579 C C . SER B 1 62 ? -6.676 -18.062 -18.906 1 81.88 62 SER B C 1
ATOM 2581 O O . SER B 1 62 ? -7.336 -18.969 -19.422 1 81.88 62 SER B O 1
ATOM 2583 N N . THR B 1 63 ? -6.492 -17.844 -17.578 1 77.94 63 THR B N 1
ATOM 2584 C CA . THR B 1 63 ? -7.301 -18.641 -16.656 1 77.94 63 THR B CA 1
ATOM 2585 C C . THR B 1 63 ? -8.375 -17.766 -16 1 77.94 63 THR B C 1
ATOM 2587 O O . THR B 1 63 ? -8.992 -18.188 -15.023 1 77.94 63 THR B O 1
ATOM 2590 N N . ARG B 1 64 ? -8.547 -16.641 -16.594 1 72.88 64 ARG B N 1
ATOM 2591 C CA . ARG B 1 64 ? -9.641 -15.789 -16.125 1 72.88 64 ARG B CA 1
ATOM 2592 C C . ARG B 1 64 ? -10.984 -16.484 -16.312 1 72.88 64 ARG B C 1
ATOM 2594 O O . ARG B 1 64 ? -11.141 -17.312 -17.203 1 72.88 64 ARG B O 1
ATOM 2601 N N . PRO B 1 65 ? -11.812 -16.094 -15.453 1 70.06 65 PRO B N 1
ATOM 2602 C CA . PRO B 1 65 ? -13.141 -16.672 -15.641 1 70.06 65 PRO B CA 1
ATOM 2603 C C . PRO B 1 65 ? -13.711 -16.422 -17.031 1 70.06 65 PRO B C 1
ATOM 2605 O O . PRO B 1 65 ? -13.688 -15.289 -17.516 1 70.06 65 PRO B O 1
ATOM 2608 N N . GLY B 1 66 ? -14.102 -17.422 -17.75 1 68.88 66 GLY B N 1
ATOM 2609 C CA . GLY B 1 66 ? -14.734 -17.297 -19.062 1 68.88 66 GLY B CA 1
ATOM 2610 C C . GLY B 1 66 ? -13.742 -17.359 -20.203 1 68.88 66 GLY B C 1
ATOM 2611 O O . GLY B 1 66 ? -14.133 -17.328 -21.375 1 68.88 66 GLY B O 1
ATOM 2612 N N . ALA B 1 67 ? -12.508 -17.484 -19.938 1 73.38 67 ALA B N 1
ATOM 2613 C CA . ALA B 1 67 ? -11.484 -17.5 -20.984 1 73.38 67 ALA B CA 1
ATOM 2614 C C . ALA B 1 67 ? -11.562 -18.781 -21.812 1 73.38 67 ALA B C 1
ATOM 2616 O O . ALA B 1 67 ? -11.93 -19.844 -21.297 1 73.38 67 ALA B O 1
ATOM 2617 N N . ALA B 1 68 ? -11.242 -18.656 -23.125 1 75.94 68 ALA B N 1
ATOM 2618 C CA . ALA B 1 68 ? -11.281 -19.781 -24.047 1 75.94 68 ALA B CA 1
ATOM 2619 C C . ALA B 1 68 ? -10.07 -20.703 -23.844 1 75.94 68 ALA B C 1
ATOM 2621 O O . ALA B 1 68 ? -8.992 -20.234 -23.469 1 75.94 68 ALA B O 1
ATOM 2622 N N . ASP B 1 69 ? -10.289 -21.969 -24.172 1 81.5 69 ASP B N 1
ATOM 2623 C CA . ASP B 1 69 ? -9.188 -22.938 -24.109 1 81.5 69 ASP B CA 1
ATOM 2624 C C . ASP B 1 69 ? -8.211 -22.734 -25.266 1 81.5 69 ASP B C 1
ATOM 2626 O O . ASP B 1 69 ? -8.594 -22.234 -26.328 1 81.5 69 ASP B O 1
ATOM 2630 N N . VAL B 1 70 ? -7.004 -23.047 -24.984 1 89.44 70 VAL B N 1
ATOM 2631 C CA . VAL B 1 70 ? -5.934 -23 -25.969 1 89.44 70 VAL B CA 1
ATOM 2632 C C . VAL B 1 70 ? -5.316 -24.375 -26.141 1 89.44 70 VAL B C 1
ATOM 2634 O O . VAL B 1 70 ? -5.133 -25.109 -25.172 1 89.44 70 VAL B O 1
ATOM 2637 N N . SER B 1 71 ? -5.023 -24.719 -27.344 1 93.88 71 SER B N 1
ATOM 2638 C CA . SER B 1 71 ? -4.422 -26.031 -27.578 1 93.88 71 SER B CA 1
ATOM 2639 C C . SER B 1 71 ? -3.012 -26.109 -27 1 93.88 71 SER B C 1
ATOM 2641 O O . SER B 1 71 ? -2.385 -25.078 -26.75 1 93.88 71 SER B O 1
ATOM 2643 N N . VAL B 1 72 ? -2.574 -27.328 -26.781 1 96.19 72 VAL B N 1
ATOM 2644 C CA . VAL B 1 72 ? -1.225 -27.578 -26.281 1 96.19 72 VAL B CA 1
ATOM 2645 C C . VAL B 1 72 ? -0.204 -26.906 -27.203 1 96.19 72 VAL B C 1
ATOM 2647 O O . VAL B 1 72 ? 0.691 -26.203 -26.734 1 96.19 72 VAL B O 1
ATOM 2650 N N . ASP B 1 73 ? -0.369 -27.125 -28.5 1 96.06 73 ASP B N 1
ATOM 2651 C CA . ASP B 1 73 ? 0.584 -26.609 -29.469 1 96.06 73 ASP B CA 1
ATOM 2652 C C . ASP B 1 73 ? 0.603 -25.078 -29.469 1 96.06 73 ASP B C 1
ATOM 2654 O O . ASP B 1 73 ? 1.671 -24.469 -29.516 1 96.06 73 ASP B O 1
ATOM 2658 N N . GLU B 1 74 ? -0.458 -24.547 -29.406 1 93.88 74 GLU B N 1
ATOM 2659 C CA . GLU B 1 74 ? -0.56 -23.094 -29.375 1 93.88 74 GLU B CA 1
ATOM 2660 C C . GLU B 1 74 ? 0.068 -22.516 -28.094 1 93.88 74 GLU B C 1
ATOM 2662 O O . GLU B 1 74 ? 0.826 -21.547 -28.156 1 93.88 74 GLU B O 1
ATOM 2667 N N . GLU B 1 75 ? -0.283 -23.078 -27 1 95.75 75 GLU B N 1
ATOM 2668 C CA . GLU B 1 75 ? 0.29 -22.609 -25.734 1 95.75 75 GLU B CA 1
ATOM 2669 C C . GLU B 1 75 ? 1.808 -22.766 -25.734 1 95.75 75 GLU B C 1
ATOM 2671 O O . GLU B 1 75 ? 2.529 -21.859 -25.297 1 95.75 75 GLU B O 1
ATOM 2676 N N . ARG B 1 76 ? 2.264 -23.875 -26.219 1 96 76 ARG B N 1
ATOM 2677 C CA . ARG B 1 76 ? 3.699 -24.125 -26.297 1 96 76 ARG B CA 1
ATOM 2678 C C . ARG B 1 76 ? 4.383 -23.062 -27.156 1 96 76 ARG B C 1
ATOM 2680 O O . ARG B 1 76 ? 5.434 -22.531 -26.781 1 96 76 ARG B O 1
ATOM 2687 N N . SER B 1 77 ? 3.775 -22.766 -28.281 1 94.5 77 SER B N 1
ATOM 2688 C CA . SER B 1 77 ? 4.355 -21.812 -29.219 1 94.5 77 SER B CA 1
ATOM 2689 C C . SER B 1 77 ? 4.41 -20.406 -28.625 1 94.5 77 SER B C 1
ATOM 2691 O O . SER B 1 77 ? 5.27 -19.594 -29 1 94.5 77 SER B O 1
ATOM 2693 N N . ARG B 1 78 ? 3.527 -20.172 -27.719 1 93.19 78 ARG B N 1
ATOM 2694 C CA . ARG B 1 78 ? 3.471 -18.859 -27.062 1 93.19 78 ARG B CA 1
ATOM 2695 C C . ARG B 1 78 ? 4.516 -18.75 -25.953 1 93.19 78 ARG B C 1
ATOM 2697 O O . ARG B 1 78 ? 5.18 -17.719 -25.828 1 93.19 78 ARG B O 1
ATOM 2704 N N . VAL B 1 79 ? 4.738 -19.812 -25.203 1 96.38 79 VAL B N 1
ATOM 2705 C CA . VAL B 1 79 ? 5.469 -19.688 -23.953 1 96.38 79 VAL B CA 1
ATOM 2706 C C . VAL B 1 79 ? 6.938 -20.062 -24.172 1 96.38 79 VAL B C 1
ATOM 2708 O O . VAL B 1 79 ? 7.832 -19.422 -23.609 1 96.38 79 VAL B O 1
ATOM 2711 N N . VAL B 1 80 ? 7.246 -21.062 -24.984 1 97.75 80 VAL B N 1
ATOM 2712 C CA . VAL B 1 80 ? 8.578 -21.656 -25.062 1 97.75 80 VAL B CA 1
ATOM 2713 C C . VAL B 1 80 ? 9.57 -20.625 -25.594 1 97.75 80 VAL B C 1
ATOM 2715 O O . VAL B 1 80 ? 10.633 -20.406 -25 1 97.75 80 VAL B O 1
ATOM 2718 N N . PRO B 1 81 ? 9.242 -19.844 -26.703 1 97.12 81 PRO B N 1
ATOM 2719 C CA . PRO B 1 81 ? 10.203 -18.844 -27.188 1 97.12 81 PRO B CA 1
ATOM 2720 C C . PRO B 1 81 ? 10.523 -17.781 -26.156 1 97.12 81 PRO B C 1
ATOM 2722 O O . PRO B 1 81 ? 11.664 -17.312 -26.078 1 97.12 81 PRO B O 1
ATOM 2725 N N . LEU B 1 82 ? 9.547 -17.438 -25.406 1 97.31 82 LEU B N 1
ATOM 2726 C CA . LEU B 1 82 ? 9.734 -16.406 -24.391 1 97.31 82 LEU B CA 1
ATOM 2727 C C . LEU B 1 82 ? 10.602 -16.922 -23.25 1 97.31 82 LEU B C 1
ATOM 2729 O O . LEU B 1 82 ? 11.461 -16.203 -22.734 1 97.31 82 LEU B O 1
ATOM 2733 N N . VAL B 1 83 ? 10.422 -18.172 -22.844 1 98.38 83 VAL B N 1
ATOM 2734 C CA . VAL B 1 83 ? 11.273 -18.797 -21.844 1 98.38 83 VAL B CA 1
ATOM 2735 C C . VAL B 1 83 ? 12.727 -18.781 -22.312 1 98.38 83 VAL B C 1
ATOM 2737 O O . VAL B 1 83 ? 13.617 -18.344 -21.578 1 98.38 83 VAL B O 1
ATOM 2740 N N . GLU B 1 84 ? 12.93 -19.172 -23.5 1 98.5 84 GLU B N 1
ATOM 2741 C CA . GLU B 1 84 ? 14.281 -19.219 -24.062 1 98.5 84 GLU B CA 1
ATOM 2742 C C . GLU B 1 84 ? 14.914 -17.828 -24.078 1 98.5 84 GLU B C 1
ATOM 2744 O O . GLU B 1 84 ? 16.094 -17.672 -23.766 1 98.5 84 GLU B O 1
ATOM 2749 N N . TYR B 1 85 ? 14.094 -16.859 -24.438 1 98.12 85 TYR B N 1
ATOM 2750 C CA . TYR B 1 85 ? 14.57 -15.477 -24.5 1 98.12 85 TYR B CA 1
ATOM 2751 C C . TYR B 1 85 ? 15.055 -15.023 -23.125 1 98.12 85 TYR B C 1
ATOM 2753 O O . TYR B 1 85 ? 16.172 -14.508 -23 1 98.12 85 TYR B O 1
ATOM 2761 N N . ILE B 1 86 ? 14.297 -15.242 -22.109 1 98.56 86 ILE B N 1
ATOM 2762 C CA . ILE B 1 86 ? 14.602 -14.727 -20.781 1 98.56 86 ILE B CA 1
ATOM 2763 C C . ILE B 1 86 ? 15.797 -15.484 -20.203 1 98.56 86 ILE B C 1
ATOM 2765 O O . ILE B 1 86 ? 16.672 -14.875 -19.594 1 98.56 86 ILE B O 1
ATOM 2769 N N . VAL B 1 87 ? 15.852 -16.797 -20.406 1 97.88 87 VAL B N 1
ATOM 2770 C CA . VAL B 1 87 ? 16.953 -17.609 -19.891 1 97.88 87 VAL B CA 1
ATOM 2771 C C . VAL B 1 87 ? 18.266 -17.125 -20.484 1 97.88 87 VAL B C 1
ATOM 2773 O O . VAL B 1 87 ? 19.281 -17.031 -19.781 1 97.88 87 VAL B O 1
ATOM 2776 N N . ALA B 1 88 ? 18.219 -16.812 -21.703 1 98.25 88 ALA B N 1
ATOM 2777 C CA . ALA B 1 88 ? 19.438 -16.391 -22.406 1 98.25 88 ALA B CA 1
ATOM 2778 C C . ALA B 1 88 ? 19.891 -15.008 -21.938 1 98.25 88 ALA B C 1
ATOM 2780 O O . ALA B 1 88 ? 21.078 -14.781 -21.719 1 98.25 88 ALA B O 1
ATOM 2781 N N . LYS B 1 89 ? 18.953 -14.156 -21.781 1 98.38 89 LYS B N 1
ATOM 2782 C CA . LYS B 1 89 ? 19.297 -12.758 -21.516 1 98.38 89 LYS B CA 1
ATOM 2783 C C . LYS B 1 89 ? 19.469 -12.508 -20.016 1 98.38 89 LYS B C 1
ATOM 2785 O O . LYS B 1 89 ? 20.297 -11.688 -19.609 1 98.38 89 LYS B O 1
ATOM 2790 N N . TYR B 1 90 ? 18.656 -13.172 -19.234 1 98.44 90 TYR B N 1
ATOM 2791 C CA . TYR B 1 90 ? 18.625 -12.953 -17.781 1 98.44 90 TYR B CA 1
ATOM 2792 C C . TYR B 1 90 ? 18.75 -14.273 -17.031 1 98.44 90 TYR B C 1
ATOM 2794 O O . TYR B 1 90 ? 17.812 -14.688 -16.344 1 98.44 90 TYR B O 1
ATOM 2802 N N . PRO B 1 91 ? 19.859 -14.93 -16.969 1 97.38 91 PRO B N 1
ATOM 2803 C CA . PRO B 1 91 ? 20.016 -16.266 -16.375 1 97.38 91 PRO B CA 1
ATOM 2804 C C . PRO B 1 91 ? 19.734 -16.281 -14.875 1 97.38 91 PRO B C 1
ATOM 2806 O O . PRO B 1 91 ? 19.531 -17.359 -14.305 1 97.38 91 PRO B O 1
ATOM 2809 N N . GLN B 1 92 ? 19.703 -15.117 -14.227 1 97.31 92 GLN B N 1
ATOM 2810 C CA . GLN B 1 92 ? 19.484 -15.07 -12.789 1 97.31 92 GLN B CA 1
ATOM 2811 C C . GLN B 1 92 ? 18 -15.07 -12.453 1 97.31 92 GLN B C 1
ATOM 2813 O O . GLN B 1 92 ? 17.625 -15.312 -11.305 1 97.31 92 GLN B O 1
ATOM 2818 N N . ILE B 1 93 ? 17.156 -14.781 -13.438 1 98.56 93 ILE B N 1
ATOM 2819 C CA . ILE B 1 93 ? 15.727 -14.664 -13.211 1 98.56 93 ILE B CA 1
ATOM 2820 C C . ILE B 1 93 ? 15.102 -16.062 -13.117 1 98.56 93 ILE B C 1
ATOM 2822 O O . ILE B 1 93 ? 15.43 -16.938 -13.906 1 98.56 93 ILE B O 1
ATOM 2826 N N . TRP B 1 94 ? 14.273 -16.234 -12.148 1 98.88 94 TRP B N 1
ATOM 2827 C CA . TRP B 1 94 ? 13.477 -17.453 -12.039 1 98.88 94 TRP B CA 1
ATOM 2828 C C . TRP B 1 94 ? 12.258 -17.391 -12.953 1 98.88 94 TRP B C 1
ATOM 2830 O O . TRP B 1 94 ? 11.461 -16.453 -12.875 1 98.88 94 TRP B O 1
ATOM 2840 N N . ILE B 1 95 ? 12.117 -18.344 -13.781 1 98.81 95 ILE B N 1
ATOM 2841 C CA . ILE B 1 95 ? 10.977 -18.391 -14.68 1 98.81 95 ILE B CA 1
ATOM 2842 C C . ILE B 1 95 ? 9.953 -19.406 -14.164 1 98.81 95 ILE B C 1
ATOM 2844 O O . ILE B 1 95 ? 10.289 -20.578 -13.953 1 98.81 95 ILE B O 1
ATOM 2848 N N . SER B 1 96 ? 8.789 -18.938 -13.867 1 98.88 96 SER B N 1
ATOM 2849 C CA . SER B 1 96 ? 7.621 -19.75 -13.531 1 98.88 96 SER B CA 1
ATOM 2850 C C . SER B 1 96 ? 6.723 -19.969 -14.742 1 98.88 96 SER B C 1
ATOM 2852 O O . SER B 1 96 ? 6.461 -19.031 -15.5 1 98.88 96 SER B O 1
ATOM 2854 N N . LEU B 1 97 ? 6.305 -21.203 -14.922 1 98.5 97 LEU B N 1
ATOM 2855 C CA . LEU B 1 97 ? 5.387 -21.531 -16 1 98.5 97 LEU B CA 1
ATOM 2856 C C . LEU B 1 97 ? 3.963 -21.688 -15.477 1 98.5 97 LEU B C 1
ATOM 2858 O O . LEU B 1 97 ? 3.68 -22.625 -14.734 1 98.5 97 LEU B O 1
ATOM 2862 N N . ASP B 1 98 ? 3.105 -20.797 -15.891 1 98.06 98 ASP B N 1
ATOM 2863 C CA . ASP B 1 98 ? 1.688 -20.891 -15.555 1 98.06 98 ASP B CA 1
ATOM 2864 C C . ASP B 1 98 ? 0.945 -21.781 -16.547 1 98.06 98 ASP B C 1
ATOM 2866 O O . ASP B 1 98 ? 0.519 -21.328 -17.609 1 98.06 98 ASP B O 1
ATOM 2870 N N . THR B 1 99 ? 0.77 -23.047 -16.203 1 97.75 99 THR B N 1
ATOM 2871 C CA . THR B 1 99 ? 0.095 -24 -17.094 1 97.75 99 THR B CA 1
ATOM 2872 C C . THR B 1 99 ? -0.412 -25.203 -16.297 1 97.75 99 THR B C 1
ATOM 2874 O O . THR B 1 99 ? 0.085 -25.5 -15.211 1 97.75 99 THR B O 1
ATOM 2877 N N . SER B 1 100 ? -1.389 -25.859 -16.859 1 97 100 SER B N 1
ATOM 2878 C CA . SER B 1 100 ? -1.919 -27.094 -16.281 1 97 100 SER B CA 1
ATOM 2879 C C . SER B 1 100 ? -1.708 -28.281 -17.203 1 97 100 SER B C 1
ATOM 2881 O O . SER B 1 100 ? -2.143 -29.391 -16.922 1 97 100 SER B O 1
ATOM 2883 N N . LYS B 1 101 ? -1.03 -28.078 -18.359 1 97.88 101 LYS B N 1
ATOM 2884 C CA . LYS B 1 101 ? -0.869 -29.109 -19.375 1 97.88 101 LYS B CA 1
ATOM 2885 C C . LYS B 1 101 ? 0.506 -29.766 -19.281 1 97.88 101 LYS B C 1
ATOM 2887 O O . LYS B 1 101 ? 1.531 -29.078 -19.391 1 97.88 101 LYS B O 1
ATOM 2892 N N . ALA B 1 102 ? 0.471 -31.016 -19.172 1 98.56 102 ALA B N 1
ATOM 2893 C CA . ALA B 1 102 ? 1.684 -31.812 -18.969 1 98.56 102 ALA B CA 1
ATOM 2894 C C . ALA B 1 102 ? 2.703 -31.547 -20.078 1 98.56 102 ALA B C 1
ATOM 2896 O O . ALA B 1 102 ? 3.893 -31.375 -19.812 1 98.56 102 ALA B O 1
ATOM 2897 N N . GLU B 1 103 ? 2.24 -31.484 -21.281 1 98.44 103 GLU B N 1
ATOM 2898 C CA . GLU B 1 103 ? 3.135 -31.297 -22.406 1 98.44 103 GLU B CA 1
ATOM 2899 C C . GLU B 1 103 ? 3.793 -29.922 -22.375 1 98.44 103 GLU B C 1
ATOM 2901 O O . GLU B 1 103 ? 4.965 -29.781 -22.719 1 98.44 103 GLU B O 1
ATOM 2906 N N . VAL B 1 104 ? 3.076 -28.938 -21.984 1 98.31 104 VAL B N 1
ATOM 2907 C CA . VAL B 1 104 ? 3.604 -27.578 -21.875 1 98.31 104 VAL B CA 1
ATOM 2908 C C . VAL B 1 104 ? 4.586 -27.5 -20.719 1 98.31 104 VAL B C 1
ATOM 2910 O O . VAL B 1 104 ? 5.617 -26.828 -20.812 1 98.31 104 VAL B O 1
ATOM 2913 N N . MET B 1 105 ? 4.305 -28.203 -19.625 1 98.75 105 MET B N 1
ATOM 2914 C CA . MET B 1 105 ? 5.238 -28.281 -18.5 1 98.75 105 MET B CA 1
ATOM 2915 C C . MET B 1 105 ? 6.594 -28.812 -18.969 1 98.75 105 MET B C 1
ATOM 2917 O O . MET B 1 105 ? 7.621 -28.172 -18.719 1 98.75 105 MET B O 1
ATOM 2921 N N . ARG B 1 106 ? 6.547 -29.953 -19.656 1 98.69 106 ARG B N 1
ATOM 2922 C CA . ARG B 1 106 ? 7.781 -30.578 -20.109 1 98.69 106 ARG B CA 1
ATOM 2923 C C . ARG B 1 106 ? 8.547 -29.672 -21.062 1 98.69 106 ARG B C 1
ATOM 2925 O O . ARG B 1 106 ? 9.75 -29.469 -20.906 1 98.69 106 ARG B O 1
ATOM 2932 N N . ALA B 1 107 ? 7.809 -29.109 -22.016 1 98.62 107 ALA B N 1
ATOM 2933 C CA . ALA B 1 107 ? 8.445 -28.266 -23.031 1 98.62 107 ALA B CA 1
ATOM 2934 C C . ALA B 1 107 ? 9.062 -27.031 -22.391 1 98.62 107 ALA B C 1
ATOM 2936 O O . ALA B 1 107 ? 10.195 -26.656 -22.703 1 98.62 107 ALA B O 1
ATOM 2937 N N . GLY B 1 108 ? 8.352 -26.391 -21.5 1 98.5 108 GLY B N 1
ATOM 2938 C CA . GLY B 1 108 ? 8.812 -25.172 -20.844 1 98.5 108 GLY B CA 1
ATOM 2939 C C . GLY B 1 108 ? 10.016 -25.406 -19.953 1 98.5 108 GLY B C 1
ATOM 2940 O O . GLY B 1 108 ? 10.977 -24.641 -19.969 1 98.5 108 GLY B O 1
ATOM 2941 N N . ILE B 1 109 ? 9.977 -26.469 -19.125 1 98.69 109 ILE B N 1
ATOM 2942 C CA . ILE B 1 109 ? 11.078 -26.766 -18.219 1 98.69 109 ILE B CA 1
ATOM 2943 C C . ILE B 1 109 ? 12.32 -27.141 -19.016 1 98.69 109 ILE B C 1
ATOM 2945 O O . ILE B 1 109 ? 13.438 -26.719 -18.703 1 98.69 109 ILE B O 1
ATOM 2949 N N . ASN B 1 110 ? 12.094 -27.906 -20.062 1 98.25 110 ASN B N 1
ATOM 2950 C CA . ASN B 1 110 ? 13.211 -28.281 -20.938 1 98.25 110 ASN B CA 1
ATOM 2951 C C . ASN B 1 110 ? 13.82 -27.047 -21.609 1 98.25 110 ASN B C 1
ATOM 2953 O O . ASN B 1 110 ? 15.016 -27.031 -21.906 1 98.25 110 ASN B O 1
ATOM 2957 N N . ALA B 1 111 ? 12.984 -26.031 -21.812 1 98.25 111 ALA B N 1
ATOM 2958 C CA . ALA B 1 111 ? 13.453 -24.781 -22.422 1 98.25 111 ALA B CA 1
ATOM 2959 C C . ALA B 1 111 ? 14.211 -23.922 -21.406 1 98.25 111 ALA B C 1
ATOM 2961 O O . ALA B 1 111 ? 14.906 -22.984 -21.781 1 98.25 111 ALA B O 1
ATOM 2962 N N . GLY B 1 112 ? 14.016 -24.203 -20.078 1 98.31 112 GLY B N 1
ATOM 2963 C CA . GLY B 1 112 ? 14.828 -23.5 -19.094 1 98.31 112 GLY B CA 1
ATOM 2964 C C . GLY B 1 112 ? 14.016 -22.922 -17.953 1 98.31 112 GLY B C 1
ATOM 2965 O O . GLY B 1 112 ? 14.555 -22.281 -17.062 1 98.31 112 GLY B O 1
ATOM 2966 N N . ALA B 1 113 ? 12.695 -23.109 -17.922 1 98.69 113 ALA B N 1
ATOM 2967 C CA . ALA B 1 113 ? 11.875 -22.625 -16.812 1 98.69 113 ALA B CA 1
ATOM 2968 C C . ALA B 1 113 ? 12.242 -23.344 -15.516 1 98.69 113 ALA B C 1
ATOM 2970 O O . ALA B 1 113 ? 12.812 -24.438 -15.539 1 98.69 113 ALA B O 1
ATOM 2971 N N . HIS B 1 114 ? 11.852 -22.75 -14.367 1 98.81 114 HIS B N 1
ATOM 2972 C CA . HIS B 1 114 ? 12.398 -23.203 -13.094 1 98.81 114 HIS B CA 1
ATOM 2973 C C . HIS B 1 114 ? 11.297 -23.719 -12.172 1 98.81 114 HIS B C 1
ATOM 2975 O O . HIS B 1 114 ? 11.578 -24.391 -11.18 1 98.81 114 HIS B O 1
ATOM 2981 N N . LEU B 1 115 ? 10.07 -23.391 -12.453 1 98.75 115 LEU B N 1
ATOM 2982 C CA . LEU B 1 115 ? 8.945 -23.609 -11.547 1 98.75 115 LEU B CA 1
ATOM 2983 C C . LEU B 1 115 ? 7.656 -23.828 -12.328 1 98.75 115 LEU B C 1
ATOM 2985 O O . LEU B 1 115 ? 7.438 -23.203 -13.359 1 98.75 115 LEU B O 1
ATOM 2989 N N . ILE B 1 116 ? 6.863 -24.781 -11.898 1 98.88 116 ILE B N 1
ATOM 2990 C CA . ILE B 1 116 ? 5.535 -25 -12.461 1 98.88 116 ILE B CA 1
ATOM 2991 C C . ILE B 1 116 ? 4.484 -24.375 -11.547 1 98.88 116 ILE B C 1
ATOM 2993 O O . ILE B 1 116 ? 4.414 -24.703 -10.359 1 98.88 116 ILE B O 1
ATOM 2997 N N . ASN B 1 117 ? 3.768 -23.422 -12.031 1 98.81 117 ASN B N 1
ATOM 2998 C CA . ASN B 1 117 ? 2.643 -22.781 -11.352 1 98.81 117 ASN B CA 1
ATOM 2999 C C . ASN B 1 117 ? 1.308 -23.25 -11.93 1 98.81 117 ASN B C 1
ATOM 3001 O O . ASN B 1 117 ? 0.882 -22.766 -12.977 1 98.81 117 ASN B O 1
ATOM 3005 N N . ASP B 1 118 ? 0.628 -24.156 -11.234 1 98.25 118 ASP B N 1
ATOM 3006 C CA . ASP B 1 118 ? -0.556 -24.781 -11.812 1 98.25 118 ASP B CA 1
ATOM 3007 C C . ASP B 1 118 ? -1.805 -24.438 -11 1 98.25 118 ASP B C 1
ATOM 3009 O O . ASP B 1 118 ? -1.982 -24.953 -9.883 1 98.25 118 ASP B O 1
ATOM 3013 N N . VAL B 1 119 ? -2.711 -23.766 -11.578 1 96.06 119 VAL B N 1
ATOM 3014 C CA . VAL B 1 119 ? -3.928 -23.312 -10.906 1 96.06 119 VAL B CA 1
ATOM 3015 C C . VAL B 1 119 ? -4.84 -24.516 -10.641 1 96.06 119 VAL B C 1
ATOM 3017 O O . VAL B 1 119 ? -5.777 -24.422 -9.844 1 96.06 119 VAL B O 1
ATOM 3020 N N . ARG B 1 120 ? -4.52 -25.688 -11.281 1 96 120 ARG B N 1
ATOM 3021 C CA . ARG B 1 120 ? -5.352 -26.875 -11.094 1 96 120 ARG B CA 1
ATOM 3022 C C . ARG B 1 120 ? -4.684 -27.859 -10.141 1 96 120 ARG B C 1
ATOM 3024 O O . ARG B 1 120 ? -5.164 -28.984 -9.969 1 96 120 ARG B O 1
ATOM 3031 N N . ALA B 1 121 ? -3.576 -27.516 -9.641 1 98.25 121 ALA B N 1
ATOM 3032 C CA . ALA B 1 121 ? -2.879 -28.266 -8.594 1 98.25 121 ALA B CA 1
ATOM 3033 C C . ALA B 1 121 ? -2.512 -29.656 -9.078 1 98.25 121 ALA B C 1
ATOM 3035 O O . ALA B 1 121 ? -2.672 -30.641 -8.344 1 98.25 121 ALA B O 1
ATOM 3036 N N . LEU B 1 122 ? -2.121 -29.719 -10.266 1 98.38 122 LEU B N 1
ATOM 3037 C CA . LEU B 1 122 ? -1.613 -30.938 -10.875 1 98.38 122 LEU B CA 1
ATOM 3038 C C . LEU B 1 122 ? -2.689 -32.031 -10.906 1 98.38 122 LEU B C 1
ATOM 3040 O O . LEU B 1 122 ? -2.385 -33.219 -10.781 1 98.38 122 LEU B O 1
ATOM 3044 N N . GLN B 1 123 ? -3.891 -31.609 -11.031 1 97.44 123 GLN B N 1
ATOM 3045 C CA . GLN B 1 123 ? -4.984 -32.562 -11.062 1 97.44 123 GLN B CA 1
ATOM 3046 C C . GLN B 1 123 ? -5.348 -32.938 -12.492 1 97.44 123 GLN B C 1
ATOM 3048 O O . GLN B 1 123 ? -6.074 -33.906 -12.727 1 97.44 123 GLN B O 1
ATOM 3053 N N . GLU B 1 124 ? -4.891 -32.219 -13.508 1 96.5 124 GLU B N 1
ATOM 3054 C CA . GLU B 1 124 ? -5.152 -32.531 -14.906 1 96.5 124 GLU B CA 1
ATOM 3055 C C . GLU B 1 124 ? -4.387 -33.781 -15.328 1 96.5 124 GLU B C 1
ATOM 3057 O O . GLU B 1 124 ? -3.336 -34.094 -14.766 1 96.5 124 GLU B O 1
ATOM 3062 N N . PRO B 1 125 ? -4.922 -34.375 -16.344 1 97.25 125 PRO B N 1
ATOM 3063 C CA . PRO B 1 125 ? -4.281 -35.625 -16.766 1 97.25 125 PRO B CA 1
ATOM 3064 C C . PRO B 1 125 ? -2.807 -35.438 -17.125 1 97.25 125 PRO B C 1
ATOM 3066 O O . PRO B 1 125 ? -2.461 -34.562 -17.906 1 97.25 125 PRO B O 1
ATOM 3069 N N . GLY B 1 126 ? -1.965 -36.25 -16.469 1 98.38 126 GLY B N 1
ATOM 3070 C CA . GLY B 1 126 ? -0.546 -36.312 -16.781 1 98.38 126 GLY B CA 1
ATOM 3071 C C . GLY B 1 126 ? 0.265 -35.25 -16.062 1 98.38 126 GLY B C 1
ATOM 3072 O O . GLY B 1 126 ? 1.496 -35.312 -16.047 1 98.38 126 GLY B O 1
ATOM 3073 N N . ALA B 1 127 ? -0.366 -34.312 -15.477 1 98.56 127 ALA B N 1
ATOM 3074 C CA . ALA B 1 127 ? 0.33 -33.188 -14.875 1 98.56 127 ALA B CA 1
ATOM 3075 C C . ALA B 1 127 ? 1.182 -33.625 -13.688 1 98.56 127 ALA B C 1
ATOM 3077 O O . ALA B 1 127 ? 2.346 -33.25 -13.57 1 98.56 127 ALA B O 1
ATOM 3078 N N . LEU B 1 128 ? 0.58 -34.406 -12.844 1 98.69 128 LEU B N 1
ATOM 3079 C CA . LEU B 1 128 ? 1.29 -34.906 -11.664 1 98.69 128 LEU B CA 1
ATOM 3080 C C . LEU B 1 128 ? 2.523 -35.688 -12.062 1 98.69 128 LEU B C 1
ATOM 3082 O O . LEU B 1 128 ? 3.611 -35.5 -11.523 1 98.69 128 LEU B O 1
ATOM 3086 N N . GLN B 1 129 ? 2.369 -36.531 -12.984 1 98.5 129 GLN B N 1
ATOM 3087 C CA . GLN B 1 129 ? 3.475 -37.375 -13.469 1 98.5 129 GLN B CA 1
ATOM 3088 C C . GLN B 1 129 ? 4.559 -36.5 -14.102 1 98.5 129 GLN B C 1
ATOM 3090 O O . GLN B 1 129 ? 5.75 -36.719 -13.867 1 98.5 129 GLN B O 1
ATOM 3095 N N . ALA B 1 130 ? 4.109 -35.594 -14.93 1 98.75 130 ALA B N 1
ATOM 3096 C CA . ALA B 1 130 ? 5.062 -34.688 -15.562 1 98.75 130 ALA B CA 1
ATOM 3097 C C . ALA B 1 130 ? 5.879 -33.938 -14.516 1 98.75 130 ALA B C 1
ATOM 3099 O O . ALA B 1 130 ? 7.109 -33.875 -14.602 1 98.75 130 ALA B O 1
ATOM 3100 N N . ALA B 1 131 ? 5.254 -33.438 -13.531 1 98.75 131 ALA B N 1
ATOM 3101 C CA . ALA B 1 131 ? 5.922 -32.688 -12.469 1 98.75 131 ALA B CA 1
ATOM 3102 C C . ALA B 1 131 ? 6.91 -33.562 -11.711 1 98.75 131 ALA B C 1
ATOM 3104 O O . ALA B 1 131 ? 8.031 -33.125 -11.414 1 98.75 131 ALA B O 1
ATOM 3105 N N . ALA B 1 132 ? 6.48 -34.75 -11.406 1 98.56 132 ALA B N 1
ATOM 3106 C CA . ALA B 1 132 ? 7.328 -35.688 -10.68 1 98.56 132 ALA B CA 1
ATOM 3107 C C . ALA B 1 132 ? 8.586 -36.031 -11.477 1 98.56 132 ALA B C 1
ATOM 3109 O O . ALA B 1 132 ? 9.656 -36.219 -10.898 1 98.56 132 ALA B O 1
ATOM 3110 N N . GLU B 1 133 ? 8.422 -36.125 -12.727 1 98.31 133 GLU B N 1
ATOM 3111 C CA . GLU B 1 133 ? 9.539 -36.438 -13.609 1 98.31 133 GLU B CA 1
ATOM 3112 C C . GLU B 1 133 ? 10.508 -35.25 -13.719 1 98.31 133 GLU B C 1
ATOM 3114 O O . GLU B 1 133 ? 11.719 -35.438 -13.766 1 98.31 133 GLU B O 1
ATOM 3119 N N . LEU B 1 134 ? 10.031 -34.062 -13.766 1 98.19 134 LEU B N 1
ATOM 3120 C CA . LEU B 1 134 ? 10.797 -32.875 -14.07 1 98.19 134 LEU B CA 1
ATOM 3121 C C . LEU B 1 134 ? 11.578 -32.375 -12.852 1 98.19 134 LEU B C 1
ATOM 3123 O O . LEU B 1 134 ? 12.602 -31.703 -12.992 1 98.19 134 LEU B O 1
ATOM 3127 N N . GLN B 1 135 ? 11.102 -32.656 -11.648 1 96.81 135 GLN B N 1
ATOM 3128 C CA . GLN B 1 135 ? 11.789 -32.406 -10.383 1 96.81 135 GLN B CA 1
ATOM 3129 C C . GLN B 1 135 ? 12.125 -30.922 -10.227 1 96.81 135 GLN B C 1
ATOM 3131 O O . GLN B 1 135 ? 13.258 -30.562 -9.891 1 96.81 135 GLN B O 1
ATOM 3136 N N . VAL B 1 136 ? 11.242 -30.047 -10.539 1 98.38 136 VAL B N 1
ATOM 3137 C CA . VAL B 1 136 ? 11.312 -28.625 -10.25 1 98.38 136 VAL B CA 1
ATOM 3138 C C . VAL B 1 136 ? 10.234 -28.25 -9.227 1 98.38 136 VAL B C 1
ATOM 3140 O O . VAL B 1 136 ? 9.297 -29.016 -9.008 1 98.38 136 VAL B O 1
ATOM 3143 N N . PRO B 1 137 ? 10.398 -27.062 -8.539 1 98.88 137 PRO B N 1
ATOM 3144 C CA . PRO B 1 137 ? 9.336 -26.641 -7.621 1 98.88 137 PRO B CA 1
ATOM 3145 C C . PRO B 1 137 ? 7.977 -26.531 -8.297 1 98.88 137 PRO B C 1
ATOM 3147 O O . PRO B 1 137 ? 7.898 -26.188 -9.484 1 98.88 137 PRO B O 1
ATOM 3150 N N . VAL B 1 138 ? 6.922 -26.859 -7.547 1 98.94 138 VAL B N 1
ATOM 3151 C CA . VAL B 1 138 ? 5.555 -26.781 -8.055 1 98.94 138 VAL B CA 1
ATOM 3152 C C . VAL B 1 138 ? 4.691 -25.969 -7.09 1 98.94 138 VAL B C 1
ATOM 3154 O O . VAL B 1 138 ? 4.836 -26.078 -5.871 1 98.94 138 VAL B O 1
ATOM 3157 N N . CYS B 1 139 ? 3.916 -25.094 -7.641 1 98.94 139 CYS B N 1
ATOM 3158 C CA . CYS B 1 139 ? 2.926 -24.359 -6.863 1 98.94 139 CYS B CA 1
ATOM 3159 C C . CYS B 1 139 ? 1.526 -24.922 -7.094 1 98.94 139 CYS B C 1
ATOM 3161 O O . CYS B 1 139 ? 1.066 -25 -8.234 1 98.94 139 CYS B O 1
ATOM 3163 N N . LEU B 1 140 ? 0.896 -25.297 -6.016 1 98.75 140 LEU B N 1
ATOM 3164 C CA . LEU B 1 140 ? -0.449 -25.859 -6.027 1 98.75 140 LEU B CA 1
ATOM 3165 C C . LEU B 1 140 ? -1.477 -24.844 -5.57 1 98.75 140 LEU B C 1
ATOM 3167 O O . LEU B 1 140 ? -1.38 -24.312 -4.461 1 98.75 140 LEU B O 1
ATOM 3171 N N . MET B 1 141 ? -2.439 -24.609 -6.426 1 98.38 141 MET B N 1
ATOM 3172 C CA . MET B 1 141 ? -3.441 -23.609 -6.047 1 98.38 141 MET B CA 1
ATOM 3173 C C . MET B 1 141 ? -4.742 -24.297 -5.625 1 98.38 141 MET B C 1
ATOM 3175 O O . MET B 1 141 ? -5.129 -25.312 -6.191 1 98.38 141 MET B O 1
ATOM 3179 N N . HIS B 1 142 ? -5.367 -23.719 -4.648 1 97.5 142 HIS B N 1
ATOM 3180 C CA . HIS B 1 142 ? -6.707 -24.156 -4.273 1 97.5 142 HIS B CA 1
ATOM 3181 C C . HIS B 1 142 ? -7.77 -23.453 -5.109 1 97.5 142 HIS B C 1
ATOM 3183 O O . HIS B 1 142 ? -7.719 -22.234 -5.289 1 97.5 142 HIS B O 1
ATOM 3189 N N . MET B 1 143 ? -8.68 -24.203 -5.602 1 92.12 143 MET B N 1
ATOM 3190 C CA . MET B 1 143 ? -9.875 -23.672 -6.254 1 92.12 143 MET B CA 1
ATOM 3191 C C . MET B 1 143 ? -11.039 -24.641 -6.145 1 92.12 143 MET B C 1
ATOM 3193 O O . MET B 1 143 ? -10.844 -25.859 -6.23 1 92.12 143 MET B O 1
ATOM 3197 N N . GLN B 1 144 ? -12.195 -24.109 -5.801 1 86.75 144 GLN B N 1
ATOM 3198 C CA . GLN B 1 144 ? -13.383 -24.938 -5.953 1 86.75 144 GLN B CA 1
ATOM 3199 C C . GLN B 1 144 ? -13.93 -24.859 -7.375 1 86.75 144 GLN B C 1
ATOM 3201 O O . GLN B 1 144 ? -14.07 -23.781 -7.938 1 86.75 144 GLN B O 1
ATOM 3206 N N . GLY B 1 145 ? -14.234 -25.984 -7.91 1 79.12 145 GLY B N 1
ATOM 3207 C CA . GLY B 1 145 ? -14.766 -26.016 -9.266 1 79.12 145 GLY B CA 1
ATOM 3208 C C . GLY B 1 145 ? -13.703 -25.859 -10.328 1 79.12 145 GLY B C 1
ATOM 3209 O O . GLY B 1 145 ? -12.57 -26.312 -10.164 1 79.12 145 GLY B O 1
ATOM 3210 N N . GLN B 1 146 ? -14.195 -25.406 -11.492 1 74.88 146 GLN B N 1
ATOM 3211 C CA . GLN B 1 146 ? -13.297 -25.141 -12.609 1 74.88 146 GLN B CA 1
ATOM 3212 C C . GLN B 1 146 ? -13.227 -23.656 -12.914 1 74.88 146 GLN B C 1
ATOM 3214 O O . GLN B 1 146 ? -14.188 -22.922 -12.688 1 74.88 146 GLN B O 1
ATOM 3219 N N . PRO B 1 147 ? -12.086 -23.203 -13.422 1 71.12 147 PRO B N 1
ATOM 3220 C CA . PRO B 1 147 ? -11.875 -21.766 -13.641 1 71.12 147 PRO B CA 1
ATOM 3221 C C . PRO B 1 147 ? -13.016 -21.125 -14.43 1 71.12 147 PRO B C 1
ATOM 3223 O O . PRO B 1 147 ? -13.414 -20 -14.133 1 71.12 147 PRO B O 1
ATOM 3226 N N . ARG B 1 148 ? -13.625 -21.75 -15.281 1 71.25 148 ARG B N 1
ATOM 3227 C CA . ARG B 1 148 ? -14.641 -21.172 -16.156 1 71.25 148 ARG B CA 1
ATOM 3228 C C . ARG B 1 148 ? -15.992 -21.094 -15.453 1 71.25 148 ARG B C 1
ATOM 3230 O O . ARG B 1 148 ? -16.828 -20.266 -15.805 1 71.25 148 ARG B O 1
ATOM 3237 N N . THR B 1 149 ? -16.172 -21.922 -14.367 1 71.19 149 THR B N 1
ATOM 3238 C CA . THR B 1 149 ? -17.5 -22 -13.789 1 71.19 149 THR B CA 1
ATOM 3239 C C . THR B 1 149 ? -17.469 -21.734 -12.289 1 71.19 149 THR B C 1
ATOM 3241 O O . THR B 1 149 ? -18.5 -21.609 -11.641 1 71.19 149 THR B O 1
ATOM 3244 N N . MET B 1 150 ? -16.359 -21.484 -11.836 1 74.25 150 MET B N 1
ATOM 3245 C CA . MET B 1 150 ? -16.141 -21.516 -10.391 1 74.25 150 MET B CA 1
ATOM 3246 C C . MET B 1 150 ? -16.797 -20.312 -9.727 1 74.25 150 MET B C 1
ATOM 3248 O O . MET B 1 150 ? -17.078 -20.328 -8.523 1 74.25 150 MET B O 1
ATOM 3252 N N . GLN B 1 151 ? -17.031 -19.344 -10.406 1 73.5 151 GLN B N 1
ATOM 3253 C CA . GLN B 1 151 ? -17.562 -18.141 -9.773 1 73.5 151 GLN B CA 1
ATOM 3254 C C . GLN B 1 151 ? -19.078 -18.172 -9.711 1 73.5 151 GLN B C 1
ATOM 3256 O O . GLN B 1 151 ? -19.703 -17.297 -9.117 1 73.5 151 GLN B O 1
ATOM 3261 N N . ASN B 1 152 ? -19.469 -19.266 -10.289 1 75.06 152 ASN B N 1
ATOM 3262 C CA . ASN B 1 152 ? -20.922 -19.438 -10.188 1 75.06 152 ASN B CA 1
ATOM 3263 C C . ASN B 1 152 ? -21.328 -19.984 -8.82 1 75.06 152 ASN B C 1
ATOM 3265 O O . ASN B 1 152 ? -21.328 -21.188 -8.602 1 75.06 152 ASN B O 1
ATOM 3269 N N . ALA B 1 153 ? -21.562 -19.203 -7.871 1 78.56 153 ALA B N 1
ATOM 3270 C CA . ALA B 1 153 ? -22.109 -19.375 -6.527 1 78.56 153 ALA B CA 1
ATOM 3271 C C . ALA B 1 153 ? -21.188 -20.234 -5.668 1 78.56 153 ALA B C 1
ATOM 3273 O O . ALA B 1 153 ? -21.594 -21.297 -5.172 1 78.56 153 ALA B O 1
ATOM 3274 N N . PRO B 1 154 ? -19.922 -19.797 -5.547 1 86.44 154 PRO B N 1
ATOM 3275 C CA . PRO B 1 154 ? -19.062 -20.547 -4.629 1 86.44 154 PRO B CA 1
ATOM 3276 C C . PRO B 1 154 ? -19.625 -20.594 -3.209 1 86.44 154 PRO B C 1
ATOM 3278 O O . PRO B 1 154 ? -20.188 -19.625 -2.725 1 86.44 154 PRO B O 1
ATOM 3281 N N . HIS B 1 155 ? -19.594 -21.875 -2.607 1 89.44 155 HIS B N 1
ATOM 3282 C CA . HIS B 1 155 ? -20.094 -22.094 -1.256 1 89.44 155 HIS B CA 1
ATOM 3283 C C . HIS B 1 155 ? -19.109 -22.891 -0.418 1 89.44 155 HIS B C 1
ATOM 3285 O O . HIS B 1 155 ? -18.578 -23.906 -0.883 1 89.44 155 HIS B O 1
ATOM 3291 N N . TYR B 1 156 ? -18.812 -22.375 0.733 1 93.25 156 TYR B N 1
ATOM 3292 C CA . TYR B 1 156 ? -18 -23.047 1.733 1 93.25 156 TYR B CA 1
ATOM 3293 C C . TYR B 1 156 ? -18.734 -23.172 3.057 1 93.25 156 TYR B C 1
ATOM 3295 O O . TYR B 1 156 ? -19.328 -22.188 3.535 1 93.25 156 TYR B O 1
ATOM 3303 N N . GLU B 1 157 ? -18.797 -24.375 3.57 1 93.88 157 GLU B N 1
ATOM 3304 C CA . GLU B 1 157 ? -19.266 -24.5 4.949 1 93.88 157 GLU B CA 1
ATOM 3305 C C . GLU B 1 157 ? -18.25 -23.906 5.93 1 93.88 157 GLU B C 1
ATOM 3307 O O . GLU B 1 157 ? -18.609 -23.156 6.836 1 93.88 157 GLU B O 1
ATOM 3312 N N . ASP B 1 158 ? -17.078 -24.266 5.758 1 96.25 158 ASP B N 1
ATOM 3313 C CA . ASP B 1 158 ? -15.906 -23.734 6.465 1 96.25 158 ASP B CA 1
ATOM 3314 C C . ASP B 1 158 ? -14.742 -23.484 5.504 1 96.25 158 ASP B C 1
ATOM 3316 O O . ASP B 1 158 ? -14.016 -24.422 5.156 1 96.25 158 ASP B O 1
ATOM 3320 N N . LEU B 1 159 ? -14.578 -22.25 5.152 1 96.44 159 LEU B N 1
ATOM 3321 C CA . LEU B 1 159 ? -13.633 -21.859 4.113 1 96.44 159 LEU B CA 1
ATOM 3322 C C . LEU B 1 159 ? -12.227 -22.344 4.441 1 96.44 159 LEU B C 1
ATOM 3324 O O . LEU B 1 159 ? -11.625 -23.078 3.65 1 96.44 159 LEU B O 1
ATOM 3328 N N . LEU B 1 160 ? -11.742 -22.047 5.629 1 97.44 160 LEU B N 1
ATOM 3329 C CA . LEU B 1 160 ? -10.367 -22.375 6 1 97.44 160 LEU B CA 1
ATOM 3330 C C . LEU B 1 160 ? -10.164 -23.875 6.133 1 97.44 160 LEU B C 1
ATOM 3332 O O . LEU B 1 160 ? -9.148 -24.406 5.688 1 97.44 160 LEU B O 1
ATOM 3336 N N . ALA B 1 161 ? -11.156 -24.531 6.688 1 97.56 161 ALA B N 1
ATOM 3337 C CA . ALA B 1 161 ? -11.062 -25.969 6.848 1 97.56 161 ALA B CA 1
ATOM 3338 C C . ALA B 1 161 ? -11.016 -26.672 5.492 1 97.56 161 ALA B C 1
ATOM 3340 O O . ALA B 1 161 ? -10.242 -27.609 5.297 1 97.56 161 ALA B O 1
ATOM 3341 N N . GLU B 1 162 ? -11.797 -26.203 4.594 1 97.31 162 GLU B N 1
ATOM 3342 C CA . GLU B 1 162 ? -11.867 -26.844 3.281 1 97.31 162 GLU B CA 1
ATOM 3343 C C . GLU B 1 162 ? -10.602 -26.562 2.471 1 97.31 162 GLU B C 1
ATOM 3345 O O . GLU B 1 162 ? -10.109 -27.453 1.768 1 97.31 162 GLU B O 1
ATOM 3350 N N . VAL B 1 163 ? -10.062 -25.375 2.592 1 98 163 VAL B N 1
ATOM 3351 C CA . VAL B 1 163 ? -8.797 -25.062 1.942 1 98 163 VAL B CA 1
ATOM 3352 C C . VAL B 1 163 ? -7.688 -25.938 2.523 1 98 163 VAL B C 1
ATOM 3354 O O . VAL B 1 163 ? -6.891 -26.516 1.781 1 98 163 VAL B O 1
ATOM 3357 N N . ASN B 1 164 ? -7.707 -26.094 3.818 1 98.12 164 ASN B N 1
ATOM 3358 C CA . ASN B 1 164 ? -6.719 -26.922 4.504 1 98.12 164 ASN B CA 1
ATOM 3359 C C . ASN B 1 164 ? -6.809 -28.375 4.074 1 98.12 164 ASN B C 1
ATOM 3361 O O . ASN B 1 164 ? -5.789 -29.016 3.805 1 98.12 164 ASN B O 1
ATOM 3365 N N . ASP B 1 165 ? -7.984 -28.844 4.043 1 98.06 165 ASP B N 1
ATOM 3366 C CA . ASP B 1 165 ? -8.195 -30.234 3.656 1 98.06 165 ASP B CA 1
ATOM 3367 C C . ASP B 1 165 ? -7.707 -30.484 2.232 1 98.06 165 ASP B C 1
ATOM 3369 O O . ASP B 1 165 ? -7.066 -31.5 1.963 1 98.06 165 ASP B O 1
ATOM 3373 N N . PHE B 1 166 ? -8.031 -29.562 1.393 1 98.06 166 PHE B N 1
ATOM 3374 C CA . PHE B 1 166 ? -7.582 -29.672 0.009 1 98.06 166 PHE B CA 1
ATOM 3375 C C . PHE B 1 166 ? -6.062 -29.766 -0.062 1 98.06 166 PHE B C 1
ATOM 3377 O O . PHE B 1 166 ? -5.516 -30.656 -0.717 1 98.06 166 PHE B O 1
ATOM 3384 N N . PHE B 1 167 ? -5.348 -28.844 0.625 1 98.62 167 PHE B N 1
ATOM 3385 C CA . PHE B 1 167 ? -3.891 -28.797 0.569 1 98.62 167 PHE B CA 1
ATOM 3386 C C . PHE B 1 167 ? -3.283 -30.047 1.193 1 98.62 167 PHE B C 1
ATOM 3388 O O . PHE B 1 167 ? -2.316 -30.609 0.667 1 98.62 167 PHE B O 1
ATOM 3395 N N . ALA B 1 168 ? -3.852 -30.5 2.266 1 98.56 168 ALA B N 1
ATOM 3396 C CA . ALA B 1 168 ? -3.34 -31.719 2.893 1 98.56 168 ALA B CA 1
ATOM 3397 C C . ALA B 1 168 ? -3.365 -32.906 1.916 1 98.56 168 ALA B C 1
ATOM 3399 O O . ALA B 1 168 ? -2.363 -33.594 1.754 1 98.56 168 ALA B O 1
ATOM 3400 N N . LYS B 1 169 ? -4.477 -33.031 1.265 1 98.44 169 LYS B N 1
ATOM 3401 C CA . LYS B 1 169 ? -4.641 -34.125 0.315 1 98.44 169 LYS B CA 1
ATOM 3402 C C . LYS B 1 169 ? -3.717 -33.938 -0.886 1 98.44 169 LYS B C 1
ATOM 3404 O O . LYS B 1 169 ? -3.098 -34.906 -1.34 1 98.44 169 LYS B O 1
ATOM 3409 N N . ARG B 1 170 ? -3.637 -32.75 -1.362 1 98.31 170 ARG B N 1
ATOM 3410 C CA . ARG B 1 170 ? -2.852 -32.5 -2.568 1 98.31 170 ARG B CA 1
ATOM 3411 C C . ARG B 1 170 ? -1.36 -32.688 -2.293 1 98.31 170 ARG B C 1
ATOM 3413 O O . ARG B 1 170 ? -0.625 -33.219 -3.125 1 98.31 170 ARG B O 1
ATOM 3420 N N . ILE B 1 171 ? -0.866 -32.188 -1.139 1 98.75 171 ILE B N 1
ATOM 3421 C CA . ILE B 1 171 ? 0.523 -32.344 -0.725 1 98.75 171 ILE B CA 1
ATOM 3422 C C . ILE B 1 171 ? 0.871 -33.844 -0.656 1 98.75 171 ILE B C 1
ATOM 3424 O O . ILE B 1 171 ? 1.887 -34.281 -1.206 1 98.75 171 ILE B O 1
ATOM 3428 N N . GLU B 1 172 ? -0.026 -34.594 -0.061 1 98.69 172 GLU B N 1
ATOM 3429 C CA . GLU B 1 172 ? 0.2 -36.031 0.062 1 98.69 172 GLU B CA 1
ATOM 3430 C C . GLU B 1 172 ? 0.28 -36.688 -1.309 1 98.69 172 GLU B C 1
ATOM 3432 O O . GLU B 1 172 ? 1.158 -37.531 -1.551 1 98.69 172 GLU B O 1
ATOM 3437 N N . ALA B 1 173 ? -0.604 -36.312 -2.178 1 98.69 173 ALA B N 1
ATOM 3438 C CA . ALA B 1 173 ? -0.601 -36.844 -3.531 1 98.69 173 ALA B CA 1
ATOM 3439 C C . ALA B 1 173 ? 0.711 -36.562 -4.246 1 98.69 173 ALA B C 1
ATOM 3441 O O . ALA B 1 173 ? 1.256 -37.406 -4.949 1 98.69 173 ALA B O 1
ATOM 3442 N N . CYS B 1 174 ? 1.211 -35.375 -4.109 1 98.81 174 CYS B N 1
ATOM 3443 C CA . CYS B 1 174 ? 2.459 -34.969 -4.742 1 98.81 174 CYS B CA 1
ATOM 3444 C C . CYS B 1 174 ? 3.639 -35.75 -4.18 1 98.81 174 CYS B C 1
ATOM 3446 O O . CYS B 1 174 ? 4.473 -36.25 -4.934 1 98.81 174 CYS B O 1
ATOM 3448 N N . ILE B 1 175 ? 3.668 -35.906 -2.852 1 98.69 175 ILE B N 1
ATOM 3449 C CA . ILE B 1 175 ? 4.75 -36.625 -2.201 1 98.69 175 ILE B CA 1
ATOM 3450 C C . ILE B 1 175 ? 4.719 -38.094 -2.635 1 98.69 175 ILE B C 1
ATOM 3452 O O . ILE B 1 175 ? 5.754 -38.656 -2.984 1 98.69 175 ILE B O 1
ATOM 3456 N N . ASP B 1 176 ? 3.555 -38.625 -2.691 1 98.62 176 ASP B N 1
ATOM 3457 C CA . ASP B 1 176 ? 3.387 -40.031 -3.1 1 98.62 176 ASP B CA 1
ATOM 3458 C C . ASP B 1 176 ? 3.85 -40.219 -4.539 1 98.62 176 ASP B C 1
ATOM 3460 O O . ASP B 1 176 ? 4.32 -41.312 -4.895 1 98.62 176 ASP B O 1
ATOM 3464 N N . ALA B 1 177 ? 3.721 -39.219 -5.348 1 98.44 177 ALA B N 1
ATOM 3465 C CA . ALA B 1 177 ? 4.094 -39.281 -6.758 1 98.44 177 ALA B CA 1
ATOM 3466 C C . ALA B 1 177 ? 5.594 -39.094 -6.941 1 98.44 177 ALA B C 1
ATOM 3468 O O . ALA B 1 177 ? 6.121 -39.281 -8.039 1 98.44 177 ALA B O 1
ATOM 3469 N N . GLY B 1 178 ? 6.281 -38.656 -5.84 1 98.38 178 GLY B N 1
ATOM 3470 C CA . GLY B 1 178 ? 7.73 -38.562 -5.906 1 98.38 178 GLY B CA 1
ATOM 3471 C C . GLY B 1 178 ? 8.227 -37.125 -5.902 1 98.38 178 GLY B C 1
ATOM 3472 O O . GLY B 1 178 ? 9.422 -36.875 -6.074 1 98.38 178 GLY B O 1
ATOM 3473 N N . ILE B 1 179 ? 7.406 -36.188 -5.723 1 98.56 179 ILE B N 1
ATOM 3474 C CA . ILE B 1 179 ? 7.805 -34.781 -5.602 1 98.56 179 ILE B CA 1
ATOM 3475 C C . ILE B 1 179 ? 8.273 -34.5 -4.176 1 98.56 179 ILE B C 1
ATOM 3477 O O . ILE B 1 179 ? 7.562 -34.812 -3.213 1 98.56 179 ILE B O 1
ATOM 3481 N N . ALA B 1 180 ? 9.5 -34 -4.062 1 98.12 180 ALA B N 1
ATOM 3482 C CA . ALA B 1 180 ? 10.016 -33.656 -2.74 1 98.12 180 ALA B CA 1
ATOM 3483 C C . ALA B 1 180 ? 9.141 -32.594 -2.07 1 98.12 180 ALA B C 1
ATOM 3485 O O . ALA B 1 180 ? 8.695 -31.656 -2.719 1 98.12 180 ALA B O 1
ATOM 3486 N N . ARG B 1 181 ? 8.906 -32.75 -0.812 1 98.12 181 ARG B N 1
ATOM 3487 C CA . ARG B 1 181 ? 8.062 -31.812 -0.078 1 98.12 181 ARG B CA 1
ATOM 3488 C C . ARG B 1 181 ? 8.602 -30.391 -0.197 1 98.12 181 ARG B C 1
ATOM 3490 O O . ARG B 1 181 ? 7.824 -29.438 -0.349 1 98.12 181 ARG B O 1
ATOM 3497 N N . GLU B 1 182 ? 9.938 -30.203 -0.124 1 97.62 182 GLU B N 1
ATOM 3498 C CA . GLU B 1 182 ? 10.578 -28.891 -0.139 1 97.62 182 GLU B CA 1
ATOM 3499 C C . GLU B 1 182 ? 10.383 -28.203 -1.483 1 97.62 182 GLU B C 1
ATOM 3501 O O . GLU B 1 182 ? 10.641 -27 -1.611 1 97.62 182 GLU B O 1
ATOM 3506 N N . ALA B 1 183 ? 9.875 -28.938 -2.463 1 98.5 183 ALA B N 1
ATOM 3507 C CA . ALA B 1 183 ? 9.664 -28.375 -3.797 1 98.5 183 ALA B CA 1
ATOM 3508 C C . ALA B 1 183 ? 8.227 -27.875 -3.961 1 98.5 183 ALA B C 1
ATOM 3510 O O . ALA B 1 183 ? 7.852 -27.391 -5.027 1 98.5 183 ALA B O 1
ATOM 3511 N N . ILE B 1 184 ? 7.438 -27.984 -2.928 1 98.88 184 ILE B N 1
ATOM 3512 C CA . ILE B 1 184 ? 6.016 -27.672 -3.039 1 98.88 184 ILE B CA 1
ATOM 3513 C C . ILE B 1 184 ? 5.746 -26.281 -2.467 1 98.88 184 ILE B C 1
ATOM 3515 O O . ILE B 1 184 ? 6.238 -25.938 -1.39 1 98.88 184 ILE B O 1
ATOM 3519 N N . LEU B 1 185 ? 5.043 -25.453 -3.215 1 98.88 185 LEU B N 1
ATOM 3520 C 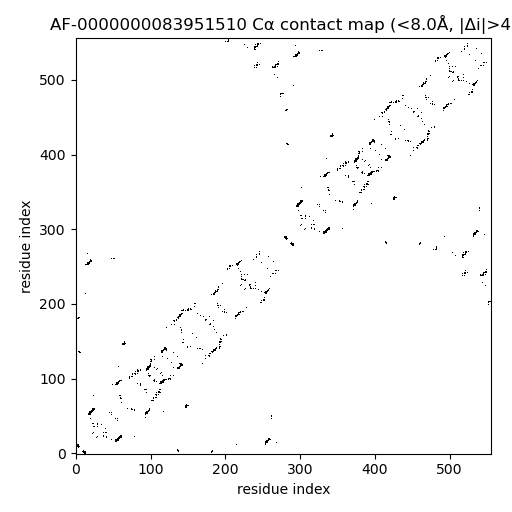CA . LEU B 1 185 ? 4.469 -24.172 -2.795 1 98.88 185 LEU B CA 1
ATOM 3521 C C . LEU B 1 185 ? 2.943 -24.234 -2.812 1 98.88 185 LEU B C 1
ATOM 3523 O O . LEU B 1 185 ? 2.357 -25.031 -3.551 1 98.88 185 LEU B O 1
ATOM 3527 N N . LEU B 1 186 ? 2.371 -23.359 -2.018 1 98.88 186 LEU B N 1
ATOM 3528 C CA . LEU B 1 186 ? 0.915 -23.312 -1.958 1 98.88 186 LEU B CA 1
ATOM 3529 C C . LEU B 1 186 ? 0.387 -21.938 -2.35 1 98.88 186 LEU B C 1
ATOM 3531 O O . LEU B 1 186 ? 0.971 -20.922 -1.98 1 98.88 186 LEU B O 1
ATOM 3535 N N . ASP B 1 187 ? -0.646 -21.922 -3.094 1 98.81 187 ASP B N 1
ATOM 3536 C CA . ASP B 1 187 ? -1.458 -20.75 -3.426 1 98.81 187 ASP B CA 1
ATOM 3537 C C . ASP B 1 187 ? -2.918 -20.969 -3.039 1 98.81 187 ASP B C 1
ATOM 3539 O O . ASP B 1 187 ? -3.611 -21.781 -3.646 1 98.81 187 ASP B O 1
ATOM 3543 N N . PRO B 1 188 ? -3.404 -20.188 -2.098 1 98.44 188 PRO B N 1
ATOM 3544 C CA . PRO B 1 188 ? -4.77 -20.453 -1.635 1 98.44 188 PRO B CA 1
ATOM 3545 C C . PRO B 1 188 ? -5.828 -20.062 -2.67 1 98.44 188 PRO B C 1
ATOM 3547 O O . PRO B 1 188 ? -7 -20.406 -2.514 1 98.44 188 PRO B O 1
ATOM 3550 N N . GLY B 1 189 ? -5.438 -19.391 -3.697 1 97.25 189 GLY B N 1
ATOM 3551 C CA . GLY B 1 189 ? -6.289 -19.219 -4.863 1 97.25 189 GLY B CA 1
ATOM 3552 C C . GLY B 1 189 ? -7.285 -18.094 -4.711 1 97.25 189 GLY B C 1
ATOM 3553 O O . GLY B 1 189 ? -8.484 -18.266 -4.953 1 97.25 189 GLY B O 1
ATOM 3554 N N . PHE B 1 190 ? -6.824 -16.891 -4.352 1 97 190 PHE B N 1
ATOM 3555 C CA . PHE B 1 190 ? -7.699 -15.734 -4.293 1 97 190 PHE B CA 1
ATOM 3556 C C . PHE B 1 190 ? -8.398 -15.516 -5.633 1 97 190 PHE B C 1
ATOM 3558 O O . PHE B 1 190 ? -7.77 -15.594 -6.688 1 97 190 PHE B O 1
ATOM 3565 N N . GLY B 1 191 ? -9.672 -15.266 -5.566 1 92.88 191 GLY B N 1
ATOM 3566 C CA . GLY B 1 191 ? -10.445 -14.992 -6.77 1 92.88 191 GLY B CA 1
ATOM 3567 C C . GLY B 1 191 ? -10.852 -16.25 -7.512 1 92.88 191 GLY B C 1
ATOM 3568 O O . GLY B 1 191 ? -11.531 -16.172 -8.539 1 92.88 191 GLY B O 1
ATOM 3569 N N . PHE B 1 192 ? -10.477 -17.359 -7.086 1 92.69 192 PHE B N 1
ATOM 3570 C CA . PHE B 1 192 ? -10.82 -18.625 -7.738 1 92.69 192 PHE B CA 1
ATOM 3571 C C . PHE B 1 192 ? -11.836 -19.406 -6.91 1 92.69 192 PHE B C 1
ATOM 3573 O O . PHE B 1 192 ? -11.469 -20.062 -5.938 1 92.69 192 PHE B O 1
ATOM 3580 N N . GLY B 1 193 ? -13.102 -19.281 -7.34 1 92.06 193 GLY B N 1
ATOM 3581 C CA . GLY B 1 193 ? -14.156 -19.984 -6.637 1 92.06 193 GLY B CA 1
ATOM 3582 C C . GLY B 1 193 ? -14.43 -19.438 -5.25 1 92.06 193 GLY B C 1
ATOM 3583 O O . GLY B 1 193 ? -14.688 -20.188 -4.312 1 92.06 193 GLY B O 1
ATOM 3584 N N . LYS B 1 194 ? -14.328 -18.266 -5.055 1 94.81 194 LYS B N 1
ATOM 3585 C CA . LYS B 1 194 ? -14.5 -17.594 -3.77 1 94.81 194 LYS B CA 1
ATOM 3586 C C . LYS B 1 194 ? -15.242 -16.266 -3.939 1 94.81 194 LYS B C 1
ATOM 3588 O O . LYS B 1 194 ? -14.992 -15.523 -4.895 1 94.81 194 LYS B O 1
ATOM 3593 N N . THR B 1 195 ? -16.125 -16.016 -3.02 1 94.69 195 THR B N 1
ATOM 3594 C CA . THR B 1 195 ? -16.828 -14.742 -3.002 1 94.69 195 THR B CA 1
ATOM 3595 C C . THR B 1 195 ? -15.93 -13.633 -2.473 1 94.69 195 THR B C 1
ATOM 3597 O O . THR B 1 195 ? -14.812 -13.898 -2.027 1 94.69 195 THR B O 1
ATOM 3600 N N . LEU B 1 196 ? -16.484 -12.453 -2.658 1 96.06 196 LEU B N 1
ATOM 3601 C CA . LEU B 1 196 ? -15.766 -11.305 -2.104 1 96.06 196 LEU B CA 1
ATOM 3602 C C . LEU B 1 196 ? -15.453 -11.523 -0.627 1 96.06 196 LEU B C 1
ATOM 3604 O O . LEU B 1 196 ? -14.312 -11.336 -0.196 1 96.06 196 LEU B O 1
ATOM 3608 N N . GLU B 1 197 ? -16.406 -11.977 0.117 1 96.31 197 GLU B N 1
ATOM 3609 C CA . GLU B 1 197 ? -16.25 -12.234 1.546 1 96.31 197 GLU B CA 1
ATOM 3610 C C . GLU B 1 197 ? -15.25 -13.352 1.804 1 96.31 197 GLU B C 1
ATOM 3612 O O . GLU B 1 197 ? -14.406 -13.242 2.699 1 96.31 197 GLU B O 1
ATOM 3617 N N . HIS B 1 198 ? -15.297 -14.414 1.001 1 97.19 198 HIS B N 1
ATOM 3618 C CA . HIS B 1 198 ? -14.352 -15.516 1.139 1 97.19 198 HIS B CA 1
ATOM 3619 C C . HIS B 1 198 ? -12.914 -15.031 0.983 1 97.19 198 HIS B C 1
ATOM 3621 O O . HIS B 1 198 ? -12.039 -15.406 1.762 1 97.19 198 HIS B O 1
ATOM 3627 N N . ASN B 1 199 ? -12.703 -14.203 -0.012 1 97.88 199 ASN B N 1
ATOM 3628 C CA . ASN B 1 199 ? -11.359 -13.727 -0.325 1 97.88 199 ASN B CA 1
ATOM 3629 C C . ASN B 1 199 ? -10.773 -12.906 0.818 1 97.88 199 ASN B C 1
ATOM 3631 O O . ASN B 1 199 ? -9.625 -13.109 1.215 1 97.88 199 ASN B O 1
ATOM 3635 N N . TYR B 1 200 ? -11.531 -12.016 1.339 1 98.44 200 TYR B N 1
ATOM 3636 C CA . TYR B 1 200 ? -11.008 -11.18 2.416 1 98.44 200 TYR B CA 1
ATOM 3637 C C . TYR B 1 200 ? -10.883 -11.969 3.711 1 98.44 200 TYR B C 1
ATOM 3639 O O . TYR B 1 200 ? -9.984 -11.727 4.512 1 98.44 200 TYR B O 1
ATOM 3647 N N . HIS B 1 201 ? -11.781 -12.953 3.951 1 98.12 201 HIS B N 1
ATOM 3648 C CA . HIS B 1 201 ? -11.641 -13.875 5.066 1 98.12 201 HIS B CA 1
ATOM 3649 C C . HIS B 1 201 ? -10.336 -14.664 4.969 1 98.12 201 HIS B C 1
ATOM 3651 O O . HIS B 1 201 ? -9.602 -14.781 5.953 1 98.12 201 HIS B O 1
ATOM 3657 N N . LEU B 1 202 ? -10.078 -15.141 3.805 1 98.25 202 LEU B N 1
ATOM 3658 C CA . LEU B 1 202 ? -8.859 -15.891 3.539 1 98.25 202 LEU B CA 1
ATOM 3659 C C . LEU B 1 202 ? -7.625 -15.023 3.766 1 98.25 202 LEU B C 1
ATOM 3661 O O . LEU B 1 202 ? -6.656 -15.461 4.395 1 98.25 202 LEU B O 1
ATOM 3665 N N . LEU B 1 203 ? -7.66 -13.781 3.297 1 98.62 203 LEU B N 1
ATOM 3666 C CA . LEU B 1 203 ? -6.543 -12.859 3.465 1 98.62 203 LEU B CA 1
ATOM 3667 C C . LEU B 1 203 ? -6.312 -12.555 4.941 1 98.62 203 LEU B C 1
ATOM 3669 O O . LEU B 1 203 ? -5.168 -12.523 5.398 1 98.62 203 LEU B O 1
ATOM 3673 N N . ALA B 1 204 ? -7.402 -12.422 5.684 1 98.5 204 ALA B N 1
ATOM 3674 C CA . ALA B 1 204 ? -7.328 -12.109 7.105 1 98.5 204 ALA B CA 1
ATOM 3675 C C . ALA B 1 204 ? -6.652 -13.242 7.879 1 98.5 204 ALA B C 1
ATOM 3677 O O . ALA B 1 204 ? -5.996 -13 8.898 1 98.5 204 ALA B O 1
ATOM 3678 N N . HIS B 1 205 ? -6.781 -14.461 7.383 1 98.31 205 HIS B N 1
ATOM 3679 C CA . HIS B 1 205 ? -6.289 -15.617 8.117 1 98.31 205 HIS B CA 1
ATOM 3680 C C . HIS B 1 205 ? -5.207 -16.359 7.328 1 98.31 205 HIS B C 1
ATOM 3682 O O . HIS B 1 205 ? -5.02 -17.562 7.5 1 98.31 205 HIS B O 1
ATOM 3688 N N . LEU B 1 206 ? -4.527 -15.641 6.504 1 98.44 206 LEU B N 1
ATOM 3689 C CA . LEU B 1 206 ? -3.52 -16.219 5.625 1 98.44 206 LEU B CA 1
ATOM 3690 C C . LEU B 1 206 ? -2.436 -16.938 6.43 1 98.44 206 LEU B C 1
ATOM 3692 O O . LEU B 1 206 ? -1.938 -17.984 6.016 1 98.44 206 LEU B O 1
ATOM 3696 N N . GLN B 1 207 ? -2.08 -16.422 7.602 1 97.44 207 GLN B N 1
ATOM 3697 C CA . GLN B 1 207 ? -1.004 -16.938 8.438 1 97.44 207 GLN B CA 1
ATOM 3698 C C . GLN B 1 207 ? -1.309 -18.359 8.906 1 97.44 207 GLN B C 1
ATOM 3700 O O . GLN B 1 207 ? -0.402 -19.094 9.289 1 97.44 207 GLN B O 1
ATOM 3705 N N . GLU B 1 208 ? -2.525 -18.734 8.867 1 97.44 208 GLU B N 1
ATOM 3706 C CA . GLU B 1 208 ? -2.91 -20.062 9.312 1 97.44 208 GLU B CA 1
ATOM 3707 C C . GLU B 1 208 ? -2.365 -21.141 8.375 1 97.44 208 GLU B C 1
ATOM 3709 O O . GLU B 1 208 ? -2.186 -22.297 8.781 1 97.44 208 GLU B O 1
ATOM 3714 N N . LEU B 1 209 ? -2.096 -20.812 7.172 1 98.06 209 LEU B N 1
ATOM 3715 C CA . LEU B 1 209 ? -1.578 -21.766 6.203 1 98.06 209 LEU B CA 1
ATOM 3716 C C . LEU B 1 209 ? -0.12 -22.109 6.496 1 98.06 209 LEU B C 1
ATOM 3718 O O . LEU B 1 209 ? 0.433 -23.047 5.918 1 98.06 209 LEU B O 1
ATOM 3722 N N . ALA B 1 210 ? 0.497 -21.391 7.461 1 96.19 210 ALA B N 1
ATOM 3723 C CA . ALA B 1 210 ? 1.873 -21.656 7.871 1 96.19 210 ALA B CA 1
ATOM 3724 C C . ALA B 1 210 ? 2.006 -23.047 8.477 1 96.19 210 ALA B C 1
ATOM 3726 O O . ALA B 1 210 ? 3.109 -23.594 8.562 1 96.19 210 ALA B O 1
ATOM 3727 N N . LYS B 1 211 ? 0.901 -23.594 8.867 1 97.31 211 LYS B N 1
ATOM 3728 C CA . LYS B 1 211 ? 0.914 -24.906 9.508 1 97.31 211 LYS B CA 1
ATOM 3729 C C . LYS B 1 211 ? 1.487 -25.969 8.57 1 97.31 211 LYS B C 1
ATOM 3731 O O . LYS B 1 211 ? 2.01 -26.984 9.031 1 97.31 211 LYS B O 1
ATOM 3736 N N . PHE B 1 212 ? 1.39 -25.75 7.273 1 98.38 212 PHE B N 1
ATOM 3737 C CA . PHE B 1 212 ? 1.897 -26.719 6.312 1 98.38 212 PHE B CA 1
ATOM 3738 C C . PHE B 1 212 ? 3.414 -26.625 6.195 1 98.38 212 PHE B C 1
ATOM 3740 O O . PHE B 1 212 ? 4.055 -27.516 5.633 1 98.38 212 PHE B O 1
ATOM 3747 N N . ASP B 1 213 ? 4.012 -25.547 6.691 1 98.19 213 ASP B N 1
ATOM 3748 C CA . ASP B 1 213 ? 5.453 -25.312 6.625 1 98.19 213 ASP B CA 1
ATOM 3749 C C . ASP B 1 213 ? 5.953 -25.375 5.184 1 98.19 213 ASP B C 1
ATOM 3751 O O . ASP B 1 213 ? 6.914 -26.078 4.883 1 98.19 213 ASP B O 1
ATOM 3755 N N . LEU B 1 214 ? 5.238 -24.75 4.297 1 98.75 214 LEU B N 1
ATOM 3756 C CA . LEU B 1 214 ? 5.559 -24.594 2.883 1 98.75 214 LEU B CA 1
ATOM 3757 C C . LEU B 1 214 ? 5.441 -23.141 2.461 1 98.75 214 LEU B C 1
ATOM 3759 O O . LEU B 1 214 ? 4.664 -22.375 3.043 1 98.75 214 LEU B O 1
ATOM 3763 N N . PRO B 1 215 ? 6.25 -22.719 1.479 1 98.75 215 PRO B N 1
ATOM 3764 C CA . PRO B 1 215 ? 6.137 -21.328 1.023 1 98.75 215 PRO B CA 1
ATOM 3765 C C . PRO B 1 215 ? 4.77 -21.016 0.423 1 98.75 215 PRO B C 1
ATOM 3767 O O . PRO B 1 215 ? 4.156 -21.875 -0.212 1 98.75 215 PRO B O 1
ATOM 3770 N N . LEU B 1 216 ? 4.336 -19.766 0.637 1 98.88 216 LEU B N 1
ATOM 3771 C CA . LEU B 1 216 ? 3.062 -19.297 0.105 1 98.88 216 LEU B CA 1
ATOM 3772 C C . LEU B 1 216 ? 3.281 -18.344 -1.057 1 98.88 216 LEU B C 1
ATOM 3774 O O . LEU B 1 216 ? 4.059 -17.391 -0.944 1 98.88 216 LEU B O 1
ATOM 3778 N N . LEU B 1 217 ? 2.672 -18.609 -2.203 1 98.94 217 LEU B N 1
ATOM 3779 C CA . LEU B 1 217 ? 2.576 -17.703 -3.352 1 98.94 217 LEU B CA 1
ATOM 3780 C C . LEU B 1 217 ? 1.206 -17.047 -3.408 1 98.94 217 LEU B C 1
ATOM 3782 O O . LEU B 1 217 ? 0.182 -17.719 -3.482 1 98.94 217 LEU B O 1
ATOM 3786 N N . ILE B 1 218 ? 1.205 -15.711 -3.381 1 98.81 218 ILE B N 1
ATOM 3787 C CA . ILE B 1 218 ? -0.058 -14.992 -3.275 1 98.81 218 ILE B CA 1
ATOM 3788 C C . ILE B 1 218 ? -0.223 -14.062 -4.477 1 98.81 218 ILE B C 1
ATOM 3790 O O . ILE B 1 218 ? 0.665 -13.258 -4.773 1 98.81 218 ILE B O 1
ATOM 3794 N N . GLY B 1 219 ? -1.307 -14.188 -5.199 1 98.12 219 GLY B N 1
ATOM 3795 C CA . GLY B 1 219 ? -1.679 -13.297 -6.281 1 98.12 219 GLY B CA 1
ATOM 3796 C C . GLY B 1 219 ? -2.994 -12.578 -6.043 1 98.12 219 GLY B C 1
ATOM 3797 O O . GLY B 1 219 ? -4.062 -13.188 -6.129 1 98.12 219 GLY B O 1
ATOM 3798 N N . LEU B 1 220 ? -2.889 -11.297 -5.785 1 97.75 220 LEU B N 1
ATOM 3799 C CA . LEU B 1 220 ? -4.078 -10.484 -5.543 1 97.75 220 LEU B CA 1
ATOM 3800 C C . LEU B 1 220 ? -4.188 -9.367 -6.574 1 97.75 220 LEU B C 1
ATOM 3802 O O . LEU B 1 220 ? -5.227 -8.711 -6.672 1 97.75 220 LEU B O 1
ATOM 3806 N N . SER B 1 221 ? -3.197 -9.172 -7.34 1 97.56 221 SER B N 1
ATOM 3807 C CA . SER B 1 221 ? -3.037 -7.992 -8.188 1 97.56 221 SER B CA 1
ATOM 3808 C C . SER B 1 221 ? -4.191 -7.859 -9.172 1 97.56 221 SER B C 1
ATOM 3810 O O . SER B 1 221 ? -4.434 -8.766 -9.977 1 97.56 221 SER B O 1
ATOM 3812 N N . ARG B 1 222 ? -4.965 -6.793 -9.062 1 96.62 222 ARG B N 1
ATOM 3813 C CA . ARG B 1 222 ? -6.008 -6.32 -9.969 1 96.62 222 ARG B CA 1
ATOM 3814 C C . ARG B 1 222 ? -7.168 -7.305 -10.039 1 96.62 222 ARG B C 1
ATOM 3816 O O . ARG B 1 222 ? -7.941 -7.301 -10.992 1 96.62 222 ARG B O 1
ATOM 3823 N N . LYS B 1 223 ? -7.289 -8.148 -9.109 1 96.19 223 LYS B N 1
ATOM 3824 C CA . LYS B 1 223 ? -8.352 -9.148 -9.102 1 96.19 223 LYS B CA 1
ATOM 3825 C C . LYS B 1 223 ? -9.703 -8.508 -8.805 1 96.19 223 LYS B C 1
ATOM 3827 O O . LYS B 1 223 ? -9.773 -7.383 -8.305 1 96.19 223 LYS B O 1
ATOM 3832 N N . SER B 1 224 ? -10.68 -9.234 -9.102 1 95.12 224 SER B N 1
ATOM 3833 C CA . SER B 1 224 ? -12.047 -8.734 -8.961 1 95.12 224 SER B CA 1
ATOM 3834 C C . SER B 1 224 ? -12.375 -8.414 -7.508 1 95.12 224 SER B C 1
ATOM 3836 O O . SER B 1 224 ? -13.164 -7.512 -7.227 1 95.12 224 SER B O 1
ATOM 3838 N N . MET B 1 225 ? -11.758 -9.07 -6.551 1 96.44 225 MET B N 1
ATOM 3839 C CA . MET B 1 225 ? -12.031 -8.75 -5.148 1 96.44 225 MET B CA 1
ATOM 3840 C C . MET B 1 225 ? -11.672 -7.305 -4.836 1 96.44 225 MET B C 1
ATOM 3842 O O . MET B 1 225 ? -12.367 -6.641 -4.07 1 96.44 225 MET B O 1
ATOM 3846 N N . ILE B 1 226 ? -10.609 -6.82 -5.469 1 98.06 226 ILE B N 1
ATOM 3847 C CA . ILE B 1 226 ? -10.203 -5.434 -5.297 1 98.06 226 ILE B CA 1
ATOM 3848 C C . ILE B 1 226 ? -11.211 -4.508 -5.977 1 98.06 226 ILE B C 1
ATOM 3850 O O . ILE B 1 226 ? -11.695 -3.551 -5.367 1 98.06 226 ILE B O 1
ATOM 3854 N N . GLY B 1 227 ? -11.539 -4.82 -7.188 1 98 227 GLY B N 1
ATOM 3855 C CA . GLY B 1 227 ? -12.477 -4.004 -7.945 1 98 227 GLY B CA 1
ATOM 3856 C C . GLY B 1 227 ? -13.852 -3.934 -7.32 1 98 227 GLY B C 1
ATOM 3857 O O . GLY B 1 227 ? -14.445 -2.855 -7.227 1 98 227 GLY B O 1
ATOM 3858 N N . ASN B 1 228 ? -14.336 -5.09 -6.902 1 97.19 228 ASN B N 1
ATOM 3859 C CA . ASN B 1 228 ? -15.688 -5.164 -6.34 1 97.19 228 ASN B CA 1
ATOM 3860 C C . ASN B 1 228 ? -15.781 -4.41 -5.02 1 97.19 228 ASN B C 1
ATOM 3862 O O . ASN B 1 228 ? -16.781 -3.738 -4.754 1 97.19 228 ASN B O 1
ATOM 3866 N N . LEU B 1 229 ? -14.789 -4.523 -4.238 1 97.81 229 LEU B N 1
ATOM 3867 C CA . LEU B 1 229 ? -14.789 -3.812 -2.965 1 97.81 229 LEU B CA 1
ATOM 3868 C C . LEU B 1 229 ? -14.742 -2.303 -3.186 1 97.81 229 LEU B C 1
ATOM 3870 O O . LEU B 1 229 ? -15.484 -1.555 -2.541 1 97.81 229 LEU B O 1
ATOM 3874 N N . LEU B 1 230 ? -13.93 -1.881 -4.148 1 98.25 230 LEU B N 1
ATOM 3875 C CA . LEU B 1 230 ? -13.594 -0.468 -4.289 1 98.25 230 LEU B CA 1
ATOM 3876 C C . LEU B 1 230 ? -14.445 0.187 -5.375 1 98.25 230 LEU B C 1
ATOM 3878 O O . LEU B 1 230 ? -14.406 1.408 -5.543 1 98.25 230 LEU B O 1
ATOM 3882 N N . GLU B 1 231 ? -15.164 -0.646 -6.07 1 97.38 231 GLU B N 1
ATOM 3883 C CA . GLU B 1 231 ? -15.914 -0.171 -7.23 1 97.38 231 GLU B CA 1
ATOM 3884 C C . GLU B 1 231 ? -15 0.504 -8.242 1 97.38 231 GLU B C 1
ATOM 3886 O O . GLU B 1 231 ? -15.25 1.635 -8.664 1 97.38 231 GLU B O 1
ATOM 3891 N N . ARG B 1 232 ? -13.953 -0.22 -8.57 1 97.06 232 ARG B N 1
ATOM 3892 C CA . ARG B 1 232 ? -12.945 0.273 -9.508 1 97.06 232 ARG B CA 1
ATOM 3893 C C . ARG B 1 232 ? -12.812 -0.656 -10.711 1 97.06 232 ARG B C 1
ATOM 3895 O O . ARG B 1 232 ? -12.867 -1.88 -10.562 1 97.06 232 ARG B O 1
ATOM 3902 N N . SER B 1 233 ? -12.617 -0.078 -11.875 1 96.69 233 SER B N 1
ATOM 3903 C CA . SER B 1 233 ? -12.266 -0.858 -13.055 1 96.69 233 SER B CA 1
ATOM 3904 C C . SER B 1 233 ? -10.867 -1.44 -12.938 1 96.69 233 SER B C 1
ATOM 3906 O O . SER B 1 233 ? -10.086 -1.031 -12.07 1 96.69 233 SER B O 1
ATOM 3908 N N . VAL B 1 234 ? -10.547 -2.375 -13.734 1 94.62 234 VAL B N 1
ATOM 3909 C CA . VAL B 1 234 ? -9.305 -3.139 -13.672 1 94.62 234 VAL B CA 1
ATOM 3910 C C . VAL B 1 234 ? -8.109 -2.189 -13.719 1 94.62 234 VAL B C 1
ATOM 3912 O O . VAL B 1 234 ? -7.125 -2.379 -13 1 94.62 234 VAL B O 1
ATOM 3915 N N . ASP B 1 235 ? -8.188 -1.116 -14.453 1 95 235 ASP B N 1
ATOM 3916 C CA . ASP B 1 235 ? -7.07 -0.199 -14.664 1 95 235 ASP B CA 1
ATOM 3917 C C . ASP B 1 235 ? -6.902 0.739 -13.469 1 95 235 ASP B C 1
ATOM 3919 O O . ASP B 1 235 ? -5.902 1.455 -13.367 1 95 235 ASP B O 1
ATOM 3923 N N . ASN B 1 236 ? -7.801 0.722 -12.531 1 97.19 236 ASN B N 1
ATOM 3924 C CA . ASN B 1 236 ? -7.766 1.633 -11.391 1 97.19 236 ASN B CA 1
ATOM 3925 C C . ASN B 1 236 ? -7.652 0.875 -10.07 1 97.19 236 ASN B C 1
ATOM 3927 O O . ASN B 1 236 ? -8.039 1.391 -9.016 1 97.19 236 ASN B O 1
ATOM 3931 N N . ARG B 1 237 ? -7.059 -0.357 -10.18 1 98.44 237 ARG B N 1
ATOM 3932 C CA . ARG B 1 237 ? -7.012 -1.206 -8.992 1 98.44 237 ARG B CA 1
ATOM 3933 C C . ARG B 1 237 ? -5.617 -1.219 -8.375 1 98.44 237 ARG B C 1
ATOM 3935 O O . ARG B 1 237 ? -5.336 -2.006 -7.473 1 98.44 237 ARG B O 1
ATOM 3942 N N . LEU B 1 238 ? -4.73 -0.286 -8.828 1 98.56 238 LEU B N 1
ATOM 3943 C CA . LEU B 1 238 ? -3.34 -0.328 -8.398 1 98.56 238 LEU B CA 1
ATOM 3944 C C . LEU B 1 238 ? -3.242 -0.199 -6.879 1 98.56 238 LEU B C 1
ATOM 3946 O O . LEU B 1 238 ? -2.637 -1.044 -6.215 1 98.56 238 LEU B O 1
ATOM 3950 N N . ALA B 1 239 ? -3.846 0.819 -6.281 1 98.75 239 ALA B N 1
ATOM 3951 C CA . ALA B 1 239 ? -3.727 1.095 -4.852 1 98.75 239 ALA B CA 1
ATOM 3952 C C . ALA B 1 239 ? -4.246 -0.076 -4.023 1 98.75 239 ALA B C 1
ATOM 3954 O O . ALA B 1 239 ? -3.592 -0.51 -3.07 1 98.75 239 ALA B O 1
ATOM 3955 N N . GLY B 1 240 ? -5.414 -0.565 -4.453 1 98.81 240 GLY B N 1
ATOM 3956 C CA . GLY B 1 240 ? -5.953 -1.723 -3.758 1 98.81 240 GLY B CA 1
ATOM 3957 C C . GLY B 1 240 ? -5.082 -2.955 -3.883 1 98.81 240 GLY B C 1
ATOM 3958 O O . GLY B 1 240 ? -4.914 -3.707 -2.92 1 98.81 240 GLY B O 1
ATOM 3959 N N . SER B 1 241 ? -4.496 -3.17 -5.031 1 98.81 241 SER B N 1
ATOM 3960 C CA . SER B 1 241 ? -3.58 -4.277 -5.273 1 98.81 241 SER B CA 1
ATOM 3961 C C . SER B 1 241 ? -2.352 -4.188 -4.375 1 98.81 241 SER B C 1
ATOM 3963 O O . SER B 1 241 ? -1.91 -5.191 -3.812 1 98.81 241 SER B O 1
ATOM 3965 N N . LEU B 1 242 ? -1.847 -2.971 -4.258 1 98.88 242 LEU B N 1
ATOM 3966 C CA . LEU B 1 242 ? -0.663 -2.756 -3.434 1 98.88 242 LEU B CA 1
ATOM 3967 C C . LEU B 1 242 ? -0.972 -3.014 -1.962 1 98.88 242 LEU B C 1
ATOM 3969 O O . LEU B 1 242 ? -0.159 -3.602 -1.246 1 98.88 242 LEU B O 1
ATOM 3973 N N . ALA B 1 243 ? -2.15 -2.609 -1.513 1 98.88 243 ALA B N 1
ATOM 3974 C CA . ALA B 1 243 ? -2.574 -2.898 -0.145 1 98.88 243 ALA B CA 1
ATOM 3975 C C . ALA B 1 243 ? -2.66 -4.402 0.099 1 98.88 243 ALA B C 1
ATOM 3977 O O . ALA B 1 243 ? -2.172 -4.902 1.115 1 98.88 243 ALA B O 1
ATOM 3978 N N . GLY B 1 244 ? -3.262 -5.082 -0.847 1 98.81 244 GLY B N 1
ATOM 3979 C CA . GLY B 1 244 ? -3.355 -6.527 -0.741 1 98.81 244 GLY B CA 1
ATOM 3980 C C . GLY B 1 244 ? -2.002 -7.211 -0.692 1 98.81 244 GLY B C 1
ATOM 3981 O O . GLY B 1 244 ? -1.788 -8.117 0.115 1 98.81 244 GLY B O 1
ATOM 3982 N N . ALA B 1 245 ? -1.109 -6.773 -1.538 1 98.81 245 ALA B N 1
ATOM 3983 C CA . ALA B 1 245 ? 0.24 -7.328 -1.569 1 98.81 245 ALA B CA 1
ATOM 3984 C C . ALA B 1 245 ? 0.938 -7.152 -0.224 1 98.81 245 ALA B C 1
ATOM 3986 O O . ALA B 1 245 ? 1.562 -8.086 0.286 1 98.81 245 ALA B O 1
ATOM 3987 N N . MET B 1 246 ? 0.817 -5.977 0.339 1 98.81 246 MET B N 1
ATOM 3988 C CA . MET B 1 246 ? 1.471 -5.691 1.613 1 98.81 246 MET B CA 1
ATOM 3989 C C . MET B 1 246 ? 0.86 -6.52 2.736 1 98.81 246 MET B C 1
ATOM 3991 O O . MET B 1 246 ? 1.582 -7.07 3.57 1 98.81 246 MET B O 1
ATOM 3995 N N . LEU B 1 247 ? -0.485 -6.621 2.77 1 98.81 247 LEU B N 1
ATOM 3996 C CA . LEU B 1 247 ? -1.15 -7.434 3.781 1 98.81 247 LEU B CA 1
ATOM 3997 C C . LEU B 1 247 ? -0.717 -8.891 3.68 1 98.81 247 LEU B C 1
ATOM 3999 O O . LEU B 1 247 ? -0.452 -9.539 4.695 1 98.81 247 LEU B O 1
ATOM 4003 N N . ALA B 1 248 ? -0.642 -9.367 2.451 1 98.81 248 ALA B N 1
ATOM 4004 C CA . ALA B 1 248 ? -0.205 -10.742 2.242 1 98.81 248 ALA B CA 1
ATOM 4005 C C . ALA B 1 248 ? 1.22 -10.953 2.75 1 98.81 248 ALA B C 1
ATOM 4007 O O . ALA B 1 248 ? 1.501 -11.93 3.449 1 98.81 248 ALA B O 1
ATOM 4008 N N . ALA B 1 249 ? 2.098 -10.047 2.418 1 98.75 249 ALA B N 1
ATOM 4009 C CA . ALA B 1 249 ? 3.486 -10.125 2.863 1 98.75 249 ALA B CA 1
ATOM 4010 C C . ALA B 1 249 ? 3.576 -10.117 4.387 1 98.75 249 ALA B C 1
ATOM 4012 O O . ALA B 1 249 ? 4.34 -10.891 4.973 1 98.75 249 ALA B O 1
ATOM 4013 N N . GLN B 1 250 ? 2.793 -9.328 5 1 98.12 250 GLN B N 1
ATOM 4014 C CA . GLN B 1 250 ? 2.795 -9.211 6.457 1 98.12 250 GLN B CA 1
ATOM 4015 C C . GLN B 1 250 ? 2.238 -10.469 7.113 1 98.12 250 GLN B C 1
ATOM 4017 O O . GLN B 1 250 ? 2.461 -10.703 8.305 1 98.12 250 GLN B O 1
ATOM 4022 N N . ARG B 1 251 ? 1.542 -11.234 6.32 1 98 251 ARG B N 1
ATOM 4023 C CA . ARG B 1 251 ? 0.866 -12.391 6.891 1 98 251 ARG B CA 1
ATOM 4024 C C . ARG B 1 251 ? 1.491 -13.688 6.395 1 98 251 ARG B C 1
ATOM 4026 O O . ARG B 1 251 ? 0.848 -14.742 6.414 1 98 251 ARG B O 1
ATOM 4033 N N . GLY B 1 252 ? 2.654 -13.609 5.82 1 97.75 252 GLY B N 1
ATOM 4034 C CA . GLY B 1 252 ? 3.443 -14.812 5.641 1 97.75 252 GLY B CA 1
ATOM 4035 C C . GLY B 1 252 ? 3.631 -15.195 4.184 1 97.75 252 GLY B C 1
ATOM 4036 O O . GLY B 1 252 ? 4.188 -16.25 3.877 1 97.75 252 GLY B O 1
ATOM 4037 N N . ALA B 1 253 ? 3.184 -14.359 3.26 1 98.69 253 ALA B N 1
ATOM 4038 C CA . ALA B 1 253 ? 3.439 -14.641 1.85 1 98.69 253 ALA B CA 1
ATOM 4039 C C . ALA B 1 253 ? 4.934 -14.594 1.543 1 98.69 253 ALA B C 1
ATOM 4041 O O . ALA B 1 253 ? 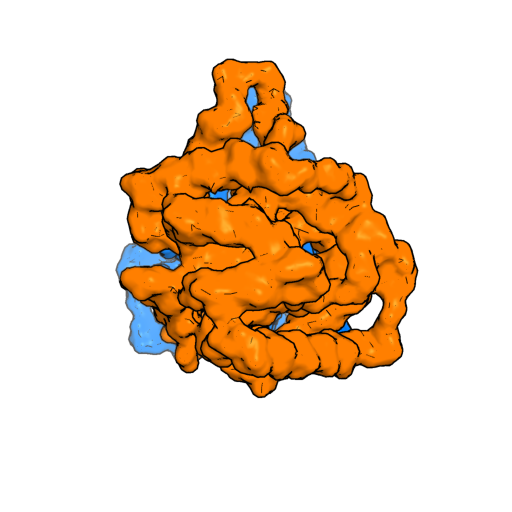5.641 -13.703 2.021 1 98.69 253 ALA B O 1
ATOM 4042 N N . HIS B 1 254 ? 5.414 -15.539 0.787 1 98.81 254 HIS B N 1
ATOM 4043 C CA . HIS B 1 254 ? 6.824 -15.602 0.424 1 98.81 254 HIS B CA 1
ATOM 4044 C C . HIS B 1 254 ? 7.055 -15.062 -0.985 1 98.81 254 HIS B C 1
ATOM 4046 O O . HIS B 1 254 ? 8.117 -14.516 -1.282 1 98.81 254 HIS B O 1
ATOM 4052 N N . ILE B 1 255 ? 6.121 -15.273 -1.822 1 98.88 255 ILE B N 1
ATOM 4053 C CA . ILE B 1 255 ? 6.152 -14.773 -3.193 1 98.88 255 ILE B CA 1
ATOM 4054 C C . ILE B 1 255 ? 4.863 -14.008 -3.488 1 98.88 255 ILE B C 1
ATOM 4056 O O . ILE B 1 255 ? 3.766 -14.5 -3.211 1 98.88 255 ILE B O 1
ATOM 4060 N N . ILE B 1 256 ? 5.023 -12.805 -3.965 1 98.94 256 ILE B N 1
ATOM 4061 C CA . ILE B 1 256 ? 3.891 -11.961 -4.34 1 98.94 256 ILE B CA 1
ATOM 4062 C C . ILE B 1 256 ? 3.805 -11.859 -5.859 1 98.94 256 ILE B C 1
ATOM 4064 O O . ILE B 1 256 ? 4.688 -11.281 -6.5 1 98.94 256 ILE B O 1
ATOM 4068 N N . ARG B 1 257 ? 2.766 -12.422 -6.434 1 98.88 257 ARG B N 1
ATOM 4069 C CA . ARG B 1 257 ? 2.531 -12.461 -7.871 1 98.88 257 ARG B CA 1
ATOM 4070 C C . ARG B 1 257 ? 1.728 -11.242 -8.328 1 98.88 257 ARG B C 1
ATOM 4072 O O . ARG B 1 257 ? 0.602 -11.031 -7.875 1 98.88 257 ARG B O 1
ATOM 4079 N N . VAL B 1 258 ? 2.344 -10.445 -9.281 1 98.75 258 VAL B N 1
ATOM 4080 C CA . VAL B 1 258 ? 1.72 -9.141 -9.492 1 98.75 258 VAL B CA 1
ATOM 4081 C C . VAL B 1 258 ? 1.86 -8.727 -10.953 1 98.75 258 VAL B C 1
ATOM 4083 O O . VAL B 1 258 ? 2.752 -9.203 -11.656 1 98.75 258 VAL B O 1
ATOM 4086 N N . HIS B 1 259 ? 1.024 -7.785 -11.383 1 97.56 259 HIS B N 1
ATOM 4087 C CA . HIS B 1 259 ? 1.157 -7.086 -12.656 1 97.56 259 HIS B CA 1
ATOM 4088 C C . HIS B 1 259 ? 2.098 -5.891 -12.531 1 97.56 259 HIS B C 1
ATOM 4090 O O . HIS B 1 259 ? 2.861 -5.602 -13.453 1 97.56 259 HIS B O 1
ATOM 4096 N N . ASP B 1 260 ? 2.08 -5.219 -11.445 1 98.19 260 ASP B N 1
ATOM 4097 C CA . ASP B 1 260 ? 2.803 -3.973 -11.219 1 98.19 260 ASP B CA 1
ATOM 4098 C C . ASP B 1 260 ? 4.066 -4.211 -10.398 1 98.19 260 ASP B C 1
ATOM 4100 O O . ASP B 1 260 ? 4.098 -3.93 -9.195 1 98.19 260 ASP B O 1
ATOM 4104 N N . VAL B 1 261 ? 5.078 -4.586 -11.078 1 98.81 261 VAL B N 1
ATOM 4105 C CA . VAL B 1 261 ? 6.297 -5.066 -10.43 1 98.81 261 VAL B CA 1
ATOM 4106 C C . VAL B 1 261 ? 6.984 -3.908 -9.711 1 98.81 261 VAL B C 1
ATOM 4108 O O . VAL B 1 261 ? 7.305 -4.008 -8.523 1 98.81 261 VAL B O 1
ATOM 4111 N N . ALA B 1 262 ? 7.141 -2.783 -10.352 1 98.69 262 ALA B N 1
ATOM 4112 C CA . ALA B 1 262 ? 7.879 -1.657 -9.781 1 98.69 262 ALA B CA 1
ATOM 4113 C C . ALA B 1 262 ? 7.203 -1.143 -8.516 1 98.69 262 ALA B C 1
ATOM 4115 O O . ALA B 1 262 ? 7.855 -0.969 -7.484 1 98.69 262 ALA B O 1
ATOM 4116 N N . GLU B 1 263 ? 5.934 -0.921 -8.617 1 98.75 263 GLU B N 1
ATOM 4117 C CA . GLU B 1 263 ? 5.176 -0.374 -7.492 1 98.75 263 GLU B CA 1
ATOM 4118 C C . GLU B 1 263 ? 5.148 -1.346 -6.316 1 98.75 263 GLU B C 1
ATOM 4120 O O . GLU B 1 263 ? 5.277 -0.935 -5.164 1 98.75 263 GLU B O 1
ATOM 4125 N N . THR B 1 264 ? 5 -2.639 -6.625 1 98.88 264 THR B N 1
ATOM 4126 C CA . THR B 1 264 ? 4.988 -3.629 -5.551 1 98.88 264 THR B CA 1
ATOM 4127 C C . THR B 1 264 ? 6.359 -3.719 -4.887 1 98.88 264 THR B C 1
ATOM 4129 O O . THR B 1 264 ? 6.453 -3.824 -3.662 1 98.88 264 THR B O 1
ATOM 4132 N N . SER B 1 265 ? 7.387 -3.654 -5.684 1 98.81 265 SER B N 1
ATOM 4133 C CA . SER B 1 265 ? 8.734 -3.641 -5.129 1 98.81 265 SER B CA 1
ATOM 4134 C C . SER B 1 265 ? 8.93 -2.457 -4.184 1 98.81 265 SER B C 1
ATOM 4136 O O . SER B 1 265 ? 9.523 -2.602 -3.113 1 98.81 265 SER B O 1
ATOM 4138 N N . ASP B 1 266 ? 8.453 -1.325 -4.57 1 98.75 266 ASP B N 1
ATOM 4139 C CA . ASP B 1 266 ? 8.547 -0.132 -3.734 1 98.75 266 ASP B CA 1
ATOM 4140 C C . ASP B 1 266 ? 7.855 -0.351 -2.389 1 98.75 266 ASP B C 1
ATOM 4142 O O . ASP B 1 266 ? 8.406 -0.006 -1.342 1 98.75 266 ASP B O 1
ATOM 4146 N N . VAL B 1 267 ? 6.688 -0.936 -2.422 1 98.88 267 VAL B N 1
ATOM 4147 C CA . VAL B 1 267 ? 5.914 -1.192 -1.213 1 98.88 267 VAL B CA 1
ATOM 4148 C C . VAL B 1 267 ? 6.695 -2.121 -0.285 1 98.88 267 VAL B C 1
ATOM 4150 O O . VAL B 1 267 ? 6.816 -1.854 0.913 1 98.88 267 VAL B O 1
ATOM 4153 N N . LEU B 1 268 ? 7.25 -3.148 -0.819 1 98.75 268 LEU B N 1
ATOM 4154 C CA . LEU B 1 268 ? 7.961 -4.133 -0.013 1 98.75 268 LEU B CA 1
ATOM 4155 C C . LEU B 1 268 ? 9.242 -3.543 0.56 1 98.75 268 LEU B C 1
ATOM 4157 O O . LEU B 1 268 ? 9.648 -3.891 1.67 1 98.75 268 LEU B O 1
ATOM 4161 N N . LYS B 1 269 ? 9.867 -2.676 -0.184 1 98.56 269 LYS B N 1
ATOM 4162 C CA . LYS B 1 269 ? 11.078 -2.021 0.303 1 98.56 269 LYS B CA 1
ATOM 4163 C C . LYS B 1 269 ? 10.773 -1.114 1.491 1 98.56 269 LYS B C 1
ATOM 4165 O O . LYS B 1 269 ? 11.516 -1.095 2.473 1 98.56 269 LYS B O 1
ATOM 4170 N N . VAL B 1 270 ? 9.688 -0.354 1.434 1 98.75 270 VAL B N 1
ATOM 4171 C CA . VAL B 1 270 ? 9.281 0.51 2.537 1 98.75 270 VAL B CA 1
ATOM 4172 C C . VAL B 1 270 ? 8.938 -0.339 3.76 1 98.75 270 VAL B C 1
ATOM 4174 O O . VAL B 1 270 ? 9.336 -0.014 4.879 1 98.75 270 VAL B O 1
ATOM 4177 N N . MET B 1 271 ? 8.211 -1.407 3.506 1 98.44 271 MET B N 1
ATOM 4178 C CA . MET B 1 271 ? 7.871 -2.328 4.586 1 98.44 271 MET B CA 1
ATOM 4179 C C . MET B 1 271 ? 9.133 -2.879 5.246 1 98.44 271 MET B C 1
ATOM 4181 O O . MET B 1 271 ? 9.234 -2.9 6.477 1 98.44 271 MET B O 1
ATOM 4185 N N . ALA B 1 272 ? 10.094 -3.283 4.449 1 98.12 272 ALA B N 1
ATOM 4186 C CA . ALA B 1 272 ? 11.336 -3.863 4.957 1 98.12 272 ALA B CA 1
ATOM 4187 C C . ALA B 1 272 ? 12.148 -2.83 5.73 1 98.12 272 ALA B C 1
ATOM 4189 O O . ALA B 1 272 ? 12.688 -3.131 6.797 1 98.12 272 ALA B O 1
ATOM 4190 N N . ALA B 1 273 ? 12.211 -1.626 5.199 1 98.12 273 ALA B N 1
ATOM 4191 C CA . ALA B 1 273 ? 12.961 -0.556 5.852 1 98.12 273 ALA B CA 1
ATOM 4192 C C . ALA B 1 273 ? 12.398 -0.258 7.238 1 98.12 273 ALA B C 1
ATOM 4194 O O . ALA B 1 273 ? 13.148 -0.015 8.188 1 98.12 273 ALA B O 1
ATOM 4195 N N . THR B 1 274 ? 11.078 -0.25 7.352 1 98.12 274 THR B N 1
ATOM 4196 C CA . THR B 1 274 ? 10.43 0.005 8.633 1 98.12 274 THR B CA 1
ATOM 4197 C C . THR B 1 274 ? 10.664 -1.151 9.602 1 98.12 274 THR B C 1
ATOM 4199 O O . THR B 1 274 ? 10.945 -0.933 10.781 1 98.12 274 THR B O 1
ATOM 4202 N N . LYS B 1 275 ? 10.617 -2.35 9.117 1 96.06 275 LYS B N 1
ATOM 4203 C CA . LYS B 1 275 ? 10.758 -3.555 9.93 1 96.06 275 LYS B CA 1
ATOM 4204 C C . LYS B 1 275 ? 12.148 -3.646 10.539 1 96.06 275 LYS B C 1
ATOM 4206 O O . LYS B 1 275 ? 12.32 -4.211 11.625 1 96.06 275 LYS B O 1
ATOM 4211 N N . GLN B 1 276 ? 13.102 -3.066 9.883 1 94.56 276 GLN B N 1
ATOM 4212 C CA . GLN B 1 276 ? 14.477 -3.111 10.352 1 94.56 276 GLN B CA 1
ATOM 4213 C C . GLN B 1 276 ? 14.617 -2.484 11.734 1 94.56 276 GLN B C 1
ATOM 4215 O O . GLN B 1 276 ? 15.531 -2.822 12.484 1 94.56 276 GLN B O 1
ATOM 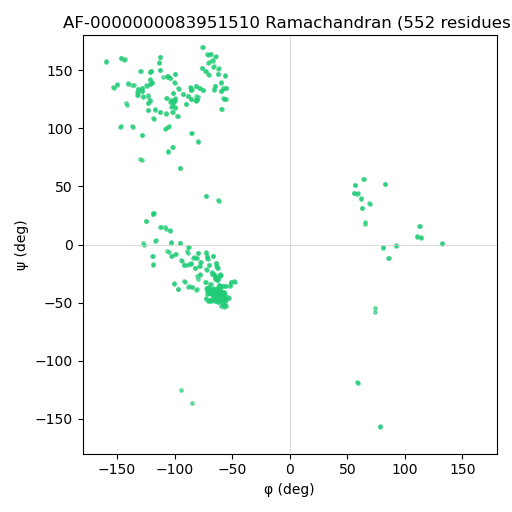4220 N N . PHE B 1 277 ? 13.727 -1.58 12.047 1 91.38 277 PHE B N 1
ATOM 4221 C CA . PHE B 1 277 ? 13.828 -0.858 13.312 1 91.38 277 PHE B CA 1
ATOM 4222 C C . PHE B 1 277 ? 12.828 -1.401 14.328 1 91.38 277 PHE B C 1
ATOM 4224 O O . PHE B 1 277 ? 12.781 -0.937 15.469 1 91.38 277 PHE B O 1
ATOM 4231 N N . GLY B 1 278 ? 11.961 -2.205 13.93 1 84.19 278 GLY B N 1
ATOM 4232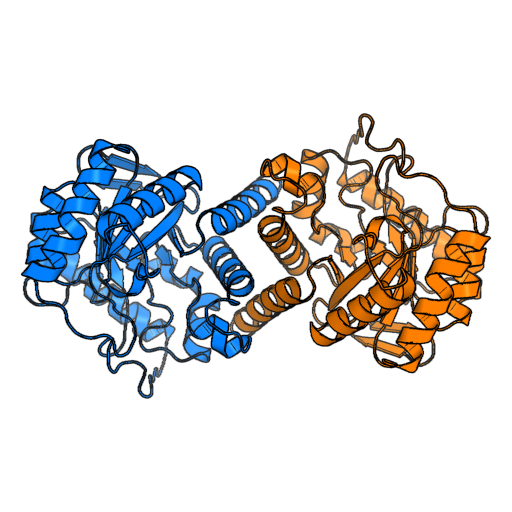 C CA . GLY B 1 278 ? 10.945 -2.754 14.82 1 84.19 278 GLY B CA 1
ATOM 4233 C C . GLY B 1 278 ? 11.375 -4.039 15.5 1 84.19 278 GLY B C 1
ATOM 4234 O O . GLY B 1 278 ? 12.344 -4.672 15.078 1 84.19 278 GLY B O 1
#

pLDDT: mean 94.09, std 10.13, range [44.22, 98.94]

Organism: NCBI:txid38313

Radius of gyration: 26.43 Å; Cα contacts (8 Å, |Δi|>4): 1137; chains: 2; bounding box: 45×79×66 Å

Secondary structure (DSSP, 8-state):
-EEEEETTEEEEESS-EEEEEEE--TGGG--SSSS-HHHHHHHHHHHHHHHT-SEEEEESS--STTPPP--HHHHHHHHHHHHHHHHHH-TTSEEEEE---HHHHHHHHHHT--EEEETTTT-STTHHHHHHHHT--EEEE--SS-TTTTTSS---SSHHHHHHHHHHHHHHHHHHHT--GGGEEEE--TTSS--HHHHHHHHHTGGGGGGG-S-BEEE-TT-HHHHHHHT--GGG-HHHHHHHHHHHHHTT-SEEEES-HHHHHHHHHHHHHHHTT-/-EEEEETTEEEEESS-EEEEEEE--TGGG--SSSS-HHHHHHHHHHHHHHHT-SEEEEESS--STTPPP--HHHHHHHHHHHHHHHHHH-TTSEEEEE---HHHHHHHHHHT--EEEETTTT-STTHHHHHHHHT--EEEE--SS-TTTTTSS---SSHHHHHHHHHHHHHHHHHHHT--GGGEEEE--TTSS--HHHHHHHHHTGGGGGGG-S-BEEE-TT-HHHHHHHT--GGG-HHHHHHHHHHHHHTT-SEEEES-HHHHHHHHHHHHHHHTT-

Solvent-accessible surface area (backbone atoms only — not comparable to full-atom values): 28877 Å² total; per-residue (Å²): 132,51,61,46,60,32,86,89,44,73,45,75,46,82,55,67,37,42,25,26,59,44,67,47,41,79,76,72,53,59,72,80,68,96,60,51,61,62,56,50,50,50,51,48,50,53,48,36,50,75,36,60,35,48,26,39,33,40,22,36,58,64,69,51,72,68,50,69,88,67,55,66,69,57,28,37,66,45,40,36,62,52,41,40,51,44,47,72,74,38,70,84,52,40,32,29,38,41,52,59,47,28,68,44,52,54,51,33,42,73,48,58,37,38,31,42,36,16,71,58,41,49,67,41,81,57,17,47,58,41,49,33,71,67,62,42,26,35,33,35,26,41,54,50,78,46,61,67,54,12,72,66,73,51,83,65,97,47,60,67,59,52,54,48,50,50,50,54,54,50,53,50,52,41,42,73,63,59,33,59,71,76,34,41,32,39,18,79,32,65,73,37,27,44,45,65,67,50,39,32,40,47,62,38,49,42,54,65,58,52,78,72,74,48,52,28,43,44,55,55,50,51,32,63,57,47,18,66,74,66,72,33,57,67,90,64,19,60,40,32,21,49,38,48,51,52,53,40,46,76,36,61,30,30,29,41,38,27,74,54,37,48,49,46,46,37,26,52,49,52,53,50,56,22,50,72,58,87,133,50,59,46,58,31,87,90,45,72,44,76,46,84,54,67,37,42,24,26,58,44,66,48,42,80,75,71,52,59,72,81,69,98,58,52,60,62,57,52,50,50,50,50,51,53,48,34,49,75,36,60,35,48,27,39,34,40,22,36,57,65,70,51,72,67,49,69,88,67,53,66,67,56,29,36,66,46,40,35,62,51,41,39,50,44,46,71,75,40,70,84,53,40,32,30,37,41,51,59,47,27,68,44,50,53,52,33,44,74,46,58,37,37,30,43,36,14,73,58,43,50,66,40,82,56,18,46,60,42,47,34,70,65,62,41,25,36,32,35,26,41,54,50,79,46,62,65,55,12,72,68,74,49,81,65,98,47,59,67,60,51,52,49,52,51,49,56,52,50,52,50,52,41,43,76,61,59,33,60,72,75,33,42,31,40,20,80,32,65,74,38,27,45,45,64,67,50,39,31,40,47,62,38,49,42,50,63,60,52,78,72,74,50,52,28,44,44,53,56,51,50,33,62,58,46,19,66,74,67,71,34,57,69,91,63,18,60,40,33,22,47,38,47,50,52,52,39,44,77,35,61,30,30,29,42,38,26,75,56,36,46,49,47,46,37,26,51,50,52,52,49,56,23,50,72,57,87

Foldseek 3Di:
DAWFDFVVDIDDLPAAAEEAEQEQEPVVPPPPDDDDSLVVSLVLLVVLVVLRHQEYEYWDFDLAAQGDDDDPVSRLVRGLVSLLSCCVVPVRHAYEYEDQDLSSLQSSVVSPHAEYEYQQLNPDPNSLLSCQVNQHAYEGEDADDGSHCLQPDQDDPDLVVVLVVVCVVSLVVSVVSRHDSSSYEYEDHQQHNADLVSNVVCLVQVLVVCVSVHAYEYEDELHVSQCVVVVDHSVPSHVVRLVSLLSNSVSGHSYYYYNDNNSNVVSSVVVVVVVVVD/DAWFDFVVDIDDLPAAAEEAEQEQEPVVPPPPDDDDSLVVSLVLLVVLVVLRHQEYEYWDFDLAAQGDDDDPVNRLVRGLVSLLSCCVVPVRHAYEYEDQDLSSLQSSVVSPHAEYEYQQLNPDPNSLLSCQVNQHAYEGEDADDGSHCLQPDQDDPDLVVVLVVVCVVSLVVSVVSRHDSSSYEYEDHQQHNADLVSNVVCLVQVLVVCVSVHAYEYEDELHVSQCVVVVDHSVPSHVVRLVSLLSNSVSGHSYYYYNDSNSNVVSSVVVVVVVVVD

Nearest PDB structures (foldseek):
  3tzf-assembly1_A  TM=9.607E-01  e=8.007E-37  Yersinia pestis
  5u10-assembly1_A  TM=9.868E-01  e=5.029E-36  Escherichia coli CFT073
  5u14-assembly1_A  TM=9.873E-01  e=4.721E-35  Escherichia coli CFT073
  5u0z-assembly1_A  TM=9.782E-01  e=2.659E-35  Escherichia coli CFT073
  3tzf-assembly1_B  TM=9.569E-01  e=7.961E-36  Yersinia pestis

InterPro domains:
  IPR000489 Pterin-binding domain [PF00809] (19-259)
  IPR000489 Pterin-binding domain [PS00792] (18-33)
  IPR000489 Pterin-binding domain [PS50972] (16-269)
  IPR006390 Dihydropteroate synthase domain [TIGR01496] (17-273)
  IPR006390 Dihydropteroate synthase domain [cd00739] (16-272)
  IPR011005 Dihydropteroate synthase-like superfamily [G3DSA:3.20.20.20] (2-277)
  IPR011005 Dihydropteroate synthase-like superfamily [SSF51717] (8-275)
  IPR045031 Dihydropteroate synthase-like [PTHR20941] (16-275)